Protein AF-A0A8S1T416-F1 (afdb_monomer)

Secondary structure (DSSP, 8-state):
---------------------------------------------------------------HHHHHHHHHHHHHHHHHHHHHHHHHHHHHHHHHHHT--HHHHHHHHHHHHHHHHHHHHHHHHHHHHTTT-HHHHHHHHHHHHHHHTT---HHHHHHHHHHHHHHHHHTT-HHHHHHHHHHHHHHT-SGGGHHHHHHHHHHHHHHHHHH-HHHHHHHHHHHHHHHHHTT-HHHHHHHHHHHHHHHHHHT-HHHHHHHHHHHHHT-PPPTT-HHHHHHHHHHHHHHH--S------------S----GGGPPP---------HHHHHHHHHHHHHHHHTTS----------------HHHHHHHHHHHHHHHTTS---S-S----SB-TTS-B-TTTTTT--TT-------PPP----TT-TTTT---HHHHHHTT-TT--TT-SS------HHHHHHHHHHHHHHHHHHHHHHHHHHHHHTT-

Organism: Paramecium octaurelia (NCBI:txid43137)

Mean predicted aligned error: 18.23 Å

Foldseek 3Di:
DDDDDDDDDDDDDDDDDDDDDDDDDDDDDDDDDDDDDDDDDDDDDDDDDDDDDDDDDPPPPPPVVVVVLVVVLVVLLVVLVVVLVVVLVVLVVVCVVVVHDSLVVNLVVLVVLLVLLVVLLVLLVVCLVCVLPLVSNVVSLVVNLVSLVVHPRLSLLLLSLLLSLLSCVLVVVLVVSLVSLVSSLVSQLDPVSLVSNLSSLVSNLVSCLVPPLQLNQQSLLLSLLSCLVVVPLLSNLVSLQSQLSSCVSVVNNLSSLLSPLCSVVSPDDDNPDPLSVVSNVVSCCLSVVPPDDDDPDDDDDDPDPPCPPSRDHDDSDPPPPVPVSSVVSVVVVVVVVVVPVPDDPPDDDPPPPDDDPPVVVVVVVVVVVVVVCVVVPDPPPDDPPDCADPVRDGDVVVVVPPPPPPPPPDPDPPPDPDDPPDPCPVVPDPPVVVVVVDPDPPPPCPPPSPPRDPVSSVVSSVSSVSSSVSSVSNSVVSVVVSVVD

Sequence (485 aa):
MFYQYFLTKNKPSLSRLSGYRTTERTCDVLQTTAHTNKSSKYIHEKFNTEHSTSEGYLIKRSNPLAKQSNSKINILINNIKNTYKCEIEKLKDECRIRQTNQQLHIQDMLLRNRDDISILIDRLRRILLNKSKRSCCIEIIQEINNQISKIRNIDIKILVSLTLSKIARYYNLLHYAILLAKNAKRFSDSEPMLKYKIKAYEILSLCFLKLRLKQAKTYITKYLMCSWKLDKPNEELKGYDQMGKYYYYEGNIEMAQFYHNKMINGDTLKPNSSLKRLAVAKFEQGSIGKSKREKQSVNTEEADFNISSDDEPFEVIFAQEKDEGLQKAKDNFELMRHNSKKKPQLLHYQIRKQPLLDRTNLKRLQQESKNANSFIRIPRAQQTQSLLTERGTLDLSKIKGLSYAHIQLGELKNPVLLNHLSPNRCLVNYQHIELNKVPQSYKNAEDLEPLFDIGDIQKMSKNLKKLIVILTGVEEWLKAQSDLY

Structure (mmCIF, N/CA/C/O backbone):
data_AF-A0A8S1T416-F1
#
_entry.id   AF-A0A8S1T416-F1
#
loop_
_atom_site.group_PDB
_atom_site.id
_atom_site.type_symbol
_atom_site.label_atom_id
_atom_site.label_alt_id
_atom_site.label_comp_id
_atom_site.label_asym_id
_atom_site.label_entity_id
_atom_site.label_seq_id
_atom_site.pdbx_PDB_ins_code
_atom_site.Cartn_x
_atom_site.Cartn_y
_atom_site.Cartn_z
_atom_site.occupancy
_atom_site.B_iso_or_equiv
_atom_site.auth_seq_id
_atom_site.auth_comp_id
_atom_site.auth_asym_id
_atom_site.auth_atom_id
_atom_site.pdbx_PDB_model_num
ATOM 1 N N . MET A 1 1 ? -49.275 17.602 -19.968 1.00 38.72 1 MET A N 1
ATOM 2 C CA . MET A 1 1 ? -49.639 17.225 -21.349 1.00 38.72 1 MET A CA 1
ATOM 3 C C . MET A 1 1 ? -48.654 17.882 -22.295 1.00 38.72 1 MET A C 1
ATOM 5 O O . MET A 1 1 ? -48.685 19.095 -22.343 1.00 38.72 1 MET A O 1
ATOM 9 N N . PHE A 1 2 ? -47.764 17.099 -22.915 1.00 31.27 2 PHE A N 1
ATOM 10 C CA . PHE A 1 2 ? -46.963 17.347 -24.137 1.00 31.27 2 PHE A CA 1
ATOM 11 C C . PHE A 1 2 ? -45.662 16.533 -24.035 1.00 31.27 2 PHE A C 1
ATOM 13 O O . PHE A 1 2 ? -44.604 17.032 -23.674 1.00 31.27 2 PHE A O 1
ATOM 20 N N . TYR A 1 3 ? -45.790 15.230 -24.295 1.00 27.45 3 TYR A N 1
ATOM 21 C CA . TYR A 1 3 ? -44.686 14.276 -24.438 1.00 27.45 3 TYR A CA 1
ATOM 22 C C . TYR A 1 3 ? -45.060 13.309 -25.564 1.00 27.45 3 TYR A C 1
ATOM 24 O O . TYR A 1 3 ? -45.374 12.146 -25.334 1.00 27.45 3 TYR A O 1
ATOM 32 N N . GLN A 1 4 ? -45.175 13.826 -26.788 1.00 31.83 4 GLN A N 1
ATOM 33 C CA . GLN A 1 4 ? -45.509 12.998 -27.945 1.00 31.83 4 GLN A CA 1
ATOM 34 C C . GLN A 1 4 ? -45.203 13.739 -29.245 1.00 31.83 4 GLN A C 1
ATOM 36 O O . GLN A 1 4 ? -46.102 14.211 -29.925 1.00 31.83 4 GLN A O 1
ATOM 41 N N . TYR A 1 5 ? -43.927 13.876 -29.595 1.00 30.16 5 TYR A N 1
ATOM 42 C CA . TYR A 1 5 ? -43.555 14.178 -30.975 1.00 30.16 5 TYR A CA 1
ATOM 43 C C . TYR A 1 5 ? -42.117 13.711 -31.219 1.00 30.16 5 TYR A C 1
ATOM 45 O O . TYR A 1 5 ? -41.220 14.061 -30.461 1.00 30.16 5 TYR A O 1
ATOM 53 N N . PHE A 1 6 ? -41.936 12.903 -32.266 1.00 31.66 6 PHE A N 1
ATOM 54 C CA . PHE A 1 6 ? -40.695 12.258 -32.726 1.00 31.66 6 PHE A CA 1
ATOM 55 C C . PHE A 1 6 ? -40.329 10.877 -32.155 1.00 31.66 6 PHE A C 1
ATOM 57 O O . PHE A 1 6 ? -39.201 10.599 -31.763 1.00 31.66 6 PHE A O 1
ATOM 64 N N . LEU A 1 7 ? -41.271 9.945 -32.300 1.00 30.91 7 LEU A N 1
ATOM 65 C CA . LEU A 1 7 ? -40.973 8.591 -32.777 1.00 30.91 7 LEU A CA 1
ATOM 66 C C . LEU A 1 7 ? -41.579 8.466 -34.178 1.00 30.91 7 LEU A C 1
ATOM 68 O O . LEU A 1 7 ? -42.793 8.415 -34.273 1.00 30.91 7 LEU A O 1
ATOM 72 N N . THR A 1 8 ? -40.771 8.444 -35.244 1.00 30.44 8 THR A N 1
ATOM 73 C CA . THR A 1 8 ? -40.992 7.618 -36.454 1.00 30.44 8 THR A CA 1
ATOM 74 C C . THR A 1 8 ? -39.892 7.856 -37.494 1.00 30.44 8 THR A C 1
ATOM 76 O O . THR A 1 8 ? -39.480 8.990 -37.708 1.00 30.44 8 THR A O 1
ATOM 79 N N . LYS A 1 9 ? -39.538 6.768 -38.195 1.00 31.50 9 LYS A N 1
ATOM 80 C CA . LYS A 1 9 ? -38.713 6.651 -39.416 1.00 31.50 9 LYS A CA 1
ATOM 81 C C . LYS A 1 9 ? -37.198 6.508 -39.223 1.00 31.50 9 LYS A C 1
ATOM 83 O O . LYS A 1 9 ? -36.443 7.460 -39.335 1.00 31.50 9 LYS A O 1
ATOM 88 N N . ASN A 1 10 ? -36.748 5.264 -39.040 1.00 30.72 10 ASN A N 1
ATOM 89 C CA . ASN A 1 10 ? -36.107 4.495 -40.122 1.00 30.72 10 ASN A CA 1
ATOM 90 C C . ASN A 1 10 ? -35.564 3.162 -39.583 1.00 30.72 10 ASN A C 1
ATOM 92 O O . ASN A 1 10 ? -34.563 3.115 -38.876 1.00 30.72 10 ASN A O 1
ATOM 96 N N . LYS A 1 11 ? -36.235 2.065 -39.949 1.00 31.62 11 LYS A N 1
ATOM 97 C CA . LYS A 1 11 ? -35.647 0.720 -39.966 1.00 31.62 11 LYS A CA 1
ATOM 98 C C . LYS A 1 11 ? -35.063 0.492 -41.362 1.00 31.62 11 LYS A C 1
ATOM 100 O O . LYS A 1 11 ? -35.726 0.841 -42.338 1.00 31.62 11 LYS A O 1
ATOM 105 N N . PRO A 1 12 ? -33.939 -0.223 -41.455 1.00 38.69 12 PRO A N 1
ATOM 106 C CA . PRO A 1 12 ? -33.920 -1.362 -42.353 1.00 38.69 12 PRO A CA 1
ATOM 107 C C . PRO A 1 12 ? -33.593 -2.650 -41.598 1.00 38.69 12 PRO A C 1
ATOM 109 O O . PRO A 1 12 ? -32.737 -2.719 -40.719 1.00 38.69 12 PRO A O 1
ATOM 112 N N . SER A 1 13 ? -34.359 -3.668 -41.960 1.00 34.88 13 SER A N 1
ATOM 113 C CA . SER A 1 13 ? -34.228 -5.072 -41.604 1.00 34.88 13 SER A CA 1
ATOM 114 C C . SER A 1 13 ? -32.930 -5.676 -42.129 1.00 34.88 13 SER A C 1
ATOM 116 O O . SER A 1 13 ? -32.629 -5.492 -43.303 1.00 34.88 13 SER A O 1
ATOM 118 N N . LEU A 1 14 ? -32.268 -6.507 -41.323 1.00 31.30 14 LEU A N 1
ATOM 119 C CA . LEU A 1 14 ? -31.597 -7.718 -41.803 1.00 31.30 14 LEU A CA 1
ATOM 120 C C . LEU A 1 14 ? -31.425 -8.701 -40.639 1.00 31.30 14 LEU A C 1
ATOM 122 O O . LEU A 1 14 ? -30.515 -8.628 -39.820 1.00 31.30 14 LEU A O 1
ATOM 126 N N . SER A 1 15 ? -32.384 -9.615 -40.562 1.00 30.95 15 SER A N 1
ATOM 127 C CA . SER A 1 15 ? -32.307 -10.876 -39.837 1.00 30.95 15 SER A CA 1
ATOM 128 C C . SER A 1 15 ? -31.408 -11.865 -40.583 1.00 30.95 15 SER A C 1
ATOM 130 O O . SER A 1 15 ? -31.601 -12.030 -41.787 1.00 30.95 15 SER A O 1
ATOM 132 N N . ARG A 1 16 ? -30.549 -12.576 -39.836 1.00 30.86 16 ARG A N 1
ATOM 133 C CA . ARG A 1 16 ? -30.099 -13.984 -39.987 1.00 30.86 16 ARG A CA 1
ATOM 134 C C . ARG A 1 16 ? -28.592 -14.105 -39.745 1.00 30.86 16 ARG A C 1
ATOM 136 O O . ARG A 1 16 ? -27.814 -13.753 -40.617 1.00 30.86 16 ARG A O 1
ATOM 143 N N . LEU A 1 17 ? -28.209 -14.680 -38.602 1.00 30.70 17 LEU A N 1
ATOM 144 C CA . LEU A 1 17 ? -27.445 -15.939 -38.525 1.00 30.70 17 LEU A CA 1
ATOM 145 C C . LEU A 1 17 ? -27.025 -16.252 -37.077 1.00 30.70 17 LEU A C 1
ATOM 147 O O . LEU A 1 17 ? -26.376 -15.443 -36.427 1.00 30.70 17 LEU A O 1
ATOM 151 N N . SER A 1 18 ? -27.432 -17.454 -36.640 1.00 30.50 18 SER A N 1
ATOM 152 C CA . SER A 1 18 ? -26.825 -18.365 -35.644 1.00 30.50 18 SER A CA 1
ATOM 153 C C . SER A 1 18 ? -26.336 -17.775 -34.306 1.00 30.50 18 SER A C 1
ATOM 155 O O . SER A 1 18 ? -25.384 -17.014 -34.267 1.00 30.50 18 SER A O 1
ATOM 157 N N . GLY A 1 19 ? -26.862 -18.129 -33.132 1.00 29.97 19 GLY A N 1
ATOM 158 C CA . GLY A 1 19 ? -27.358 -19.444 -32.727 1.00 29.97 19 GLY A CA 1
ATOM 159 C C . GLY A 1 19 ? -26.223 -20.314 -32.183 1.00 29.97 19 GLY A C 1
ATOM 160 O O . GLY A 1 19 ? -25.807 -21.235 -32.865 1.00 29.97 19 GLY A O 1
ATOM 161 N N . TYR A 1 20 ? -25.760 -20.040 -30.958 1.00 30.52 20 TYR A N 1
ATOM 162 C CA . TYR A 1 20 ? -25.142 -21.046 -30.087 1.00 30.52 20 TYR A CA 1
ATOM 163 C C . TYR A 1 20 ? -25.597 -20.810 -28.642 1.00 30.52 20 TYR A C 1
ATOM 165 O O . TYR A 1 20 ? -25.175 -19.873 -27.968 1.00 30.52 20 TYR A O 1
ATOM 173 N N . ARG A 1 21 ? -26.524 -21.668 -28.205 1.00 32.44 21 ARG A N 1
ATOM 174 C CA . ARG A 1 21 ? -26.887 -21.910 -26.806 1.00 32.44 21 ARG A CA 1
ATOM 175 C C . ARG A 1 21 ? -25.895 -22.922 -26.234 1.00 32.44 21 ARG A C 1
ATOM 177 O O . ARG A 1 21 ? -25.708 -23.967 -26.846 1.00 32.44 21 ARG A O 1
ATOM 184 N N . THR A 1 22 ? -25.398 -22.690 -25.024 1.00 32.31 22 THR A N 1
ATOM 185 C CA . THR A 1 22 ? -24.951 -23.771 -24.130 1.00 32.31 22 THR A CA 1
ATOM 186 C C . THR A 1 22 ? -25.422 -23.484 -22.708 1.00 32.31 22 THR A C 1
ATOM 188 O O . THR A 1 22 ? -24.803 -22.728 -21.968 1.00 32.31 22 THR A O 1
ATOM 191 N N . THR A 1 23 ? -26.593 -24.054 -22.422 1.00 32.25 23 THR A N 1
ATOM 192 C CA . THR A 1 23 ? -27.018 -24.751 -21.196 1.00 32.25 23 THR A CA 1
ATOM 193 C C .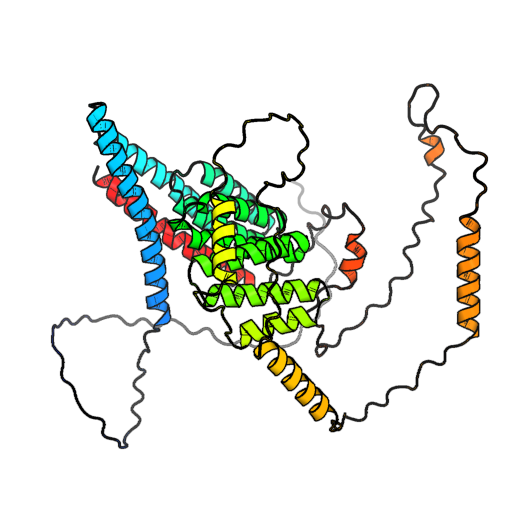 THR A 1 23 ? -26.514 -24.257 -19.839 1.00 32.25 23 THR A C 1
ATOM 195 O O . THR A 1 23 ? -25.398 -24.549 -19.410 1.00 32.25 23 THR A O 1
ATOM 198 N N . GLU A 1 24 ? -27.456 -23.649 -19.122 1.00 28.44 24 GLU A N 1
ATOM 199 C CA . GLU A 1 24 ? -27.594 -23.689 -17.669 1.00 28.44 24 GLU A CA 1
ATOM 200 C C . GLU A 1 24 ? -27.523 -25.139 -17.157 1.00 28.44 24 GLU A C 1
ATOM 202 O O . GLU A 1 24 ? -28.114 -26.049 -17.745 1.00 28.44 24 GLU A O 1
ATOM 207 N N . ARG A 1 25 ? -26.819 -25.358 -16.043 1.00 30.05 25 ARG A N 1
ATOM 208 C CA . ARG A 1 25 ? -27.041 -26.527 -15.189 1.00 30.05 25 ARG A CA 1
ATOM 209 C C . ARG A 1 25 ? -27.427 -26.059 -13.798 1.00 30.05 25 ARG A C 1
ATOM 211 O O . ARG A 1 25 ? -26.726 -25.281 -13.156 1.00 30.05 25 ARG A O 1
ATOM 218 N N . THR A 1 26 ? -28.595 -26.549 -13.431 1.00 28.92 26 THR A N 1
ATOM 219 C CA . THR A 1 26 ? -29.339 -26.432 -12.194 1.00 28.92 26 THR A CA 1
ATOM 220 C C . THR A 1 26 ? -28.577 -26.970 -10.990 1.00 28.92 26 THR A C 1
ATOM 222 O O . THR A 1 26 ? -27.765 -27.890 -11.085 1.00 28.92 26 THR A O 1
ATOM 225 N N . CYS A 1 27 ? -28.872 -26.345 -9.854 1.00 28.59 27 CYS A N 1
ATOM 226 C CA . CYS A 1 27 ? -28.538 -26.783 -8.511 1.00 28.59 27 CYS A CA 1
ATOM 227 C C . CYS A 1 27 ? -29.209 -28.122 -8.201 1.00 28.59 27 CYS A C 1
ATOM 229 O O . CYS A 1 27 ? -30.414 -28.231 -8.403 1.00 28.59 27 CYS A O 1
ATOM 231 N N . ASP A 1 28 ? -28.464 -29.049 -7.599 1.00 26.73 28 ASP A N 1
ATOM 232 C CA . ASP A 1 28 ? -29.048 -30.141 -6.827 1.00 26.73 28 ASP A CA 1
ATOM 233 C C . ASP A 1 28 ? -28.661 -30.016 -5.355 1.00 26.73 28 ASP A C 1
ATOM 235 O O . ASP A 1 28 ? -27.508 -29.795 -4.972 1.00 26.73 28 ASP A O 1
ATOM 239 N N . VAL A 1 29 ? -29.711 -30.116 -4.552 1.00 29.38 29 VAL A N 1
ATOM 240 C CA . VAL A 1 29 ? -29.763 -30.155 -3.099 1.00 29.38 29 VAL A CA 1
ATOM 241 C C . VAL A 1 29 ? -29.385 -31.561 -2.646 1.00 29.38 29 VAL A C 1
ATOM 243 O O . VAL A 1 29 ? -30.029 -32.516 -3.061 1.00 29.38 29 VAL A O 1
ATOM 246 N N . LEU A 1 30 ? -28.424 -31.694 -1.729 1.00 28.66 30 LEU A N 1
ATOM 247 C CA . LEU A 1 30 ? -28.351 -32.862 -0.845 1.00 28.66 30 LEU A CA 1
ATOM 248 C C . LEU A 1 30 ? -28.041 -32.427 0.591 1.00 28.66 30 LEU A C 1
ATOM 250 O O . LEU A 1 30 ? -27.044 -31.760 0.873 1.00 28.66 30 LEU A O 1
ATOM 254 N N . GLN A 1 31 ? -28.965 -32.796 1.474 1.00 28.23 31 GLN A N 1
ATOM 255 C CA . GLN A 1 31 ? -28.916 -32.669 2.923 1.00 28.23 31 GLN A CA 1
ATOM 256 C C . GLN A 1 31 ? -28.131 -33.825 3.565 1.00 28.23 31 GLN A C 1
ATOM 258 O O . GLN A 1 31 ? -28.193 -34.944 3.069 1.00 28.23 31 GLN A O 1
ATOM 263 N N . THR A 1 32 ? -27.495 -33.479 4.699 1.00 29.02 32 THR A N 1
ATOM 264 C CA . THR A 1 32 ? -27.195 -34.277 5.918 1.00 29.02 32 THR A CA 1
ATOM 265 C C . THR A 1 32 ? -26.300 -35.527 5.757 1.00 29.02 32 THR A C 1
ATOM 267 O O . THR A 1 32 ? -26.344 -36.236 4.771 1.00 29.02 32 THR A O 1
ATOM 270 N N . THR A 1 33 ? -25.362 -35.840 6.655 1.00 26.98 33 THR A N 1
ATOM 271 C CA . THR A 1 33 ? -25.488 -36.014 8.112 1.00 26.98 33 THR A CA 1
ATOM 272 C C . THR A 1 33 ? -24.154 -35.804 8.844 1.00 26.98 33 THR A C 1
ATOM 274 O O . THR A 1 33 ? -23.062 -35.908 8.286 1.00 26.98 33 THR A O 1
ATOM 277 N N . ALA A 1 34 ? -24.264 -35.495 10.136 1.00 31.12 34 ALA A N 1
ATOM 278 C CA . ALA A 1 34 ? -23.165 -35.408 11.083 1.00 31.12 34 ALA A CA 1
ATOM 279 C C . ALA A 1 34 ? -22.772 -36.798 11.613 1.00 31.12 34 ALA A C 1
ATOM 281 O O . ALA A 1 34 ? -23.645 -37.580 11.969 1.00 31.12 34 ALA A O 1
ATOM 282 N N . HIS A 1 35 ? -21.470 -37.052 11.769 1.00 28.91 35 HIS A N 1
ATOM 283 C CA . HIS A 1 35 ? -20.960 -38.008 12.751 1.00 28.91 35 HIS A CA 1
ATOM 284 C C . HIS A 1 35 ? -19.650 -37.509 13.363 1.00 28.91 35 HIS A C 1
ATOM 286 O O . HIS A 1 35 ? -18.687 -37.153 12.687 1.00 28.91 35 HIS A O 1
ATOM 292 N N . THR A 1 36 ? -19.663 -37.476 14.688 1.00 36.41 36 THR A N 1
ATOM 293 C CA . THR A 1 36 ? -18.541 -37.308 15.606 1.00 36.41 36 THR A CA 1
ATOM 294 C C . THR A 1 36 ? -17.675 -38.568 15.638 1.00 36.41 36 THR A C 1
ATOM 296 O O . THR A 1 36 ? -18.242 -39.653 15.728 1.00 36.41 36 THR A O 1
ATOM 299 N N . ASN A 1 37 ? -16.341 -38.443 15.689 1.00 30.22 37 ASN A N 1
ATOM 300 C CA . ASN A 1 37 ? -15.520 -39.125 16.702 1.00 30.22 37 ASN A CA 1
ATOM 301 C C . ASN A 1 37 ? -14.020 -38.782 16.648 1.00 30.22 37 ASN A C 1
ATOM 303 O O . ASN A 1 37 ? -13.477 -38.284 15.668 1.00 30.22 37 ASN A O 1
ATOM 307 N N . LYS A 1 38 ? -13.425 -39.001 17.820 1.00 33.12 38 LYS A N 1
ATOM 308 C CA . LYS A 1 38 ? -12.145 -38.567 18.388 1.00 33.12 38 LYS A CA 1
ATOM 309 C C . LYS A 1 38 ? -10.908 -39.335 17.867 1.00 33.12 38 LYS A C 1
ATOM 311 O O . LYS A 1 38 ? -11.011 -40.502 17.534 1.00 33.12 38 LYS A O 1
ATOM 316 N N . SER A 1 39 ? -9.735 -38.697 18.026 1.00 31.67 39 SER A N 1
ATOM 317 C CA . SER A 1 39 ? -8.468 -39.268 18.554 1.00 31.67 39 SER A CA 1
ATOM 318 C C . SER A 1 39 ? -7.766 -40.436 17.820 1.00 31.67 39 SER A C 1
ATOM 320 O O . SER A 1 39 ? -8.197 -41.574 17.930 1.00 31.67 39 SER A O 1
ATOM 322 N N . SER A 1 40 ? -6.542 -40.230 17.302 1.00 31.52 40 SER A N 1
ATOM 323 C CA . SER A 1 40 ? -5.279 -40.608 17.990 1.00 31.52 40 SER A CA 1
ATOM 324 C C . SER A 1 40 ? -4.023 -40.629 17.083 1.00 31.52 40 SER A C 1
ATOM 326 O O . SER A 1 40 ? -4.098 -40.712 15.864 1.00 31.52 40 SER A O 1
ATOM 328 N N . LYS A 1 41 ? -2.891 -40.478 17.784 1.00 34.94 41 LYS A N 1
ATOM 329 C CA . LYS A 1 41 ? -1.435 -40.592 17.538 1.00 34.94 41 LYS A CA 1
ATOM 330 C C . LYS A 1 41 ? -0.848 -41.296 16.287 1.00 34.94 41 LYS A C 1
ATOM 332 O O . LYS A 1 41 ? -1.284 -42.354 15.866 1.00 34.94 41 LYS A O 1
ATOM 337 N N . TYR A 1 42 ? 0.276 -40.698 15.856 1.00 35.44 42 TYR A N 1
ATOM 338 C CA . TYR A 1 42 ? 1.508 -41.244 15.247 1.00 35.44 42 TYR A CA 1
ATOM 339 C C . TYR A 1 42 ? 1.669 -42.769 15.145 1.00 35.44 42 TYR A C 1
ATOM 341 O O . TYR A 1 42 ? 1.686 -43.404 16.193 1.00 35.44 42 TYR A O 1
ATOM 349 N N . ILE A 1 43 ? 2.038 -43.262 13.946 1.00 33.47 43 ILE A N 1
ATOM 350 C CA . ILE A 1 43 ? 3.042 -44.327 13.705 1.00 33.47 43 ILE A CA 1
ATOM 351 C C . ILE A 1 43 ? 3.749 -44.080 12.347 1.00 33.47 43 ILE A C 1
ATOM 353 O O . ILE A 1 43 ? 3.109 -43.740 11.353 1.00 33.47 43 ILE A O 1
ATOM 357 N N . HIS A 1 44 ? 5.079 -44.227 12.340 1.00 33.00 44 HIS A N 1
ATOM 358 C CA . HIS A 1 44 ? 5.969 -44.339 11.175 1.00 33.00 44 HIS A CA 1
ATOM 359 C C . HIS A 1 44 ? 5.849 -45.724 10.510 1.00 33.00 44 HIS A C 1
ATOM 361 O O . HIS A 1 44 ? 5.839 -46.709 11.231 1.00 33.00 44 HIS A O 1
ATOM 367 N N . GLU A 1 45 ? 5.898 -45.812 9.175 1.00 31.64 45 GLU A N 1
ATOM 368 C CA . GLU A 1 45 ? 6.918 -46.564 8.404 1.00 31.64 45 GLU A CA 1
ATOM 369 C C . GLU A 1 45 ? 6.456 -47.012 7.003 1.00 31.64 45 GLU A C 1
ATOM 371 O O . GLU A 1 45 ? 5.323 -47.425 6.789 1.00 31.64 45 GLU A O 1
ATOM 376 N N . LYS A 1 46 ? 7.464 -47.012 6.117 1.00 29.53 46 LYS A N 1
ATOM 377 C CA . LYS A 1 46 ? 7.708 -47.865 4.942 1.00 29.53 46 LYS A CA 1
ATOM 378 C C . LYS A 1 46 ? 6.915 -47.648 3.648 1.00 29.53 46 LYS A C 1
ATOM 380 O O . LYS A 1 46 ? 5.744 -47.971 3.495 1.00 29.53 46 LYS A O 1
ATOM 385 N N . PHE A 1 47 ? 7.694 -47.188 2.668 1.00 34.81 47 PHE A N 1
ATOM 386 C CA . PHE A 1 47 ? 7.512 -47.420 1.243 1.00 34.81 47 PHE A CA 1
ATOM 387 C C . PHE A 1 47 ? 7.451 -48.921 0.946 1.00 34.81 47 PHE A C 1
ATOM 389 O O . PHE A 1 47 ? 8.348 -49.653 1.351 1.00 34.81 47 PHE A O 1
ATOM 396 N N . ASN A 1 48 ? 6.452 -49.324 0.165 1.00 29.45 48 ASN A N 1
ATOM 397 C CA . ASN A 1 48 ? 6.555 -50.429 -0.777 1.00 29.45 48 ASN A CA 1
ATOM 398 C C . ASN A 1 48 ? 5.737 -50.088 -2.024 1.00 29.45 48 ASN A C 1
ATOM 400 O O . ASN A 1 48 ? 4.599 -49.626 -1.952 1.00 29.45 48 ASN A O 1
ATOM 404 N N . THR A 1 49 ? 6.387 -50.269 -3.163 1.00 39.75 49 THR A N 1
ATOM 405 C CA . THR A 1 49 ? 5.853 -50.229 -4.519 1.00 39.75 49 THR A CA 1
ATOM 406 C C . THR A 1 49 ? 5.065 -51.504 -4.796 1.00 39.75 49 THR A C 1
ATOM 408 O O . THR A 1 49 ? 5.605 -52.580 -4.572 1.00 39.75 49 THR A O 1
ATOM 411 N N . GLU A 1 50 ? 3.829 -51.395 -5.291 1.00 33.34 50 GLU A N 1
ATOM 412 C CA . GLU A 1 50 ? 3.390 -51.947 -6.588 1.00 33.34 50 GLU A CA 1
ATOM 413 C C . GLU A 1 50 ? 1.864 -51.884 -6.786 1.00 33.34 50 GLU A C 1
ATOM 415 O O . GLU A 1 50 ? 1.086 -51.588 -5.883 1.00 33.34 50 GLU A O 1
ATOM 420 N N . HIS A 1 51 ? 1.499 -52.053 -8.055 1.00 36.00 51 HIS A N 1
ATOM 421 C CA . HIS A 1 51 ? 0.237 -51.812 -8.744 1.00 36.00 51 HIS A CA 1
ATOM 422 C C . HIS A 1 51 ? -1.009 -52.485 -8.150 1.00 36.00 51 HIS A C 1
ATOM 424 O O . HIS A 1 51 ? -0.963 -53.671 -7.860 1.00 36.00 51 HIS A O 1
ATOM 430 N N . SER A 1 52 ? -2.154 -51.781 -8.140 1.00 36.47 52 SER A N 1
ATOM 431 C CA . SER A 1 52 ? -3.438 -52.286 -8.671 1.00 36.47 52 SER A CA 1
ATOM 432 C C . SER A 1 52 ? -4.610 -51.313 -8.435 1.00 36.47 52 SER A C 1
ATOM 434 O O . SER A 1 52 ? -4.708 -50.660 -7.400 1.00 36.47 52 SER A O 1
ATOM 436 N N . THR A 1 53 ? -5.519 -51.297 -9.414 1.00 35.78 53 THR A N 1
ATOM 437 C CA . THR A 1 53 ? -6.920 -50.830 -9.416 1.00 35.78 53 THR A CA 1
ATOM 438 C C . THR A 1 53 ? -7.232 -49.344 -9.217 1.00 35.78 53 THR A C 1
ATOM 440 O O . THR A 1 53 ? -7.194 -48.767 -8.135 1.00 35.78 53 THR A O 1
ATOM 443 N N . SER A 1 54 ? -7.651 -48.757 -10.338 1.00 44.31 54 SER A N 1
ATOM 444 C CA . SER A 1 54 ? -8.301 -47.466 -10.489 1.00 44.31 54 SER A CA 1
ATOM 445 C C . SER A 1 54 ? -9.688 -47.442 -9.834 1.00 44.31 54 SER A C 1
ATOM 447 O O . SER A 1 54 ? -10.696 -47.688 -10.492 1.00 44.31 54 SER A O 1
ATOM 449 N N . GLU A 1 55 ? -9.750 -47.056 -8.566 1.00 36.12 55 GLU A N 1
ATOM 450 C CA . GLU A 1 55 ? -10.934 -46.404 -8.008 1.00 36.12 55 GLU A CA 1
ATOM 451 C C . GLU A 1 55 ? -10.616 -44.922 -7.823 1.00 36.12 55 GLU A C 1
ATOM 453 O O . GLU A 1 55 ? -9.770 -44.515 -7.024 1.00 36.12 55 GLU A O 1
ATOM 458 N N . GLY A 1 56 ? -11.252 -44.100 -8.659 1.00 39.72 56 GLY A N 1
ATOM 459 C CA . GLY A 1 56 ? -11.077 -42.656 -8.699 1.00 39.72 56 GLY A CA 1
ATOM 460 C C . GLY A 1 56 ? -11.677 -41.980 -7.473 1.00 39.72 56 GLY A C 1
ATOM 461 O O . GLY A 1 56 ? -12.702 -41.309 -7.569 1.00 39.72 56 GLY A O 1
ATOM 462 N N . TYR A 1 57 ? -11.014 -42.095 -6.325 1.00 37.78 57 TYR A N 1
ATOM 463 C CA . TYR A 1 57 ? -11.259 -41.198 -5.209 1.00 37.78 57 TYR A CA 1
ATOM 464 C C . TYR A 1 57 ? -10.835 -39.791 -5.634 1.00 37.78 57 TYR A C 1
ATOM 466 O O . TYR A 1 57 ? -9.649 -39.467 -5.737 1.00 37.78 57 TYR A O 1
ATOM 474 N N . LEU A 1 58 ? -11.826 -38.930 -5.875 1.00 38.66 58 LEU A N 1
ATOM 475 C CA . LEU A 1 58 ? -11.661 -37.480 -5.907 1.00 38.66 58 LEU A CA 1
ATOM 476 C C . LEU A 1 58 ? -11.175 -37.027 -4.525 1.00 38.66 58 LEU A C 1
ATOM 478 O O . LEU A 1 58 ? -11.944 -36.558 -3.686 1.00 38.66 58 LEU A O 1
ATOM 482 N N . ILE A 1 59 ? -9.870 -37.155 -4.278 1.00 41.44 59 ILE A N 1
ATOM 483 C CA . ILE A 1 59 ? -9.209 -36.490 -3.165 1.00 41.44 59 ILE A CA 1
ATOM 484 C C . ILE A 1 59 ? -9.411 -34.998 -3.420 1.00 41.44 59 ILE A C 1
ATOM 486 O O . ILE A 1 59 ? -8.736 -34.399 -4.262 1.00 41.44 59 ILE A O 1
ATOM 490 N N . LYS A 1 60 ? -10.361 -34.387 -2.700 1.00 43.56 60 LYS A N 1
ATOM 491 C CA . LYS A 1 60 ? -10.468 -32.932 -2.561 1.00 43.56 60 LYS A CA 1
ATOM 492 C C . LYS A 1 60 ? -9.132 -32.450 -2.001 1.00 43.56 60 LYS A C 1
ATOM 494 O O . LYS A 1 60 ? -8.949 -32.370 -0.788 1.00 43.56 60 LYS A O 1
ATOM 499 N N . ARG A 1 61 ? -8.177 -32.139 -2.883 1.00 42.19 61 ARG A N 1
ATOM 500 C CA . ARG A 1 61 ? -6.931 -31.459 -2.529 1.00 42.19 61 ARG A CA 1
ATOM 501 C C . ARG A 1 61 ? -7.333 -30.119 -1.931 1.00 42.19 61 ARG A C 1
ATOM 503 O O . ARG A 1 61 ? -7.626 -29.167 -2.651 1.00 42.19 61 ARG A O 1
ATOM 510 N N . SER A 1 62 ? -7.421 -30.062 -0.602 1.00 46.75 62 SER A N 1
ATOM 511 C CA . SER A 1 62 ? -7.698 -28.821 0.109 1.00 46.75 62 SER A CA 1
ATOM 512 C C . SER A 1 62 ? -6.598 -27.838 -0.274 1.00 46.75 62 SER A C 1
ATOM 514 O O . SER A 1 62 ? -5.422 -28.102 -0.038 1.00 46.75 62 SER A O 1
ATOM 516 N N . ASN A 1 63 ? -6.977 -26.767 -0.963 1.00 48.69 63 ASN A N 1
ATOM 517 C CA . ASN A 1 63 ? -6.040 -25.893 -1.651 1.00 48.69 63 ASN A CA 1
ATOM 518 C C . ASN A 1 63 ? -5.172 -25.159 -0.599 1.00 48.69 63 ASN A C 1
ATOM 520 O O . ASN A 1 63 ? -5.696 -24.294 0.114 1.00 48.69 63 ASN A O 1
ATOM 524 N N . PRO A 1 6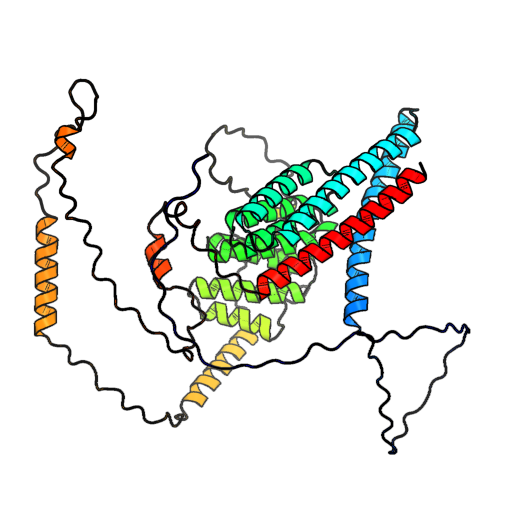4 ? -3.871 -25.482 -0.439 1.00 60.19 64 PRO A N 1
ATOM 525 C CA . PRO A 1 64 ? -3.050 -24.969 0.667 1.00 60.19 64 PRO A CA 1
ATOM 526 C C . PRO A 1 64 ? -2.898 -23.437 0.631 1.00 60.19 64 PRO A C 1
ATOM 528 O O . PRO A 1 64 ? -2.719 -22.790 1.666 1.00 60.19 64 PRO A O 1
ATOM 531 N N . LEU A 1 65 ? -3.072 -22.835 -0.548 1.00 57.06 65 LEU A N 1
ATOM 532 C CA . LEU A 1 65 ? -3.027 -21.390 -0.777 1.00 57.06 65 LEU A CA 1
ATOM 533 C C . LEU A 1 65 ? -4.137 -20.617 -0.043 1.00 57.06 65 LEU A C 1
ATOM 535 O O . LEU A 1 65 ? -3.888 -19.510 0.437 1.00 57.06 65 LEU A O 1
ATOM 539 N N . ALA A 1 66 ? -5.339 -21.190 0.094 1.00 60.84 66 ALA A N 1
ATOM 540 C CA . ALA A 1 66 ? -6.457 -20.528 0.776 1.00 60.84 66 ALA A CA 1
ATOM 541 C C . ALA A 1 66 ? -6.229 -20.438 2.297 1.00 60.84 66 ALA A C 1
ATOM 543 O O . ALA A 1 66 ? -6.536 -19.422 2.927 1.00 60.84 66 ALA A O 1
ATOM 544 N N . LYS A 1 67 ? -5.604 -21.466 2.889 1.00 66.44 67 LYS A N 1
ATOM 545 C CA . LYS A 1 67 ? -5.238 -21.468 4.316 1.00 66.44 67 LYS A CA 1
ATOM 546 C C . LYS A 1 67 ? -4.197 -20.381 4.626 1.00 66.44 67 LYS A C 1
ATOM 548 O O . LYS A 1 67 ? -4.333 -19.665 5.617 1.00 66.44 67 LYS A O 1
ATOM 553 N N . GLN A 1 68 ? -3.212 -20.180 3.745 1.00 66.38 68 GLN A N 1
ATOM 554 C CA . GLN A 1 68 ? -2.191 -19.135 3.916 1.00 66.38 68 GLN A CA 1
ATOM 555 C C . GLN A 1 68 ? -2.714 -17.703 3.703 1.00 66.38 68 GLN A C 1
ATOM 557 O O . GLN A 1 68 ? -2.207 -16.760 4.313 1.00 66.38 68 GLN A O 1
ATOM 562 N N . SER A 1 69 ? -3.705 -17.483 2.832 1.00 70.00 69 SER A N 1
ATOM 563 C CA . SER A 1 69 ? -4.287 -16.141 2.679 1.00 70.00 69 SER A CA 1
ATOM 564 C C . SER A 1 69 ? -5.074 -15.718 3.915 1.00 70.00 69 SER A C 1
ATOM 566 O O . SER A 1 69 ? -4.976 -14.558 4.325 1.00 70.00 69 SER A O 1
ATOM 568 N N . ASN A 1 70 ? -5.787 -16.663 4.531 1.00 80.00 70 ASN A N 1
ATOM 569 C CA . ASN A 1 70 ? -6.562 -16.417 5.743 1.00 80.00 70 ASN A CA 1
ATOM 570 C C . ASN A 1 70 ? -5.645 -16.127 6.935 1.00 80.00 70 ASN A C 1
ATOM 572 O O . ASN A 1 70 ? -5.913 -15.194 7.689 1.00 80.00 70 ASN A O 1
ATOM 576 N N . SER A 1 71 ? -4.501 -16.816 7.047 1.00 86.81 71 SER A N 1
ATOM 577 C CA . SER A 1 71 ? -3.532 -16.521 8.110 1.00 86.81 71 SER A CA 1
ATOM 578 C C . SER A 1 71 ? -2.987 -15.090 8.019 1.00 86.81 71 SER A C 1
ATOM 580 O O . SER A 1 71 ? -2.957 -14.378 9.020 1.00 86.81 71 SER A O 1
ATOM 582 N N . LYS A 1 72 ? -2.650 -14.600 6.815 1.00 90.12 72 LYS A N 1
ATOM 583 C CA . LYS A 1 72 ? -2.172 -13.215 6.621 1.00 90.12 72 LYS A CA 1
ATOM 584 C C . LYS A 1 72 ? -3.232 -12.161 6.952 1.00 90.12 72 LYS A C 1
ATOM 586 O O . LYS A 1 72 ? -2.873 -11.087 7.424 1.00 90.12 72 LYS A O 1
ATOM 591 N N . ILE A 1 73 ? -4.507 -12.431 6.664 1.00 93.38 73 ILE A N 1
ATOM 592 C CA . ILE A 1 73 ? -5.620 -11.532 7.012 1.00 93.38 73 ILE A CA 1
ATOM 593 C C . ILE A 1 73 ? -5.776 -11.468 8.532 1.00 93.38 73 ILE A C 1
ATOM 595 O O . ILE A 1 73 ? -5.769 -10.374 9.090 1.00 93.38 73 ILE A O 1
ATOM 599 N N . ASN A 1 74 ? -5.798 -12.620 9.202 1.00 94.25 74 ASN A N 1
ATOM 600 C CA . ASN A 1 74 ? -5.938 -12.694 10.656 1.00 94.25 74 ASN A CA 1
ATOM 601 C C . ASN A 1 74 ? -4.777 -12.013 11.388 1.00 94.25 74 ASN A C 1
ATOM 603 O O . ASN A 1 74 ? -5.003 -11.309 12.365 1.00 94.25 74 ASN A O 1
ATOM 607 N N . ILE A 1 75 ? -3.544 -12.138 10.882 1.00 93.69 75 ILE A N 1
ATOM 608 C CA . ILE A 1 75 ? -2.386 -11.416 11.433 1.00 93.69 75 ILE A CA 1
ATOM 609 C C . ILE A 1 75 ? -2.591 -9.896 11.353 1.00 93.69 75 ILE A C 1
ATOM 611 O O . ILE A 1 75 ? -2.278 -9.185 12.303 1.00 93.69 75 ILE A O 1
ATOM 615 N N . LEU A 1 76 ? -3.121 -9.374 10.240 1.00 93.81 76 LEU A N 1
ATOM 616 C CA . LEU A 1 76 ? -3.386 -7.937 10.099 1.00 93.81 76 LEU A CA 1
ATOM 617 C C . LEU A 1 76 ? -4.491 -7.468 11.045 1.00 93.81 76 LEU A C 1
ATOM 619 O O . LEU A 1 76 ? -4.314 -6.450 11.707 1.00 93.81 76 LEU A O 1
ATOM 623 N N . ILE A 1 77 ? -5.580 -8.232 11.142 1.00 96.81 77 ILE A N 1
ATOM 624 C CA . ILE A 1 77 ? -6.667 -7.972 12.090 1.00 96.81 77 ILE A CA 1
ATOM 625 C C . ILE A 1 77 ? -6.111 -7.932 13.521 1.00 96.81 77 ILE A C 1
ATOM 627 O O . ILE A 1 77 ? -6.360 -6.977 14.248 1.00 96.81 77 ILE A O 1
ATOM 631 N N . ASN A 1 78 ? -5.300 -8.917 13.911 1.00 96.19 78 ASN A N 1
ATOM 632 C CA . ASN A 1 78 ? -4.718 -8.987 15.251 1.00 96.19 78 ASN A CA 1
ATOM 633 C C . ASN A 1 78 ? -3.760 -7.829 15.549 1.00 96.19 78 ASN A C 1
ATOM 635 O O . ASN A 1 78 ? -3.776 -7.319 16.664 1.00 96.19 78 ASN A O 1
ATOM 639 N N . ASN A 1 79 ? -2.976 -7.368 14.570 1.00 93.75 79 ASN A N 1
ATOM 640 C CA . ASN A 1 79 ? -2.130 -6.186 14.756 1.00 93.75 79 ASN A CA 1
ATOM 641 C C . ASN A 1 79 ? -2.977 -4.945 15.075 1.00 93.75 79 ASN A C 1
ATOM 643 O O . ASN A 1 79 ? -2.690 -4.256 16.046 1.00 93.75 79 ASN A O 1
ATOM 647 N N . ILE A 1 80 ? -4.061 -4.717 14.323 1.00 96.56 80 ILE A N 1
ATOM 648 C CA . ILE A 1 80 ? -4.974 -3.586 14.560 1.00 96.56 80 ILE A CA 1
ATOM 649 C C . ILE A 1 80 ? -5.638 -3.706 15.940 1.00 96.56 80 ILE A C 1
ATOM 651 O O . ILE A 1 80 ? -5.701 -2.724 16.678 1.00 96.56 80 ILE A O 1
ATOM 655 N N . LYS A 1 81 ? -6.086 -4.914 16.317 1.00 97.12 81 LYS A N 1
ATOM 656 C CA . LYS A 1 81 ? -6.648 -5.194 17.649 1.00 97.12 81 LYS A CA 1
ATOM 657 C C . LYS A 1 81 ? -5.651 -4.879 18.759 1.00 97.12 81 LYS A C 1
ATOM 659 O O . LYS A 1 81 ? -6.023 -4.265 19.751 1.00 97.12 81 LYS A O 1
ATOM 664 N N . ASN A 1 82 ? -4.389 -5.271 18.598 1.00 95.94 82 ASN A N 1
ATOM 665 C CA . ASN A 1 82 ? -3.348 -4.996 19.585 1.00 95.94 82 ASN A CA 1
ATOM 666 C C . ASN A 1 82 ? -3.091 -3.492 19.732 1.00 95.94 82 ASN A C 1
ATOM 668 O O . ASN A 1 82 ? -2.959 -3.023 20.857 1.00 95.94 82 ASN A O 1
ATOM 672 N N . THR A 1 83 ? -3.116 -2.729 18.634 1.00 95.12 83 THR A N 1
ATOM 673 C CA . THR A 1 83 ? -3.028 -1.262 18.681 1.00 95.12 83 THR A CA 1
ATOM 674 C C . THR A 1 83 ? -4.158 -0.667 19.527 1.00 95.12 83 THR A C 1
ATOM 676 O O . THR A 1 83 ? -3.886 0.126 20.425 1.00 95.12 83 THR A O 1
ATOM 679 N N . TYR A 1 84 ? -5.405 -1.110 19.330 1.00 96.94 84 TYR A N 1
ATOM 680 C CA . TYR A 1 84 ? -6.530 -0.667 20.163 1.00 96.94 84 TYR A CA 1
ATOM 681 C C . TYR A 1 84 ? -6.412 -1.114 21.622 1.00 96.94 84 TYR A C 1
ATOM 683 O O . TYR A 1 84 ? -6.680 -0.319 22.515 1.00 96.94 84 TYR A O 1
ATOM 691 N N . LYS A 1 85 ? -5.960 -2.343 21.898 1.00 96.94 85 LYS A N 1
ATOM 692 C CA . LYS A 1 85 ? -5.706 -2.800 23.276 1.00 96.94 85 LYS A CA 1
ATOM 693 C C . LYS A 1 85 ? -4.697 -1.901 23.991 1.00 96.94 85 LYS A C 1
ATOM 695 O O . LYS A 1 85 ? -4.942 -1.501 25.121 1.00 96.94 85 LYS A O 1
ATOM 700 N N . CYS A 1 86 ? -3.603 -1.531 23.326 1.00 95.75 86 CYS A N 1
ATOM 701 C CA . CYS A 1 86 ? -2.635 -0.590 23.887 1.00 95.75 86 CYS A CA 1
ATOM 702 C C . CYS A 1 86 ? -3.243 0.800 24.138 1.00 95.75 86 CYS A C 1
ATOM 704 O O . CYS A 1 86 ? -2.873 1.448 25.112 1.00 95.75 86 CYS A O 1
ATOM 706 N N . GLU A 1 87 ? -4.155 1.276 23.284 1.00 95.00 87 GLU A N 1
ATOM 707 C CA . GLU A 1 87 ? -4.875 2.537 23.520 1.00 95.00 87 GLU A CA 1
ATOM 708 C C . GLU A 1 87 ? -5.842 2.447 24.707 1.00 95.00 87 GLU A C 1
ATOM 710 O O . GLU A 1 87 ? -5.901 3.381 25.503 1.00 95.00 87 GLU A O 1
ATOM 715 N N . ILE A 1 88 ? -6.544 1.321 24.866 1.00 96.31 88 ILE A N 1
ATOM 716 C CA . ILE A 1 88 ? -7.417 1.061 26.018 1.00 96.31 88 ILE A CA 1
ATOM 717 C C . ILE A 1 88 ? -6.609 1.087 27.321 1.00 96.31 88 ILE A C 1
ATOM 719 O O . ILE A 1 88 ? -7.022 1.752 28.266 1.00 96.31 88 ILE A O 1
ATOM 723 N N . GLU A 1 89 ? -5.454 0.416 27.379 1.00 97.06 89 GLU A N 1
ATOM 724 C CA . GLU A 1 89 ? -4.608 0.424 28.584 1.00 97.06 89 GLU A CA 1
ATOM 725 C C . GLU A 1 89 ? -4.105 1.835 28.923 1.00 97.06 89 GLU A C 1
ATOM 727 O O . GLU A 1 89 ? -4.201 2.260 30.072 1.00 97.06 89 GLU A O 1
ATOM 732 N N . LYS A 1 90 ? -3.691 2.624 27.922 1.00 95.94 90 LYS A N 1
ATOM 733 C CA . LYS A 1 90 ? -3.314 4.032 28.139 1.00 95.94 90 LYS A CA 1
ATOM 734 C C . LYS A 1 90 ? -4.463 4.863 28.712 1.00 95.94 90 LYS A C 1
ATOM 736 O O . LYS A 1 90 ? -4.247 5.649 29.627 1.00 95.94 90 LYS A O 1
ATOM 741 N N . LEU A 1 91 ? -5.682 4.679 28.201 1.00 95.19 91 LEU A N 1
ATOM 742 C CA . LEU A 1 91 ? -6.864 5.379 28.713 1.00 95.19 91 LEU A CA 1
ATOM 743 C C . LEU A 1 91 ? -7.210 4.962 30.145 1.00 95.19 91 LEU A C 1
ATOM 745 O O . LEU A 1 91 ? -7.609 5.816 30.939 1.00 95.19 91 LEU A O 1
ATOM 749 N N . LYS A 1 92 ? -7.040 3.679 30.495 1.00 95.69 92 LYS A N 1
ATOM 750 C CA . LYS A 1 92 ? -7.203 3.211 31.879 1.00 95.69 92 LYS A CA 1
ATOM 751 C C . LYS A 1 92 ? -6.239 3.940 32.805 1.00 95.69 92 LYS A C 1
ATOM 753 O O . LYS A 1 92 ? -6.677 4.465 33.825 1.00 95.69 92 LYS A O 1
ATOM 758 N N . ASP A 1 93 ? -4.964 4.022 32.434 1.00 95.88 93 ASP A N 1
ATOM 759 C CA . ASP A 1 93 ? -3.950 4.704 33.239 1.00 95.88 93 ASP A CA 1
ATOM 760 C C . ASP A 1 93 ? -4.225 6.213 33.361 1.00 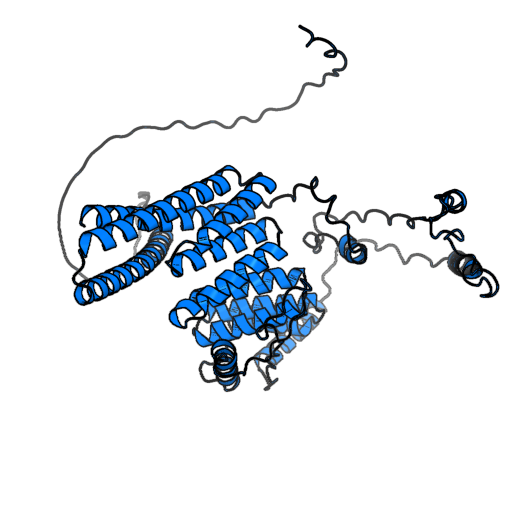95.88 93 ASP A C 1
ATOM 762 O O . ASP A 1 93 ? -4.170 6.760 34.463 1.00 95.88 93 ASP A O 1
ATOM 766 N N . GLU A 1 94 ? -4.629 6.884 32.278 1.00 94.81 94 GLU A N 1
ATOM 767 C CA . GLU A 1 94 ? -5.021 8.303 32.312 1.00 94.81 94 GLU A CA 1
ATOM 768 C C . GLU A 1 94 ? -6.221 8.562 33.240 1.00 94.81 94 GLU A C 1
ATOM 770 O O . GLU A 1 94 ? -6.216 9.517 34.019 1.00 94.81 94 GLU A O 1
ATOM 775 N N . CYS A 1 95 ? -7.243 7.705 33.197 1.00 94.12 95 CYS A N 1
ATOM 776 C CA . CYS A 1 95 ? -8.419 7.840 34.055 1.00 94.12 95 CYS A CA 1
ATOM 777 C C . CYS A 1 95 ? -8.120 7.478 35.519 1.00 94.12 95 CYS A C 1
ATOM 779 O O . CYS A 1 95 ? -8.704 8.085 36.414 1.00 94.12 95 CYS A O 1
ATOM 781 N N . ARG A 1 96 ? -7.195 6.538 35.787 1.00 93.88 96 ARG A N 1
ATOM 782 C CA . ARG A 1 96 ? -6.692 6.263 37.150 1.00 93.88 96 ARG A CA 1
ATOM 783 C C . ARG A 1 96 ? -6.063 7.508 37.764 1.00 93.88 96 ARG A C 1
ATOM 785 O O . ARG A 1 96 ? -6.365 7.834 38.905 1.00 93.88 96 ARG A O 1
ATOM 792 N N . ILE A 1 97 ? -5.242 8.223 36.994 1.00 93.62 97 ILE A N 1
ATOM 793 C CA . ILE A 1 97 ? -4.590 9.461 37.442 1.00 93.62 97 ILE A CA 1
ATOM 794 C C . ILE A 1 97 ? -5.625 10.564 37.703 1.00 93.62 97 ILE A C 1
ATOM 796 O O . ILE A 1 97 ? -5.515 11.291 38.685 1.00 93.62 97 ILE A O 1
ATOM 800 N N . ARG A 1 98 ? -6.641 10.690 36.839 1.00 93.38 98 ARG A N 1
ATOM 801 C CA . ARG A 1 98 ? -7.669 11.743 36.934 1.00 93.38 98 ARG A CA 1
ATOM 802 C C . ARG A 1 98 ? -8.836 11.418 37.869 1.00 93.38 98 ARG A C 1
ATOM 804 O O . ARG A 1 98 ? -9.690 12.277 38.052 1.00 93.38 98 ARG A O 1
ATOM 811 N N . GLN A 1 99 ? -8.892 10.205 38.421 1.00 91.88 99 GLN A N 1
ATOM 812 C CA . GLN A 1 99 ? -10.012 9.707 39.231 1.00 91.88 99 GLN A CA 1
ATOM 813 C C . GLN A 1 99 ? -11.378 9.807 38.511 1.00 91.88 99 GLN A C 1
ATOM 815 O O . GLN A 1 99 ? -12.410 10.035 39.136 1.00 91.88 99 GLN A O 1
ATOM 820 N N . THR A 1 100 ? -11.398 9.638 37.184 1.00 93.25 100 THR A N 1
ATOM 821 C CA . THR A 1 100 ? -12.623 9.675 36.36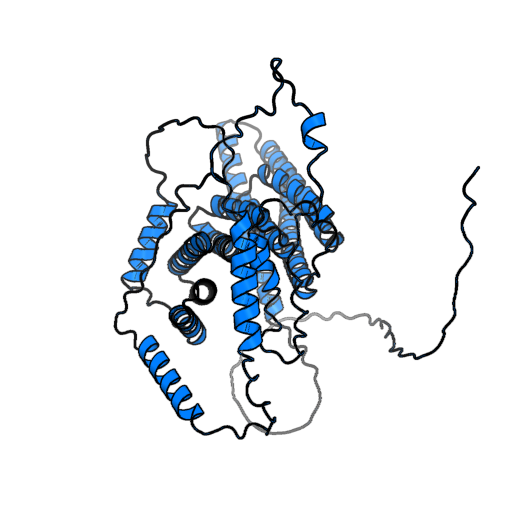3 1.00 93.25 100 THR A CA 1
ATOM 822 C C . THR A 1 100 ? -13.166 8.273 36.066 1.00 93.25 100 THR A C 1
ATOM 824 O O . THR A 1 100 ? -12.461 7.268 36.196 1.00 93.25 100 THR A O 1
ATOM 827 N N . ASN A 1 101 ? -14.432 8.187 35.635 1.00 92.69 101 ASN A N 1
ATOM 828 C CA . ASN A 1 101 ? -15.062 6.915 35.272 1.00 92.69 101 ASN A CA 1
ATOM 829 C C . ASN A 1 101 ? -14.425 6.319 33.997 1.00 92.69 101 ASN A C 1
ATOM 831 O O . ASN A 1 101 ? -14.703 6.750 32.877 1.00 92.69 101 ASN A O 1
ATOM 835 N N . GLN A 1 102 ? -13.581 5.303 34.185 1.00 93.31 102 GLN A N 1
ATOM 836 C CA . GLN A 1 102 ? -12.857 4.591 33.125 1.00 93.31 102 GLN A CA 1
ATOM 837 C C . GLN A 1 102 ? -13.773 3.963 32.072 1.00 93.31 102 GLN A C 1
ATOM 839 O O . GLN A 1 102 ? -13.467 4.036 30.882 1.00 93.31 102 GLN A O 1
ATOM 844 N N . GLN A 1 103 ? -14.876 3.339 32.499 1.00 93.69 103 GLN A N 1
ATOM 845 C CA . GLN A 1 103 ? -15.742 2.555 31.613 1.00 93.69 103 GLN A CA 1
ATOM 846 C C . GLN A 1 103 ? -16.367 3.443 30.540 1.00 93.69 103 GLN A C 1
ATOM 848 O O . GLN A 1 103 ? -16.246 3.148 29.353 1.00 93.69 103 GLN A O 1
ATOM 853 N N . LEU A 1 104 ? -16.917 4.590 30.947 1.00 94.19 104 LEU A N 1
ATOM 854 C CA . LEU A 1 104 ? -17.591 5.518 30.041 1.00 94.19 104 LEU A CA 1
ATOM 855 C C . LEU A 1 104 ? -16.644 6.074 28.964 1.00 94.19 104 LEU A C 1
ATOM 857 O O . LEU A 1 104 ? -17.008 6.138 27.792 1.00 94.19 104 LEU A O 1
ATOM 861 N N . HIS A 1 105 ? -15.405 6.423 29.328 1.00 93.88 105 HIS A N 1
ATOM 862 C CA . HIS A 1 105 ? -14.418 6.922 28.363 1.00 93.88 105 HIS A CA 1
ATOM 863 C C . HIS A 1 105 ? -13.945 5.848 27.375 1.00 93.88 105 HIS A C 1
ATOM 865 O O . HIS A 1 105 ? -13.752 6.139 26.192 1.00 93.88 105 HIS A O 1
ATOM 871 N N . ILE A 1 106 ? -13.751 4.610 27.842 1.00 95.62 106 ILE A N 1
ATOM 872 C CA . ILE A 1 106 ? -13.356 3.492 26.976 1.00 95.62 106 ILE A CA 1
ATOM 873 C C . ILE A 1 106 ? -14.497 3.154 26.014 1.00 95.62 106 ILE A C 1
ATOM 875 O O . ILE A 1 106 ? -14.257 3.023 24.813 1.00 95.62 106 ILE A O 1
ATOM 879 N N . GLN A 1 107 ? -15.729 3.070 26.518 1.00 96.38 107 GLN A N 1
ATOM 880 C CA . GLN A 1 107 ? -16.914 2.763 25.723 1.00 96.38 107 GLN A CA 1
ATOM 881 C C . GLN A 1 107 ? -17.149 3.817 24.629 1.00 96.38 107 GLN A C 1
ATOM 883 O O . GLN A 1 107 ? -17.296 3.460 23.460 1.00 96.38 107 GLN A O 1
ATOM 888 N N . ASP A 1 108 ? -17.081 5.109 24.968 1.00 96.00 108 ASP A N 1
ATOM 889 C CA . ASP A 1 108 ? -17.211 6.216 24.007 1.00 96.00 108 ASP A CA 1
ATOM 890 C C . ASP A 1 108 ? -16.127 6.163 22.913 1.00 96.00 108 ASP A C 1
ATOM 892 O O . ASP A 1 108 ? -16.422 6.287 21.722 1.00 96.00 108 ASP A O 1
ATOM 896 N N . MET A 1 109 ? -14.869 5.893 23.281 1.00 96.31 109 MET A N 1
ATOM 897 C CA . MET A 1 109 ? -13.781 5.731 22.311 1.00 96.31 109 MET A CA 1
ATOM 898 C C . MET A 1 109 ? -14.022 4.544 21.365 1.00 96.31 109 MET A C 1
ATOM 900 O O . MET A 1 109 ? -13.810 4.672 20.154 1.00 96.31 109 MET A O 1
ATOM 904 N N . LEU A 1 110 ? -14.466 3.399 21.894 1.00 96.31 110 LEU A N 1
ATOM 905 C CA . LEU A 1 110 ? -14.735 2.194 21.105 1.00 96.31 110 LEU A CA 1
ATOM 906 C C . LEU A 1 110 ? -15.905 2.395 20.137 1.00 96.31 110 LEU A C 1
ATOM 908 O O . LEU A 1 110 ? -15.778 2.032 18.965 1.00 96.31 110 LEU A O 1
ATOM 912 N N . LEU A 1 111 ? -17.000 3.012 20.593 1.00 96.62 111 LEU A N 1
ATOM 913 C CA . LEU A 1 111 ? -18.172 3.309 19.765 1.00 96.62 111 LEU A CA 1
ATOM 914 C C . LEU A 1 111 ? -17.821 4.262 18.617 1.00 96.62 111 LEU A C 1
ATOM 916 O O . LEU A 1 111 ? -18.076 3.933 17.461 1.00 96.62 111 LEU A O 1
ATOM 920 N N . ARG A 1 112 ? -17.119 5.369 18.895 1.00 96.50 112 ARG A N 1
ATOM 921 C CA . ARG A 1 112 ? -16.693 6.312 17.842 1.00 96.50 112 ARG A CA 1
ATOM 922 C C . ARG A 1 112 ? -15.809 5.650 16.786 1.00 96.50 112 ARG A C 1
ATOM 924 O O . ARG A 1 112 ? -16.023 5.836 15.592 1.00 96.50 112 ARG A O 1
ATOM 931 N N . ASN A 1 113 ? -14.827 4.848 17.210 1.00 96.25 113 ASN A N 1
ATOM 932 C CA . ASN A 1 113 ? -13.957 4.134 16.270 1.00 96.25 113 ASN A CA 1
ATOM 933 C C . ASN A 1 113 ? -14.721 3.084 15.454 1.00 96.25 113 ASN A C 1
ATOM 935 O O . ASN A 1 113 ? -14.416 2.886 14.276 1.00 96.25 113 ASN A O 1
ATOM 939 N N . ARG A 1 114 ? -15.699 2.405 16.063 1.00 97.06 114 ARG A N 1
ATOM 940 C CA . ARG A 1 114 ? -16.572 1.462 15.363 1.00 97.06 114 ARG A CA 1
ATOM 941 C C . ARG A 1 114 ? -17.375 2.178 14.278 1.00 97.06 114 ARG A C 1
ATOM 943 O O . ARG A 1 114 ? -17.369 1.707 13.143 1.00 97.06 114 ARG A O 1
ATOM 950 N N . ASP A 1 115 ? -17.996 3.309 14.597 1.00 97.12 115 ASP A N 1
ATOM 951 C CA . ASP A 1 115 ? -18.801 4.083 13.645 1.00 97.12 115 ASP A CA 1
ATOM 952 C C . ASP A 1 115 ? -17.951 4.596 12.475 1.00 97.12 115 ASP A C 1
ATOM 954 O O . ASP A 1 115 ? -18.321 4.428 11.309 1.00 97.12 115 ASP A O 1
ATOM 958 N N . ASP A 1 116 ? -16.754 5.119 12.760 1.00 96.44 116 ASP A N 1
ATOM 959 C CA . ASP A 1 116 ? -15.802 5.549 11.733 1.00 96.44 116 ASP A CA 1
ATOM 960 C C . ASP A 1 116 ? -15.402 4.404 10.786 1.00 96.44 116 ASP A C 1
ATOM 962 O O . ASP A 1 116 ? -15.314 4.595 9.566 1.00 96.44 116 ASP A O 1
ATOM 966 N N . ILE A 1 117 ? -15.168 3.204 11.330 1.00 97.50 117 ILE A N 1
ATOM 967 C CA . ILE A 1 117 ? -14.839 2.011 10.538 1.00 97.50 117 ILE A CA 1
ATOM 968 C C . ILE A 1 117 ? -16.054 1.531 9.738 1.00 97.50 117 ILE A C 1
ATOM 970 O O . ILE A 1 117 ? -15.893 1.146 8.578 1.00 97.50 117 ILE A O 1
ATOM 974 N N . SER A 1 118 ? -17.258 1.595 10.304 1.00 97.81 118 SER A N 1
ATOM 975 C CA . SER A 1 118 ? -18.494 1.200 9.625 1.00 97.81 118 SER A CA 1
ATOM 976 C C . SER A 1 118 ? -18.763 2.079 8.397 1.00 97.81 118 SER A C 1
ATOM 978 O O . SER A 1 118 ? -18.951 1.572 7.285 1.00 97.81 118 SER A O 1
ATOM 980 N N . ILE A 1 119 ? -18.638 3.405 8.550 1.00 97.75 119 ILE A N 1
ATOM 981 C CA . ILE A 1 119 ? -18.743 4.379 7.447 1.00 97.75 119 ILE A CA 1
ATOM 982 C C . ILE A 1 119 ? -17.696 4.084 6.364 1.00 97.75 119 ILE A C 1
ATOM 984 O O . ILE A 1 119 ? -17.986 4.123 5.164 1.00 97.75 119 ILE A O 1
ATOM 988 N N . LEU A 1 120 ? -16.464 3.772 6.773 1.00 97.56 120 LEU A N 1
ATOM 989 C CA . LEU A 1 120 ? -15.386 3.429 5.853 1.00 97.56 120 LEU A CA 1
ATOM 990 C C . LEU A 1 120 ? -15.696 2.150 5.055 1.00 97.56 120 LEU A C 1
ATOM 992 O O . LEU A 1 120 ? -15.476 2.120 3.842 1.00 97.56 120 LEU A O 1
ATOM 996 N N . ILE A 1 121 ? -16.212 1.106 5.709 1.00 98.12 121 ILE A N 1
ATOM 997 C CA . ILE A 1 121 ? -16.612 -0.150 5.059 1.00 98.12 121 ILE A CA 1
ATOM 998 C C . ILE A 1 121 ? -17.708 0.105 4.026 1.00 98.12 121 ILE A C 1
ATOM 1000 O O . ILE A 1 121 ? -17.600 -0.396 2.902 1.00 98.12 121 ILE A O 1
ATOM 1004 N N . ASP A 1 122 ? -18.727 0.895 4.370 1.00 98.25 122 ASP A N 1
ATOM 1005 C CA . ASP A 1 122 ? -19.814 1.228 3.450 1.00 98.25 122 ASP A CA 1
ATOM 1006 C C . ASP A 1 122 ? -19.287 1.933 2.190 1.00 98.25 122 ASP A C 1
ATOM 1008 O O . ASP A 1 122 ? -19.528 1.486 1.066 1.00 98.25 122 ASP A O 1
ATOM 1012 N N . ARG A 1 123 ? -18.441 2.956 2.350 1.00 97.94 123 ARG A N 1
ATOM 1013 C CA . ARG A 1 123 ? -17.830 3.660 1.208 1.00 97.94 123 ARG A CA 1
ATOM 1014 C C . ARG A 1 123 ? -16.953 2.744 0.350 1.00 97.94 123 ARG A C 1
ATOM 1016 O O . ARG A 1 123 ? -17.018 2.797 -0.878 1.00 97.94 123 ARG A O 1
ATOM 1023 N N . LEU A 1 124 ? -16.176 1.844 0.957 1.00 97.56 124 LEU A N 1
ATOM 1024 C CA . LEU A 1 124 ? -15.388 0.854 0.208 1.00 97.56 124 LEU A CA 1
ATOM 1025 C C . LEU A 1 124 ? -16.282 -0.119 -0.582 1.00 97.56 124 LEU A C 1
ATOM 1027 O O . LEU A 1 124 ? -15.931 -0.500 -1.703 1.00 97.56 124 LEU A O 1
ATOM 1031 N N . ARG A 1 125 ? -17.446 -0.501 -0.039 1.00 97.81 125 ARG A N 1
ATOM 1032 C CA . ARG A 1 125 ? -18.449 -1.301 -0.762 1.00 97.81 125 ARG A CA 1
ATOM 1033 C C . ARG A 1 125 ? -19.040 -0.521 -1.935 1.00 97.81 125 ARG A C 1
ATOM 1035 O O . ARG A 1 125 ? -19.171 -1.097 -3.013 1.00 97.81 125 ARG A O 1
ATOM 1042 N N . ARG A 1 126 ? -19.295 0.784 -1.788 1.00 97.56 126 ARG A N 1
ATOM 1043 C CA . ARG A 1 126 ? -19.751 1.644 -2.899 1.00 97.56 126 ARG A CA 1
ATOM 1044 C C . ARG A 1 126 ? -18.743 1.708 -4.049 1.00 97.56 126 ARG A C 1
ATOM 1046 O O . ARG A 1 126 ? -19.170 1.643 -5.199 1.00 97.56 126 ARG A O 1
ATOM 1053 N N . ILE A 1 127 ? -17.431 1.743 -3.775 1.00 95.88 127 ILE A N 1
ATOM 1054 C CA . ILE A 1 127 ? -16.397 1.629 -4.832 1.00 95.88 127 ILE A CA 1
ATOM 1055 C C . ILE A 1 127 ? -16.515 0.284 -5.554 1.00 95.88 127 ILE A C 1
ATOM 1057 O O . ILE A 1 127 ? -16.417 0.218 -6.776 1.00 95.88 127 ILE A O 1
ATOM 1061 N N . LEU A 1 128 ? -16.724 -0.808 -4.814 1.00 95.00 128 LEU A N 1
ATOM 1062 C CA . LEU A 1 128 ? -16.832 -2.142 -5.404 1.00 95.00 128 LEU A CA 1
ATOM 1063 C C . LEU A 1 128 ? -18.073 -2.282 -6.304 1.00 95.00 128 LEU A C 1
ATOM 1065 O O . LEU A 1 128 ? -17.991 -2.940 -7.342 1.00 95.00 128 LEU A O 1
ATOM 1069 N N . LEU A 1 129 ? -19.192 -1.666 -5.913 1.00 95.56 129 LEU A N 1
ATOM 1070 C CA . LEU A 1 129 ? -20.432 -1.628 -6.692 1.00 95.56 129 LEU A CA 1
ATOM 1071 C C . LEU A 1 129 ? -20.283 -0.760 -7.948 1.00 95.56 129 LEU A C 1
ATOM 1073 O O . LEU A 1 129 ? -20.673 -1.180 -9.033 1.00 95.56 129 LEU A O 1
ATOM 1077 N N . ASN A 1 130 ? -19.645 0.405 -7.820 1.00 93.94 130 ASN A N 1
ATOM 1078 C CA . ASN A 1 130 ? -19.465 1.374 -8.905 1.00 93.94 130 ASN A CA 1
ATOM 1079 C C . ASN A 1 130 ? -18.130 1.225 -9.648 1.00 93.94 130 ASN A C 1
ATOM 1081 O O . ASN A 1 130 ? -17.688 2.157 -10.308 1.00 93.94 130 ASN A O 1
ATOM 1085 N N . LYS A 1 131 ? -17.487 0.055 -9.577 1.00 91.50 131 LYS A N 1
ATOM 1086 C CA . LYS A 1 131 ? -16.134 -0.193 -10.110 1.00 91.50 131 LYS A CA 1
ATOM 1087 C C . LYS A 1 131 ? -15.951 0.063 -11.615 1.00 91.50 131 LYS A C 1
ATOM 1089 O O . LYS A 1 131 ? -14.815 0.110 -12.071 1.00 91.50 131 LYS A O 1
ATOM 1094 N N . SER A 1 132 ? -17.037 0.152 -12.383 1.00 87.38 132 SER A N 1
ATOM 1095 C CA . SER A 1 132 ? -17.017 0.547 -13.798 1.00 87.38 132 SER A CA 1
ATOM 1096 C C . SER A 1 132 ? -17.071 2.066 -13.987 1.00 87.38 132 SER A C 1
ATOM 1098 O O . SER A 1 132 ? -16.523 2.583 -14.949 1.00 87.38 132 SER A O 1
ATOM 1100 N N . LYS A 1 133 ? -17.686 2.798 -13.053 1.00 89.88 133 LYS A N 1
ATOM 1101 C CA . LYS A 1 133 ? -17.899 4.245 -13.134 1.00 89.88 133 LYS A CA 1
ATOM 1102 C C . LYS A 1 133 ? -16.738 4.986 -12.476 1.00 89.88 133 LYS A C 1
ATOM 1104 O O . LYS A 1 133 ? -16.722 5.200 -11.260 1.00 89.88 133 LYS A O 1
ATOM 1109 N N . ARG A 1 134 ? -15.760 5.390 -13.291 1.00 87.56 134 ARG A N 1
ATOM 1110 C CA . ARG A 1 134 ? -14.539 6.077 -12.836 1.00 87.56 134 ARG A CA 1
ATOM 1111 C C . ARG A 1 134 ? -14.828 7.349 -12.033 1.00 87.56 134 ARG A C 1
ATOM 1113 O O . ARG A 1 134 ? -14.269 7.485 -10.951 1.00 87.56 134 ARG A O 1
ATOM 1120 N N . SER A 1 135 ? -15.677 8.246 -12.538 1.00 89.56 135 SER A N 1
ATOM 1121 C CA . SER A 1 135 ? -16.016 9.529 -11.890 1.00 89.56 135 SER A CA 1
ATOM 1122 C C . SER A 1 135 ? -16.564 9.327 -10.475 1.00 89.56 135 SER A C 1
ATOM 1124 O O . SER A 1 135 ? -15.985 9.819 -9.511 1.00 89.56 135 SER A O 1
ATOM 1126 N N . CYS A 1 136 ? -17.579 8.473 -10.340 1.00 92.38 136 CYS A N 1
ATOM 1127 C CA . CYS A 1 136 ? -18.162 8.102 -9.050 1.00 92.38 136 CYS A CA 1
ATOM 1128 C C . CYS A 1 136 ? -17.115 7.503 -8.093 1.00 92.38 136 CYS A C 1
ATOM 1130 O O . CYS A 1 136 ? -17.062 7.849 -6.914 1.00 92.38 136 CYS A O 1
ATOM 1132 N N . CYS A 1 137 ? -16.224 6.635 -8.586 1.00 92.00 137 CYS A N 1
ATOM 1133 C CA . CYS A 1 137 ? -15.156 6.091 -7.749 1.00 92.00 137 CYS A CA 1
ATOM 1134 C C . CYS A 1 137 ? -14.176 7.168 -7.262 1.00 92.00 137 CYS A C 1
ATOM 1136 O O . CYS A 1 137 ? -13.682 7.048 -6.145 1.00 92.00 137 CYS A O 1
ATOM 1138 N N . ILE A 1 138 ? -13.881 8.199 -8.057 1.00 90.81 138 ILE A N 1
ATOM 1139 C CA . ILE A 1 138 ? -12.981 9.291 -7.654 1.00 90.81 138 ILE A CA 1
ATOM 1140 C C . ILE A 1 138 ? -13.566 10.064 -6.476 1.00 90.81 138 ILE A C 1
ATOM 1142 O O . ILE A 1 138 ? -12.866 10.256 -5.482 1.00 90.81 138 ILE A O 1
ATOM 1146 N N . GLU A 1 139 ? -14.838 10.447 -6.570 1.00 94.44 139 GLU A N 1
ATOM 1147 C CA . GLU A 1 139 ? -15.561 11.150 -5.505 1.00 94.4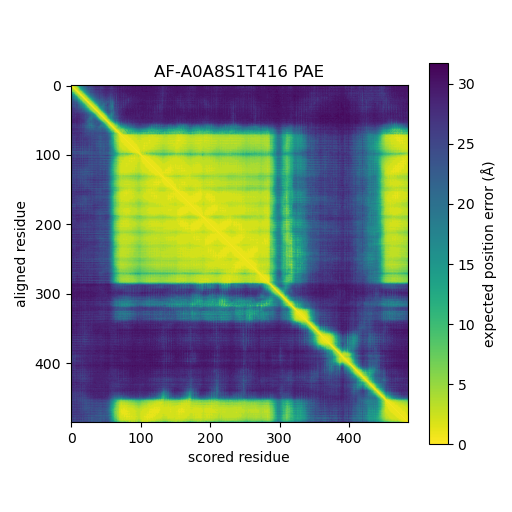4 139 GLU A CA 1
ATOM 1148 C C . GLU A 1 139 ? -15.544 10.330 -4.210 1.00 94.44 139 GLU A C 1
ATOM 1150 O O . GLU A 1 139 ? -15.102 10.812 -3.166 1.00 94.44 139 GLU A O 1
ATOM 1155 N N . ILE A 1 140 ? -15.884 9.037 -4.290 1.00 96.25 140 ILE A N 1
ATOM 1156 C CA . ILE A 1 140 ? -15.874 8.156 -3.116 1.00 96.25 140 ILE A CA 1
ATOM 1157 C C . ILE A 1 140 ? -14.456 8.016 -2.534 1.00 96.25 140 ILE A C 1
ATOM 1159 O O . ILE A 1 140 ? -14.285 7.999 -1.314 1.00 96.25 140 ILE A O 1
ATOM 1163 N N . ILE A 1 141 ? -13.407 7.930 -3.363 1.00 94.75 141 ILE A N 1
ATOM 1164 C CA . ILE A 1 141 ? -12.021 7.878 -2.864 1.00 94.75 141 ILE A CA 1
ATOM 1165 C C . ILE A 1 141 ? -11.665 9.170 -2.112 1.00 94.75 141 ILE A C 1
ATOM 1167 O O . ILE A 1 141 ? -11.018 9.090 -1.064 1.00 94.75 141 ILE A O 1
ATOM 1171 N N . GLN A 1 142 ? -12.091 10.338 -2.600 1.00 93.31 142 GLN A N 1
ATOM 1172 C CA . GLN A 1 142 ? -11.870 11.622 -1.926 1.00 93.31 142 GLN A CA 1
ATOM 1173 C C . GLN A 1 142 ? -12.601 11.688 -0.583 1.00 93.31 142 GLN A C 1
ATOM 1175 O O . GLN A 1 142 ? -11.989 12.041 0.428 1.00 93.31 142 GLN A O 1
ATOM 1180 N N . GLU A 1 143 ? -13.863 11.260 -0.538 1.00 96.12 143 GLU A N 1
ATOM 1181 C CA . GLU A 1 143 ? -14.625 11.149 0.707 1.00 96.12 143 GLU A CA 1
ATOM 1182 C C . GLU A 1 143 ? -13.931 10.235 1.721 1.00 96.12 143 GLU A C 1
ATOM 1184 O O . GLU A 1 143 ? -13.826 10.569 2.905 1.00 96.12 143 GLU A O 1
ATOM 1189 N N . ILE A 1 144 ? -13.443 9.072 1.273 1.00 97.12 144 ILE A N 1
ATOM 1190 C CA . ILE A 1 144 ? -12.697 8.156 2.134 1.00 97.12 144 ILE A CA 1
ATOM 1191 C C . ILE A 1 144 ? -11.413 8.829 2.627 1.00 97.12 144 ILE A C 1
ATOM 1193 O O . ILE A 1 144 ? -11.135 8.778 3.822 1.00 97.12 144 ILE A O 1
ATOM 1197 N N . ASN A 1 145 ? -10.641 9.481 1.754 1.00 94.56 145 ASN A N 1
ATOM 1198 C CA . ASN A 1 145 ? -9.398 10.150 2.142 1.00 94.56 145 ASN A CA 1
ATOM 1199 C C . ASN A 1 145 ? -9.629 11.225 3.220 1.00 94.56 145 ASN A C 1
ATOM 1201 O O . ASN A 1 145 ? -8.853 11.313 4.171 1.00 94.56 145 ASN A O 1
ATOM 1205 N N . ASN A 1 146 ? -10.732 11.972 3.130 1.00 92.94 146 ASN A N 1
ATOM 1206 C CA . ASN A 1 146 ? -11.120 12.940 4.156 1.00 92.94 146 ASN A CA 1
ATOM 1207 C C . ASN A 1 146 ? -11.486 12.244 5.480 1.00 92.94 146 ASN A C 1
ATOM 1209 O O . ASN A 1 146 ? -11.073 12.693 6.549 1.00 92.94 146 ASN A O 1
ATOM 1213 N N . GLN A 1 147 ? -12.185 11.106 5.433 1.00 94.38 147 GLN A N 1
ATOM 1214 C CA . GLN A 1 147 ? -12.560 10.339 6.630 1.00 94.38 147 GLN A CA 1
ATOM 1215 C C . GLN A 1 147 ? -11.357 9.684 7.323 1.00 94.38 147 GLN A C 1
ATOM 1217 O O . GLN A 1 147 ? -11.290 9.676 8.549 1.00 94.38 147 GLN A O 1
ATOM 1222 N N . ILE A 1 148 ? -10.371 9.192 6.562 1.00 94.81 148 ILE A N 1
ATOM 1223 C CA . ILE A 1 148 ? -9.146 8.579 7.108 1.00 94.81 148 ILE A CA 1
ATOM 1224 C C . ILE A 1 148 ? -8.416 9.531 8.063 1.00 94.81 148 ILE A C 1
ATOM 1226 O O . ILE A 1 148 ? -7.772 9.071 9.005 1.00 94.81 148 ILE A O 1
ATOM 1230 N N . SER A 1 149 ? -8.499 10.848 7.844 1.00 90.81 149 SER A N 1
ATOM 1231 C CA . SER A 1 149 ? -7.843 11.829 8.715 1.00 90.81 149 SER A CA 1
ATOM 1232 C C . SER A 1 149 ? -8.348 11.764 10.165 1.00 90.81 149 SER A C 1
ATOM 1234 O O . SER A 1 149 ? -7.533 11.914 11.078 1.00 90.81 149 SER A O 1
ATOM 1236 N N . LYS A 1 150 ? -9.636 11.435 10.359 1.00 92.38 150 LYS A N 1
ATOM 1237 C CA . LYS A 1 150 ? -10.331 11.355 11.656 1.00 92.38 150 LYS A CA 1
ATOM 1238 C C . LYS A 1 150 ? -10.016 10.084 12.441 1.00 92.38 150 LYS A C 1
ATOM 1240 O O . LYS A 1 150 ? -9.942 10.126 13.663 1.00 92.38 150 LYS A O 1
ATOM 1245 N N . ILE A 1 151 ? -9.779 8.972 11.744 1.00 95.19 151 ILE A N 1
ATOM 1246 C CA . ILE A 1 151 ? -9.463 7.684 12.374 1.00 95.19 151 ILE A CA 1
ATOM 1247 C C . ILE A 1 151 ? -8.194 7.843 13.220 1.00 95.19 151 ILE A C 1
ATOM 1249 O O . ILE A 1 151 ? -7.226 8.444 12.766 1.00 95.19 151 ILE A O 1
ATOM 1253 N N . ARG A 1 152 ? -8.144 7.313 14.443 1.00 92.31 152 ARG A N 1
ATOM 1254 C CA . ARG A 1 152 ? -6.930 7.407 15.279 1.00 92.31 152 ARG A CA 1
ATOM 1255 C C . ARG A 1 152 ? -5.894 6.340 14.917 1.00 92.31 152 ARG A C 1
ATOM 1257 O O . ARG A 1 152 ? -4.697 6.617 14.856 1.00 92.31 152 ARG A O 1
ATOM 1264 N N . ASN A 1 153 ? -6.368 5.138 14.597 1.00 95.50 153 ASN A N 1
ATOM 1265 C CA . ASN A 1 153 ? -5.537 3.968 14.346 1.00 95.50 153 ASN A CA 1
ATOM 1266 C C . ASN A 1 153 ? -4.690 4.098 13.059 1.00 95.50 153 ASN A C 1
ATOM 1268 O O . ASN A 1 153 ? -5.207 4.117 11.938 1.00 95.50 153 ASN A O 1
ATOM 1272 N N . ILE A 1 154 ? -3.365 4.149 13.227 1.00 95.38 154 ILE A N 1
ATOM 1273 C CA . ILE A 1 154 ? -2.395 4.366 12.141 1.00 95.38 154 ILE A CA 1
ATOM 1274 C C . ILE A 1 154 ? -2.356 3.186 11.156 1.00 95.38 154 ILE A C 1
ATOM 1276 O O . ILE A 1 154 ? -2.243 3.411 9.949 1.00 95.38 154 ILE A O 1
ATOM 1280 N N . ASP A 1 155 ? -2.497 1.941 11.626 1.00 95.56 155 ASP A N 1
ATOM 1281 C CA . ASP A 1 155 ? -2.498 0.757 10.755 1.00 95.56 155 ASP A CA 1
ATOM 1282 C C . ASP A 1 155 ? -3.637 0.827 9.731 1.00 95.56 155 ASP A C 1
ATOM 1284 O O . ASP A 1 155 ? -3.434 0.555 8.543 1.00 95.56 155 ASP A O 1
ATOM 1288 N N . ILE A 1 156 ? -4.823 1.262 10.172 1.00 97.38 156 ILE A N 1
ATOM 1289 C CA . ILE A 1 156 ? -5.976 1.473 9.291 1.00 97.38 156 ILE A CA 1
ATOM 1290 C C . ILE A 1 156 ? -5.659 2.568 8.266 1.00 97.38 156 ILE A C 1
ATOM 1292 O O . ILE A 1 156 ? -5.837 2.336 7.066 1.00 97.38 156 ILE A O 1
ATOM 1296 N N . LYS A 1 157 ? -5.105 3.717 8.690 1.00 97.06 157 LYS A N 1
ATOM 1297 C CA . LYS A 1 157 ? -4.728 4.802 7.759 1.00 97.06 157 LYS A CA 1
ATOM 1298 C C . LYS A 1 157 ? -3.795 4.315 6.656 1.00 97.06 157 LYS A C 1
ATOM 1300 O O . LYS A 1 157 ? -4.022 4.613 5.479 1.00 97.06 157 LYS A O 1
ATOM 1305 N N . ILE A 1 158 ? -2.765 3.550 7.023 1.00 97.25 158 ILE A N 1
ATOM 1306 C CA . ILE A 1 158 ? -1.784 2.992 6.087 1.00 97.25 158 ILE A CA 1
ATOM 1307 C C . ILE A 1 158 ? -2.463 2.035 5.103 1.00 97.25 158 ILE A C 1
ATOM 1309 O O . ILE A 1 158 ? -2.302 2.180 3.888 1.00 97.25 158 ILE A O 1
ATOM 1313 N N . LEU A 1 159 ? -3.214 1.049 5.607 1.00 97.25 159 LEU A N 1
ATOM 1314 C CA . LEU A 1 159 ? -3.828 0.003 4.783 1.00 97.25 159 LEU A CA 1
ATOM 1315 C C . LEU A 1 159 ? -4.835 0.572 3.785 1.00 97.25 159 LEU A C 1
ATOM 1317 O O . LEU A 1 159 ? -4.844 0.162 2.618 1.00 97.25 159 LEU A O 1
ATOM 1321 N N . VAL A 1 160 ? -5.653 1.528 4.225 1.00 97.94 160 VAL A N 1
ATOM 1322 C CA . VAL A 1 160 ? -6.635 2.181 3.361 1.00 97.94 160 VAL A CA 1
ATOM 1323 C C . VAL A 1 160 ? -5.912 3.037 2.321 1.00 97.94 160 VAL A C 1
ATOM 1325 O O . VAL A 1 160 ? -6.130 2.829 1.131 1.00 97.94 160 VAL A O 1
ATOM 1328 N N . SER A 1 161 ? -4.963 3.893 2.718 1.00 97.94 161 SER A N 1
ATOM 1329 C CA . SER A 1 161 ? -4.210 4.753 1.783 1.00 97.94 161 SER A CA 1
ATOM 1330 C C . SER A 1 161 ? -3.439 3.955 0.717 1.00 97.94 161 SER A C 1
ATOM 1332 O O . SER A 1 161 ? -3.439 4.307 -0.465 1.00 97.94 161 SER A O 1
ATOM 1334 N N . LEU A 1 162 ? -2.824 2.826 1.093 1.00 97.75 162 LEU A N 1
ATOM 1335 C CA . LEU A 1 162 ? -2.178 1.904 0.146 1.00 97.75 162 LEU A CA 1
ATOM 1336 C C . LEU A 1 162 ? -3.172 1.235 -0.811 1.00 97.75 162 LEU A C 1
ATOM 1338 O O . LEU A 1 162 ? -2.827 0.929 -1.951 1.00 97.75 162 LEU A O 1
ATOM 1342 N N . THR A 1 163 ? -4.391 0.954 -0.359 1.00 97.25 163 THR A N 1
ATOM 1343 C CA . THR A 1 163 ? -5.411 0.326 -1.205 1.00 97.25 163 THR A CA 1
ATOM 1344 C C . THR A 1 163 ? -5.998 1.345 -2.177 1.00 97.25 163 THR A C 1
ATOM 1346 O O . THR A 1 163 ? -6.073 1.064 -3.372 1.00 97.25 163 THR A O 1
ATOM 1349 N N . LEU A 1 164 ? -6.313 2.552 -1.700 1.00 96.94 164 LEU A N 1
ATOM 1350 C CA . LEU A 1 164 ? -6.810 3.649 -2.528 1.00 96.94 164 LEU A CA 1
ATOM 1351 C C . LEU A 1 164 ? -5.780 4.095 -3.568 1.00 96.94 164 LEU A C 1
ATOM 1353 O O . LEU A 1 164 ? -6.140 4.285 -4.723 1.00 96.94 164 LEU A O 1
ATOM 1357 N N . SER A 1 165 ? -4.494 4.185 -3.214 1.00 97.12 165 SER A N 1
ATOM 1358 C CA . SER A 1 165 ? -3.443 4.517 -4.191 1.00 97.12 165 SER A CA 1
ATOM 1359 C C . SER A 1 165 ? -3.329 3.469 -5.306 1.00 97.12 165 SER A C 1
ATOM 1361 O O . SER A 1 165 ? -3.173 3.825 -6.474 1.00 97.12 165 SER A O 1
ATOM 1363 N N . LYS A 1 166 ? -3.491 2.174 -4.994 1.00 95.50 166 LYS A N 1
ATOM 1364 C CA . LYS A 1 166 ? -3.551 1.112 -6.017 1.00 95.50 166 LYS A CA 1
ATOM 1365 C C . LYS A 1 166 ? -4.767 1.257 -6.925 1.00 95.50 166 LYS A C 1
ATOM 1367 O O . LYS A 1 166 ? -4.618 1.101 -8.132 1.00 95.50 166 LYS A O 1
ATOM 1372 N N . ILE A 1 167 ? -5.934 1.551 -6.353 1.00 93.75 167 ILE A N 1
ATOM 1373 C CA . ILE A 1 167 ? -7.181 1.801 -7.090 1.00 93.75 167 ILE A CA 1
ATOM 1374 C C . ILE A 1 167 ? -7.015 3.005 -8.025 1.00 93.75 167 ILE A C 1
ATOM 1376 O O . ILE A 1 167 ? -7.235 2.883 -9.225 1.00 93.75 167 ILE A O 1
ATOM 1380 N N . ALA A 1 168 ? -6.533 4.134 -7.505 1.00 93.38 168 ALA A N 1
ATOM 1381 C CA . ALA A 1 168 ? -6.264 5.337 -8.287 1.00 93.38 168 ALA A CA 1
ATOM 1382 C C . ALA A 1 168 ? -5.287 5.062 -9.445 1.00 93.38 168 ALA A C 1
ATOM 1384 O O . ALA A 1 168 ? -5.501 5.536 -10.558 1.00 93.38 168 ALA A O 1
ATOM 1385 N N . ARG A 1 169 ? -4.257 4.233 -9.224 1.00 93.50 169 ARG A N 1
ATOM 1386 C CA . ARG A 1 169 ? -3.332 3.802 -10.283 1.00 93.50 169 ARG A CA 1
ATOM 1387 C C . ARG A 1 169 ? -4.021 2.965 -11.368 1.00 93.50 169 ARG A C 1
ATOM 1389 O O . ARG A 1 169 ? -3.690 3.152 -12.534 1.00 93.50 169 ARG A O 1
ATOM 1396 N N . TYR A 1 170 ? -4.960 2.080 -11.014 1.00 90.50 170 TYR A N 1
ATOM 1397 C CA . TYR A 1 170 ? -5.759 1.330 -12.001 1.00 90.50 170 TYR A CA 1
ATOM 1398 C C . TYR A 1 170 ? -6.655 2.257 -12.830 1.00 90.50 170 TYR A C 1
ATOM 1400 O O . TYR A 1 170 ? -6.770 2.076 -14.034 1.00 90.50 170 TYR A O 1
ATOM 1408 N N . TYR A 1 171 ? -7.187 3.319 -12.221 1.00 87.62 171 TYR A N 1
ATOM 1409 C CA . TYR A 1 171 ? -7.897 4.396 -12.922 1.00 87.62 171 TYR A CA 1
ATOM 1410 C C . TYR A 1 171 ? -6.978 5.371 -13.680 1.00 87.62 171 TYR A C 1
ATOM 1412 O O . TYR A 1 171 ? -7.439 6.410 -14.158 1.00 87.62 171 TYR A O 1
ATOM 1420 N N . ASN A 1 172 ? -5.675 5.080 -13.758 1.00 88.56 172 ASN A N 1
ATOM 1421 C CA . ASN A 1 172 ? -4.643 5.937 -14.343 1.00 88.56 172 ASN A CA 1
ATOM 1422 C C . ASN A 1 172 ? -4.621 7.376 -13.774 1.00 88.56 172 ASN A C 1
ATOM 1424 O O . ASN A 1 172 ? -4.215 8.321 -14.443 1.00 88.56 172 ASN A O 1
ATOM 1428 N N . LEU A 1 173 ? -5.043 7.557 -12.519 1.00 89.56 173 LEU A N 1
ATOM 1429 C CA . LEU A 1 173 ? -5.024 8.831 -11.791 1.00 89.56 173 LEU A CA 1
ATOM 1430 C C . LEU A 1 173 ? -3.679 8.995 -11.077 1.00 89.56 173 LEU A C 1
ATOM 1432 O O . LEU A 1 173 ? -3.597 8.967 -9.849 1.00 89.56 173 LEU A O 1
ATOM 1436 N N . LEU A 1 174 ? -2.602 9.101 -11.855 1.00 92.31 174 LEU A N 1
ATOM 1437 C CA . LEU A 1 174 ? -1.231 8.961 -11.352 1.00 92.31 174 LEU A CA 1
ATOM 1438 C C . LEU A 1 174 ? -0.869 10.000 -10.277 1.00 92.31 174 LEU A C 1
ATOM 1440 O O . LEU A 1 174 ? -0.326 9.629 -9.240 1.00 92.31 174 LEU A O 1
ATOM 1444 N N . HIS A 1 175 ? -1.228 11.273 -10.465 1.00 90.75 175 HIS A N 1
ATOM 1445 C CA . HIS A 1 175 ? -0.978 12.325 -9.467 1.00 90.75 175 HIS A CA 1
ATOM 1446 C C . HIS A 1 175 ? -1.702 12.063 -8.142 1.00 90.75 175 HIS A C 1
ATOM 1448 O O . HIS A 1 175 ? -1.129 12.234 -7.065 1.00 90.75 175 HIS A O 1
ATOM 1454 N N . TYR A 1 176 ? -2.943 11.587 -8.216 1.00 93.06 176 TYR A N 1
ATOM 1455 C CA . TYR A 1 176 ? -3.727 11.288 -7.026 1.00 93.06 176 TYR A CA 1
ATOM 1456 C C . TYR A 1 176 ? -3.235 10.016 -6.319 1.00 93.06 176 TYR A C 1
ATOM 1458 O O . TYR A 1 176 ? -3.123 9.979 -5.094 1.00 93.06 176 TYR A O 1
ATOM 1466 N N . ALA A 1 177 ? -2.827 8.999 -7.085 1.00 95.69 177 ALA A N 1
ATOM 1467 C CA . ALA A 1 177 ? -2.160 7.813 -6.555 1.00 95.69 177 ALA A CA 1
ATOM 1468 C C . ALA A 1 177 ? -0.853 8.169 -5.823 1.00 95.69 177 ALA A C 1
ATOM 1470 O O . ALA A 1 177 ? -0.594 7.623 -4.750 1.00 95.69 177 ALA A O 1
ATOM 1471 N N . ILE A 1 178 ? -0.067 9.114 -6.359 1.00 94.50 178 ILE A N 1
ATOM 1472 C CA . ILE A 1 178 ? 1.146 9.639 -5.713 1.00 94.50 178 ILE A CA 1
ATOM 1473 C C . ILE A 1 178 ? 0.811 10.302 -4.377 1.00 94.50 178 ILE A C 1
ATOM 1475 O O . ILE A 1 178 ? 1.477 10.008 -3.387 1.00 94.50 178 ILE A O 1
ATOM 1479 N N . LEU A 1 179 ? -0.218 11.154 -4.320 1.00 94.31 179 LEU A N 1
ATOM 1480 C CA . LEU A 1 179 ? -0.639 11.809 -3.077 1.00 94.31 179 LEU A CA 1
ATOM 1481 C C . LEU A 1 179 ? -0.988 10.777 -1.991 1.00 94.31 179 LEU A C 1
ATOM 1483 O O . LEU A 1 179 ? -0.440 10.812 -0.889 1.00 94.31 179 LEU A O 1
ATOM 1487 N N . LEU A 1 180 ? -1.839 9.807 -2.329 1.00 95.88 180 LEU A N 1
ATOM 1488 C CA . LEU A 1 180 ? -2.264 8.741 -1.416 1.00 95.88 180 LEU A CA 1
ATOM 1489 C C . LEU A 1 180 ? -1.091 7.847 -0.978 1.00 95.88 180 LEU A C 1
ATOM 1491 O O . LEU A 1 180 ? -0.996 7.466 0.191 1.00 95.88 180 LEU A O 1
ATOM 1495 N N . ALA A 1 181 ? -0.164 7.533 -1.886 1.00 97.75 181 ALA A N 1
ATOM 1496 C CA . ALA A 1 181 ? 1.028 6.754 -1.562 1.00 97.75 181 ALA A CA 1
ATOM 1497 C C . ALA A 1 181 ? 2.027 7.547 -0.700 1.00 97.75 181 ALA A C 1
ATOM 1499 O O . ALA A 1 181 ? 2.626 6.975 0.210 1.00 97.75 181 ALA A O 1
ATOM 1500 N N . LYS A 1 182 ? 2.168 8.866 -0.905 1.00 95.62 182 LYS A N 1
ATOM 1501 C CA . LYS A 1 182 ? 2.953 9.747 -0.022 1.00 95.62 182 LYS A CA 1
ATOM 1502 C C . LYS A 1 182 ? 2.352 9.798 1.390 1.00 95.62 182 LYS A C 1
ATOM 1504 O O . LYS A 1 182 ? 3.115 9.746 2.353 1.00 95.62 182 LYS A O 1
ATOM 1509 N N . ASN A 1 183 ? 1.024 9.818 1.527 1.00 94.88 183 ASN A N 1
ATOM 1510 C CA . ASN A 1 183 ? 0.358 9.721 2.833 1.00 94.88 183 ASN A CA 1
ATOM 1511 C C . ASN A 1 183 ? 0.656 8.380 3.512 1.00 94.88 183 ASN A C 1
ATOM 1513 O O . ASN A 1 183 ? 1.117 8.360 4.651 1.00 94.88 183 ASN A O 1
ATOM 1517 N N . ALA A 1 184 ? 0.494 7.266 2.789 1.00 97.19 184 ALA A N 1
ATOM 1518 C CA . ALA A 1 184 ? 0.851 5.944 3.299 1.00 97.19 184 ALA A CA 1
ATOM 1519 C C . ALA A 1 184 ? 2.321 5.867 3.744 1.00 97.19 184 ALA A C 1
ATOM 1521 O O . ALA A 1 184 ? 2.591 5.347 4.824 1.00 97.19 184 ALA A O 1
ATOM 1522 N N . LYS A 1 185 ? 3.251 6.429 2.951 1.00 96.00 185 LYS A N 1
ATOM 1523 C CA . LYS A 1 185 ? 4.680 6.526 3.288 1.00 96.00 185 LYS A CA 1
ATOM 1524 C C . LYS A 1 185 ? 4.872 7.218 4.640 1.00 96.00 185 LYS A C 1
ATOM 1526 O O . LYS A 1 185 ? 5.472 6.614 5.521 1.00 96.00 185 LYS A O 1
ATOM 1531 N N . ARG A 1 186 ? 4.308 8.423 4.806 1.00 93.44 186 ARG A N 1
ATOM 1532 C CA . ARG A 1 186 ? 4.409 9.237 6.034 1.00 93.44 186 ARG A CA 1
ATOM 1533 C C . ARG A 1 186 ? 3.852 8.514 7.261 1.00 93.44 186 ARG A C 1
ATOM 1535 O O . ARG A 1 186 ? 4.460 8.529 8.322 1.00 93.44 186 ARG A O 1
ATOM 1542 N N . PHE A 1 187 ? 2.713 7.836 7.122 1.00 94.12 187 PHE A N 1
ATOM 1543 C CA . PHE A 1 187 ? 2.143 7.057 8.226 1.00 94.12 187 PHE A CA 1
ATOM 1544 C C . PHE A 1 187 ? 3.008 5.845 8.610 1.00 94.12 187 PHE A C 1
ATOM 1546 O O . PHE A 1 187 ? 2.938 5.374 9.740 1.00 94.12 187 PHE A O 1
ATOM 1553 N N . SER A 1 188 ? 3.836 5.351 7.687 1.00 95.00 188 SER A N 1
ATOM 1554 C CA . SER A 1 188 ? 4.707 4.185 7.868 1.00 95.00 188 SER A CA 1
ATOM 1555 C C . SER A 1 188 ? 6.170 4.520 8.188 1.00 95.00 188 SER A C 1
ATOM 1557 O O . SER A 1 188 ? 7.043 3.681 7.970 1.00 95.00 188 SER A O 1
ATOM 1559 N N . ASP A 1 189 ? 6.457 5.732 8.672 1.00 90.50 189 ASP A N 1
ATOM 1560 C CA . ASP A 1 189 ? 7.830 6.159 8.974 1.00 90.50 189 ASP A CA 1
ATOM 1561 C C . ASP A 1 189 ? 8.448 5.444 10.186 1.00 90.50 189 ASP A C 1
ATOM 1563 O O . ASP A 1 189 ? 9.671 5.407 10.309 1.00 90.50 189 ASP A O 1
ATOM 1567 N N . SER A 1 190 ? 7.634 4.816 11.039 1.00 89.25 190 SER A N 1
ATOM 1568 C CA . SER A 1 190 ? 8.134 4.006 12.147 1.00 89.25 190 SER A CA 1
ATOM 1569 C C . SER A 1 190 ? 8.756 2.690 11.669 1.00 89.25 190 SER A C 1
ATOM 1571 O O . SER A 1 190 ? 8.280 2.034 10.739 1.00 89.25 190 SER A O 1
ATOM 1573 N N . GLU A 1 191 ? 9.812 2.264 12.358 1.00 88.69 191 GLU A N 1
ATOM 1574 C CA . GLU A 1 191 ? 10.544 1.029 12.070 1.00 88.69 191 GLU A CA 1
ATOM 1575 C C . GLU A 1 191 ? 9.667 -0.237 11.944 1.00 88.69 191 GLU A C 1
ATOM 1577 O O . GLU A 1 191 ? 9.771 -0.925 10.921 1.00 88.69 191 GLU A O 1
ATOM 1582 N N . PRO A 1 192 ? 8.718 -0.536 12.860 1.00 89.94 192 PRO A N 1
ATOM 1583 C CA . PRO A 1 192 ? 7.840 -1.705 12.711 1.00 89.94 192 PRO A CA 1
ATOM 1584 C C . PRO A 1 192 ? 6.915 -1.634 11.479 1.00 89.94 192 PRO A C 1
ATOM 1586 O O . PRO A 1 192 ? 6.368 -2.655 11.038 1.00 89.94 192 PRO A O 1
ATOM 1589 N N . MET A 1 193 ? 6.743 -0.445 10.891 1.00 93.75 193 MET A N 1
ATOM 1590 C CA . MET A 1 193 ? 5.852 -0.187 9.759 1.00 93.75 193 MET A CA 1
ATOM 1591 C C . MET A 1 193 ? 6.576 -0.099 8.413 1.00 93.75 193 MET A C 1
ATOM 1593 O O . MET A 1 193 ? 5.916 0.030 7.376 1.00 93.75 193 MET A O 1
ATOM 1597 N N . LEU A 1 194 ? 7.896 -0.312 8.371 1.00 94.31 194 LEU A N 1
ATOM 1598 C CA . LEU A 1 194 ? 8.679 -0.326 7.128 1.00 94.31 194 LEU A CA 1
ATOM 1599 C C . LEU A 1 194 ? 8.144 -1.319 6.081 1.00 94.31 194 LEU A C 1
ATOM 1601 O O . LEU A 1 194 ? 8.210 -1.062 4.878 1.00 94.31 194 LEU A O 1
ATOM 1605 N N . LYS A 1 195 ? 7.506 -2.418 6.518 1.00 95.12 195 LYS A N 1
ATOM 1606 C CA . LYS A 1 195 ? 6.811 -3.384 5.639 1.00 95.12 195 LYS A CA 1
ATOM 1607 C C . LYS A 1 195 ? 5.700 -2.764 4.779 1.00 95.12 195 LYS A C 1
ATOM 1609 O O . LYS A 1 195 ? 5.300 -3.358 3.775 1.00 95.12 195 LYS A O 1
ATOM 1614 N N . TYR A 1 196 ? 5.162 -1.621 5.191 1.00 96.44 196 TYR A N 1
ATOM 1615 C CA . TYR A 1 196 ? 4.196 -0.837 4.432 1.00 96.44 196 TYR A CA 1
ATOM 1616 C C . TYR A 1 196 ? 4.873 0.300 3.669 1.00 96.44 196 TYR A C 1
ATOM 1618 O O . TYR A 1 196 ? 4.486 0.553 2.529 1.00 96.44 196 TYR A O 1
ATOM 1626 N N . LYS A 1 197 ? 5.924 0.902 4.240 1.00 96.25 197 LYS A N 1
ATOM 1627 C CA . LYS A 1 197 ? 6.737 1.938 3.586 1.00 96.25 197 LYS A CA 1
ATOM 1628 C C . LYS A 1 197 ? 7.316 1.454 2.258 1.00 96.25 197 LYS A C 1
ATOM 1630 O O . LYS A 1 197 ? 7.187 2.140 1.248 1.00 96.25 197 LYS A O 1
ATOM 1635 N N . ILE A 1 198 ? 7.825 0.221 2.219 1.00 97.25 198 ILE A N 1
ATOM 1636 C CA . ILE A 1 198 ? 8.301 -0.406 0.979 1.00 97.25 198 ILE A CA 1
ATOM 1637 C C . ILE A 1 198 ? 7.198 -0.509 -0.090 1.00 97.25 198 ILE A C 1
ATOM 1639 O O . ILE A 1 198 ? 7.436 -0.218 -1.256 1.00 97.25 198 ILE A O 1
ATOM 1643 N N . LYS A 1 199 ? 5.953 -0.820 0.295 1.00 97.69 199 LYS A N 1
ATOM 1644 C CA . LYS A 1 199 ? 4.813 -0.874 -0.641 1.00 97.69 199 LYS A CA 1
ATOM 1645 C C . LYS A 1 199 ? 4.399 0.511 -1.127 1.00 97.69 199 LYS A C 1
ATOM 1647 O O . LYS A 1 199 ? 3.919 0.643 -2.248 1.00 97.69 199 LYS A O 1
ATOM 1652 N N . ALA A 1 200 ? 4.549 1.537 -0.291 1.00 98.06 200 ALA A N 1
ATOM 1653 C CA . ALA A 1 200 ? 4.319 2.913 -0.709 1.00 98.06 200 ALA A CA 1
ATOM 1654 C C . ALA A 1 200 ? 5.360 3.333 -1.758 1.00 98.06 200 ALA A C 1
ATOM 1656 O O . ALA A 1 200 ? 4.984 3.872 -2.797 1.00 98.06 200 ALA A O 1
ATOM 1657 N N . TYR A 1 201 ? 6.641 3.011 -1.539 1.00 98.00 201 TYR A N 1
ATOM 1658 C CA . TYR A 1 201 ? 7.697 3.257 -2.524 1.00 98.00 201 TYR A CA 1
ATOM 1659 C C . TYR A 1 201 ? 7.473 2.514 -3.840 1.00 98.00 201 TYR A C 1
ATOM 1661 O O . TYR A 1 201 ? 7.645 3.124 -4.888 1.00 98.00 201 TYR A O 1
ATOM 1669 N N . GLU A 1 202 ? 7.005 1.264 -3.794 1.00 97.75 202 GLU A N 1
ATOM 1670 C CA . GLU A 1 202 ? 6.626 0.491 -4.987 1.00 97.75 202 GLU A CA 1
ATOM 1671 C C . GLU A 1 202 ? 5.567 1.219 -5.832 1.00 97.75 202 GLU A C 1
ATOM 1673 O O . GLU A 1 202 ? 5.643 1.270 -7.055 1.00 97.75 202 GLU A O 1
ATOM 1678 N N . ILE A 1 203 ? 4.547 1.796 -5.193 1.00 97.69 203 ILE A N 1
ATOM 1679 C CA . ILE A 1 203 ? 3.491 2.517 -5.913 1.00 97.69 203 ILE A CA 1
ATOM 1680 C C . ILE A 1 203 ? 4.027 3.841 -6.462 1.00 97.69 203 ILE A C 1
ATOM 1682 O O . ILE A 1 203 ? 3.714 4.198 -7.599 1.00 97.69 203 ILE A O 1
ATOM 1686 N N . LEU A 1 204 ? 4.832 4.559 -5.673 1.00 97.62 204 LEU A N 1
ATOM 1687 C CA . LEU A 1 204 ? 5.433 5.830 -6.075 1.00 97.62 204 LEU A CA 1
ATOM 1688 C C . LEU A 1 204 ? 6.354 5.648 -7.281 1.00 97.62 204 LEU A C 1
ATOM 1690 O O . LEU A 1 204 ? 6.187 6.370 -8.263 1.00 97.62 204 LEU A O 1
ATOM 1694 N N . SER A 1 205 ? 7.257 4.664 -7.253 1.00 97.12 205 SER A N 1
ATOM 1695 C CA . SER A 1 205 ? 8.155 4.373 -8.373 1.00 97.12 205 SER A CA 1
ATOM 1696 C C . SER A 1 205 ? 7.374 4.074 -9.648 1.00 97.12 205 SER A C 1
ATOM 1698 O O . SER A 1 205 ? 7.644 4.685 -10.676 1.00 97.12 205 SER A O 1
ATOM 1700 N N . LEU A 1 206 ? 6.347 3.221 -9.581 1.00 96.06 206 LEU A N 1
ATOM 1701 C CA . LEU A 1 206 ? 5.512 2.877 -10.735 1.00 96.06 206 LEU A CA 1
ATOM 1702 C C . LEU A 1 206 ? 4.739 4.078 -11.298 1.00 96.06 206 LEU A C 1
ATOM 1704 O O . LEU A 1 206 ? 4.551 4.165 -12.511 1.00 96.06 206 LEU A O 1
ATOM 1708 N N . CYS A 1 207 ? 4.272 4.993 -10.443 1.00 96.06 207 CYS A N 1
ATOM 1709 C CA . CYS A 1 207 ? 3.590 6.205 -10.900 1.00 96.06 207 CYS A CA 1
ATOM 1710 C C . CYS A 1 207 ? 4.574 7.189 -11.540 1.00 96.06 207 CYS A C 1
ATOM 1712 O O . CYS A 1 207 ? 4.304 7.704 -12.623 1.00 96.06 207 CYS A O 1
ATOM 1714 N N . PHE A 1 208 ? 5.731 7.421 -10.914 1.00 95.94 208 PHE A N 1
ATOM 1715 C CA . PHE A 1 208 ? 6.749 8.318 -11.457 1.00 95.94 208 PHE A CA 1
ATOM 1716 C C . PHE A 1 208 ? 7.425 7.765 -12.706 1.00 95.94 208 PHE A C 1
ATOM 1718 O O . PHE A 1 208 ? 7.791 8.552 -13.566 1.00 95.94 208 PHE A O 1
ATOM 1725 N N . LEU A 1 209 ? 7.518 6.447 -12.877 1.00 95.44 209 LEU A N 1
ATOM 1726 C CA . LEU A 1 209 ? 8.053 5.843 -14.099 1.00 95.44 209 LEU A CA 1
ATOM 1727 C C . LEU A 1 209 ? 7.274 6.284 -15.348 1.00 95.44 209 LEU A C 1
ATOM 1729 O O . LEU A 1 209 ? 7.855 6.440 -16.413 1.00 95.44 209 LEU A O 1
ATOM 1733 N N . LYS A 1 210 ? 5.966 6.534 -15.196 1.00 92.94 210 LYS A N 1
ATOM 1734 C CA . LYS A 1 210 ? 5.090 7.041 -16.260 1.00 92.94 210 LYS A CA 1
ATOM 1735 C C . LYS A 1 210 ? 5.111 8.566 -16.419 1.00 92.94 210 LYS A C 1
ATOM 1737 O O . LYS A 1 210 ? 4.685 9.057 -17.455 1.00 92.94 210 LYS A O 1
ATOM 1742 N N . LEU A 1 211 ? 5.529 9.309 -15.391 1.00 89.69 211 LEU A N 1
ATOM 1743 C CA . LEU A 1 211 ? 5.428 10.775 -15.354 1.00 89.69 211 LEU A CA 1
ATOM 1744 C C . LEU A 1 211 ? 6.789 11.477 -15.439 1.00 89.69 211 LEU A C 1
ATOM 1746 O O . LEU A 1 211 ? 6.956 12.418 -16.206 1.00 89.69 211 LEU A O 1
ATOM 1750 N N . ARG A 1 212 ? 7.741 11.086 -14.585 1.00 91.88 212 ARG A N 1
ATOM 1751 C CA . ARG A 1 212 ? 9.021 11.765 -14.339 1.00 91.88 212 ARG A CA 1
ATOM 1752 C C . ARG A 1 212 ? 10.102 10.746 -13.961 1.00 91.88 212 ARG A C 1
ATOM 1754 O O . ARG A 1 212 ? 10.236 10.375 -12.793 1.00 91.88 212 ARG A O 1
ATOM 1761 N N . LEU A 1 213 ? 10.920 10.351 -14.939 1.00 91.06 213 LEU A N 1
ATOM 1762 C CA . LEU A 1 213 ? 11.948 9.312 -14.777 1.00 91.06 213 LEU A CA 1
ATOM 1763 C C . LEU A 1 213 ? 12.921 9.590 -13.620 1.00 91.06 213 LEU A C 1
ATOM 1765 O O . LEU A 1 213 ? 13.148 8.705 -12.799 1.00 91.06 213 LEU A O 1
ATOM 1769 N N . LYS A 1 214 ? 13.425 10.825 -13.470 1.00 91.56 214 LYS A N 1
ATOM 1770 C CA . LYS A 1 214 ? 14.364 11.176 -12.383 1.00 91.56 214 LYS A CA 1
ATOM 1771 C C . LYS A 1 214 ? 13.813 10.841 -10.990 1.00 91.56 214 LYS A C 1
ATOM 1773 O O . LYS A 1 214 ? 14.510 10.249 -10.174 1.00 91.56 214 LYS A O 1
ATOM 1778 N N . GLN A 1 215 ? 12.544 11.170 -10.735 1.00 91.81 215 GLN A N 1
ATOM 1779 C CA . GLN A 1 215 ? 11.887 10.862 -9.460 1.00 91.81 215 GLN A CA 1
ATOM 1780 C C . GLN A 1 215 ? 11.625 9.360 -9.315 1.00 91.81 215 GLN A C 1
ATOM 1782 O O . GLN A 1 215 ? 11.732 8.823 -8.213 1.00 91.81 215 GLN A O 1
ATOM 1787 N N . ALA A 1 216 ? 11.328 8.667 -10.419 1.00 95.81 216 ALA A N 1
ATOM 1788 C CA . ALA A 1 216 ? 11.186 7.216 -10.418 1.00 95.81 216 ALA A CA 1
ATOM 1789 C C . ALA A 1 216 ? 12.469 6.545 -9.912 1.00 95.81 216 ALA A C 1
ATOM 1791 O O . ALA A 1 216 ? 12.386 5.750 -8.979 1.00 95.81 216 ALA A O 1
ATOM 1792 N N . LYS A 1 217 ? 13.644 6.935 -10.435 1.00 95.88 217 LYS A N 1
ATOM 1793 C CA . LYS A 1 217 ? 14.952 6.428 -9.978 1.00 95.88 217 LYS A CA 1
ATOM 1794 C C . LYS A 1 217 ? 15.114 6.582 -8.468 1.00 95.88 217 LYS A C 1
ATOM 1796 O O . LYS A 1 217 ? 15.385 5.599 -7.787 1.00 95.88 217 LYS A O 1
ATOM 1801 N N . THR A 1 218 ? 14.855 7.776 -7.926 1.00 94.50 218 THR A N 1
ATOM 1802 C CA . THR A 1 218 ? 14.935 8.044 -6.480 1.00 94.50 218 THR A CA 1
ATOM 1803 C C . THR A 1 218 ? 14.071 7.079 -5.668 1.00 94.50 218 THR A C 1
ATOM 1805 O O . THR A 1 218 ? 14.536 6.483 -4.697 1.00 94.50 218 THR A O 1
ATOM 1808 N N . TYR A 1 219 ? 12.810 6.888 -6.063 1.00 96.38 219 TYR A N 1
ATOM 1809 C CA . TYR A 1 219 ? 11.888 6.019 -5.333 1.00 96.38 219 TYR A CA 1
ATOM 1810 C C . TYR A 1 219 ? 12.200 4.525 -5.491 1.00 96.38 219 TYR A C 1
ATOM 1812 O O . TYR A 1 219 ? 12.022 3.782 -4.527 1.00 96.38 219 TYR A O 1
ATOM 1820 N N . ILE A 1 220 ? 12.722 4.089 -6.643 1.00 97.62 220 ILE A N 1
ATOM 1821 C CA . ILE A 1 220 ? 13.217 2.715 -6.844 1.00 97.62 220 ILE A CA 1
ATOM 1822 C C . ILE A 1 220 ? 14.443 2.464 -5.959 1.00 97.62 220 ILE A C 1
ATOM 1824 O O . ILE A 1 220 ? 14.518 1.440 -5.281 1.00 97.62 220 ILE A O 1
ATOM 1828 N N . THR A 1 221 ? 15.372 3.419 -5.887 1.00 96.19 221 THR A N 1
ATOM 1829 C CA . THR A 1 221 ? 16.531 3.338 -4.991 1.00 96.19 221 THR A CA 1
ATOM 1830 C C . THR A 1 221 ? 16.090 3.222 -3.532 1.00 96.19 221 THR A C 1
ATOM 1832 O O . THR A 1 221 ? 16.533 2.323 -2.820 1.00 96.19 221 THR A O 1
ATOM 1835 N N . LYS A 1 222 ? 15.145 4.060 -3.083 1.00 95.75 222 LYS A N 1
ATOM 1836 C CA . LYS A 1 222 ? 14.586 3.979 -1.721 1.00 95.75 222 LYS A CA 1
ATOM 1837 C C . LYS A 1 222 ? 13.861 2.667 -1.450 1.00 95.75 222 LYS A C 1
ATOM 1839 O O . LYS A 1 222 ? 13.940 2.142 -0.340 1.00 95.75 222 LYS A O 1
ATOM 1844 N N . TYR A 1 223 ? 13.170 2.133 -2.451 1.00 97.31 223 TYR A N 1
ATOM 1845 C CA . TYR A 1 223 ? 12.547 0.820 -2.384 1.00 97.31 223 TYR A CA 1
ATOM 1846 C C . TYR A 1 223 ? 13.597 -0.286 -2.165 1.00 97.31 223 TYR A C 1
ATOM 1848 O O . TYR A 1 223 ? 13.438 -1.084 -1.241 1.00 97.31 223 TYR A O 1
ATOM 1856 N N . LEU A 1 224 ? 14.701 -0.283 -2.926 1.00 97.00 224 LEU A N 1
ATOM 1857 C CA . LEU A 1 224 ? 15.817 -1.226 -2.763 1.00 97.00 224 LEU A CA 1
ATOM 1858 C C . LEU A 1 224 ? 16.467 -1.110 -1.381 1.00 97.00 224 LEU A C 1
ATOM 1860 O O . LEU A 1 224 ? 16.583 -2.107 -0.672 1.00 97.00 224 LEU A O 1
ATOM 1864 N N . MET A 1 225 ? 16.788 0.109 -0.943 1.00 95.88 225 MET A N 1
ATOM 1865 C CA . MET A 1 225 ? 17.350 0.361 0.389 1.00 95.88 225 MET A CA 1
ATOM 1866 C C . MET A 1 225 ? 16.431 -0.158 1.505 1.00 95.88 225 MET A C 1
ATOM 1868 O O . MET A 1 225 ? 16.888 -0.781 2.463 1.00 95.88 225 MET A O 1
ATOM 1872 N N . CYS A 1 226 ? 15.117 0.040 1.361 1.00 96.31 226 CYS A N 1
ATOM 1873 C CA . CYS A 1 226 ? 14.130 -0.471 2.308 1.00 96.31 226 CYS A CA 1
ATOM 1874 C C . CYS A 1 226 ? 14.032 -2.006 2.267 1.00 96.31 226 CYS A C 1
ATOM 1876 O O . CYS A 1 226 ? 13.882 -2.635 3.314 1.00 96.31 226 CYS A O 1
ATOM 1878 N N . SER A 1 227 ? 14.151 -2.623 1.085 1.00 97.19 227 SER A N 1
ATOM 1879 C CA . SER A 1 227 ? 14.162 -4.087 0.940 1.00 97.19 227 SER A CA 1
ATOM 1880 C C . SER A 1 227 ? 15.375 -4.726 1.613 1.00 97.19 227 SER A C 1
ATOM 1882 O O . SER A 1 227 ? 15.233 -5.758 2.270 1.00 97.19 227 SER A O 1
ATOM 1884 N N . TRP A 1 228 ? 16.529 -4.059 1.529 1.00 96.75 228 TRP A N 1
ATOM 1885 C CA . TRP A 1 228 ? 17.765 -4.461 2.181 1.00 96.75 228 TRP A CA 1
ATOM 1886 C C . TRP A 1 228 ? 17.683 -4.337 3.696 1.00 96.75 228 TRP A C 1
ATOM 1888 O O . TRP A 1 228 ? 18.082 -5.270 4.377 1.00 96.75 228 TRP A O 1
ATOM 1898 N N . LYS A 1 229 ? 17.112 -3.242 4.219 1.00 95.69 229 LYS A N 1
ATOM 1899 C CA . LYS A 1 229 ? 16.892 -3.072 5.665 1.00 95.69 229 LYS A CA 1
ATOM 1900 C C . LYS A 1 229 ? 15.934 -4.124 6.242 1.00 95.69 229 LYS A C 1
ATOM 1902 O O . LYS A 1 229 ? 16.061 -4.511 7.394 1.00 95.69 229 LYS A O 1
ATOM 1907 N N . LEU A 1 230 ? 14.952 -4.567 5.458 1.00 95.38 230 LEU A N 1
ATOM 1908 C CA . LEU A 1 230 ? 13.990 -5.594 5.871 1.00 95.38 230 LEU A CA 1
ATOM 1909 C C . LEU A 1 230 ? 14.478 -7.031 5.634 1.00 95.38 230 LEU A C 1
ATOM 1911 O O . LEU A 1 230 ? 13.717 -7.953 5.930 1.00 95.38 230 LEU A O 1
ATOM 1915 N N . ASP A 1 231 ? 15.661 -7.214 5.039 1.00 96.00 231 ASP A N 1
ATOM 1916 C CA . ASP A 1 231 ? 16.200 -8.504 4.594 1.00 96.00 231 ASP A CA 1
ATOM 1917 C C . ASP A 1 231 ? 15.193 -9.342 3.790 1.00 96.00 231 ASP A C 1
ATOM 1919 O O . ASP A 1 231 ? 14.980 -10.533 4.023 1.00 96.00 231 ASP A O 1
ATOM 1923 N N . LYS A 1 232 ? 14.533 -8.698 2.816 1.00 96.06 232 LYS A N 1
ATOM 1924 C CA . LYS A 1 232 ? 13.539 -9.342 1.943 1.00 96.06 232 LYS A CA 1
ATOM 1925 C C . LYS A 1 232 ? 14.080 -9.537 0.525 1.00 96.06 232 LYS A C 1
ATOM 1927 O O . LYS A 1 232 ? 13.824 -8.675 -0.320 1.00 96.06 232 LYS A O 1
ATOM 1932 N N . PRO A 1 233 ? 14.702 -10.691 0.212 1.00 96.44 233 PRO A N 1
ATOM 1933 C CA . PRO A 1 233 ? 15.302 -10.932 -1.104 1.00 96.44 233 PRO A CA 1
ATOM 1934 C C . PRO A 1 233 ? 14.270 -10.841 -2.237 1.00 96.44 233 PRO A C 1
ATOM 1936 O O . PRO A 1 233 ? 14.521 -10.248 -3.277 1.00 96.44 233 PRO A O 1
ATOM 1939 N N . ASN A 1 234 ? 13.043 -11.318 -2.008 1.00 96.88 234 ASN A N 1
ATOM 1940 C CA . ASN A 1 234 ? 11.970 -11.222 -3.003 1.00 96.88 234 ASN A CA 1
ATOM 1941 C C . ASN A 1 234 ? 11.583 -9.778 -3.346 1.00 96.88 234 ASN A C 1
ATOM 1943 O O . ASN A 1 234 ? 11.139 -9.514 -4.461 1.00 96.88 234 ASN A O 1
ATOM 1947 N N . GLU A 1 235 ? 11.679 -8.853 -2.387 1.00 97.69 235 GLU A N 1
ATOM 1948 C CA . GLU A 1 235 ? 11.401 -7.446 -2.672 1.00 97.69 235 GLU A CA 1
ATOM 1949 C C . GLU A 1 235 ? 12.608 -6.794 -3.354 1.00 97.69 235 GLU A C 1
ATOM 1951 O O . GLU A 1 235 ? 12.401 -6.018 -4.277 1.00 97.69 235 GLU A O 1
ATOM 1956 N N . GLU A 1 236 ? 13.839 -7.170 -2.994 1.00 97.69 236 GLU A N 1
ATOM 1957 C CA . GLU A 1 236 ? 15.070 -6.743 -3.676 1.00 97.69 236 GLU A CA 1
ATOM 1958 C C . GLU A 1 236 ? 15.063 -7.107 -5.169 1.00 97.69 236 GLU A C 1
ATOM 1960 O O . GLU A 1 236 ? 15.245 -6.229 -6.014 1.00 97.69 236 GLU A O 1
ATOM 1965 N N . LEU A 1 237 ? 14.729 -8.356 -5.512 1.00 97.88 237 LEU A N 1
ATOM 1966 C CA . LEU A 1 237 ? 14.632 -8.811 -6.906 1.00 97.88 237 LEU A CA 1
ATOM 1967 C C . LEU A 1 237 ? 13.587 -8.020 -7.708 1.00 97.88 237 LEU A C 1
ATOM 1969 O O . LEU A 1 237 ? 13.831 -7.639 -8.853 1.00 97.88 237 LEU A O 1
ATOM 1973 N N . LYS A 1 238 ? 12.437 -7.687 -7.104 1.00 97.69 238 LYS A N 1
ATOM 1974 C CA . LYS A 1 238 ? 11.462 -6.781 -7.740 1.00 97.69 238 LYS A CA 1
ATOM 1975 C C . LYS A 1 238 ? 12.010 -5.368 -7.918 1.00 97.69 238 LYS A C 1
ATOM 1977 O O . LYS A 1 238 ? 11.636 -4.687 -8.868 1.00 97.69 238 LYS A O 1
ATOM 1982 N N . GLY A 1 239 ? 12.858 -4.909 -7.002 1.00 97.69 239 GLY A N 1
ATOM 1983 C CA . GLY A 1 239 ? 13.527 -3.616 -7.110 1.00 97.69 239 GLY A CA 1
ATOM 1984 C C . GLY A 1 239 ? 14.470 -3.582 -8.308 1.00 97.69 239 GLY A C 1
ATOM 1985 O O . GLY A 1 239 ? 14.470 -2.598 -9.043 1.00 97.69 239 GLY A O 1
ATOM 1986 N N . TYR A 1 240 ? 15.188 -4.678 -8.569 1.00 98.12 240 TYR A N 1
ATOM 1987 C CA . TYR A 1 240 ? 15.985 -4.832 -9.787 1.00 98.12 240 TYR A CA 1
ATOM 1988 C C . TYR A 1 240 ? 15.127 -4.849 -11.050 1.00 98.12 240 TYR A C 1
ATOM 1990 O O . TYR A 1 240 ? 15.449 -4.130 -11.988 1.00 98.12 240 TYR A O 1
ATOM 1998 N N . ASP A 1 241 ? 13.987 -5.547 -11.066 1.00 98.00 241 ASP A N 1
ATOM 1999 C CA . ASP A 1 241 ? 13.047 -5.466 -12.198 1.00 98.00 241 ASP A CA 1
ATOM 2000 C C . ASP A 1 241 ? 12.574 -4.022 -12.463 1.00 98.00 241 ASP A C 1
ATOM 2002 O O . ASP A 1 241 ? 12.523 -3.570 -13.607 1.00 98.00 241 ASP A O 1
ATOM 2006 N N . GLN A 1 242 ? 12.267 -3.258 -11.409 1.00 97.69 242 GLN A N 1
ATOM 2007 C CA . GLN A 1 242 ? 11.891 -1.847 -11.553 1.00 97.69 242 GLN A CA 1
ATOM 2008 C C . GLN A 1 242 ? 13.048 -0.977 -12.051 1.00 97.69 242 GLN A C 1
ATOM 2010 O O . GLN A 1 242 ? 12.822 -0.090 -12.874 1.00 97.69 242 GLN A O 1
ATOM 2015 N N . MET A 1 243 ? 14.271 -1.236 -11.587 1.00 97.69 243 MET A N 1
ATOM 2016 C CA . MET A 1 243 ? 15.460 -0.524 -12.048 1.00 97.69 243 MET A CA 1
ATOM 2017 C C . MET A 1 243 ? 15.762 -0.836 -13.520 1.00 97.69 243 MET A C 1
ATOM 2019 O O . MET A 1 243 ? 16.054 0.074 -14.292 1.00 97.69 243 MET A O 1
ATOM 2023 N N . GLY A 1 244 ? 15.594 -2.094 -13.937 1.00 97.69 244 GLY A N 1
ATOM 2024 C CA . GLY A 1 244 ? 15.692 -2.503 -15.337 1.00 97.69 244 GLY A CA 1
ATOM 2025 C C . GLY A 1 244 ? 14.700 -1.747 -16.223 1.00 97.69 244 GLY A C 1
ATOM 2026 O O . GLY A 1 244 ? 15.091 -1.153 -17.227 1.00 97.69 244 GLY A O 1
ATOM 2027 N N . LYS A 1 245 ? 13.436 -1.643 -15.785 1.00 96.94 245 LYS A N 1
ATOM 2028 C CA . LYS A 1 245 ? 12.411 -0.832 -16.466 1.00 96.94 245 LYS A CA 1
ATOM 2029 C C . LYS A 1 245 ? 12.788 0.646 -16.543 1.00 96.94 245 LYS A C 1
ATOM 2031 O O . LYS A 1 245 ? 12.564 1.264 -17.577 1.00 96.94 245 LYS A O 1
ATOM 2036 N N . TYR A 1 246 ? 13.344 1.218 -15.474 1.00 97.69 246 TYR A N 1
ATOM 2037 C CA . TYR A 1 246 ? 13.830 2.600 -15.480 1.00 97.69 246 TYR A CA 1
ATOM 2038 C C . TYR A 1 246 ? 14.893 2.820 -16.562 1.00 97.69 246 TYR A C 1
ATOM 2040 O O . TYR A 1 246 ? 14.703 3.683 -17.416 1.00 97.69 246 TYR A O 1
ATOM 2048 N N . TYR A 1 247 ? 15.957 2.012 -16.572 1.00 97.75 247 TYR A N 1
ATOM 2049 C CA . TYR A 1 247 ? 17.044 2.155 -17.545 1.00 97.75 247 TYR A CA 1
ATOM 2050 C C . TYR A 1 247 ? 16.583 1.883 -18.978 1.00 97.75 247 TYR A C 1
ATOM 2052 O O . TYR A 1 247 ? 17.049 2.536 -19.910 1.00 97.75 247 TYR A O 1
ATOM 2060 N N . TYR A 1 248 ? 15.607 0.990 -19.157 1.00 97.44 248 TYR A N 1
ATOM 2061 C CA . TYR A 1 248 ? 14.963 0.783 -20.448 1.00 97.44 248 TYR A CA 1
ATOM 2062 C C . TYR A 1 248 ? 14.268 2.058 -20.948 1.00 97.44 248 TYR A C 1
AT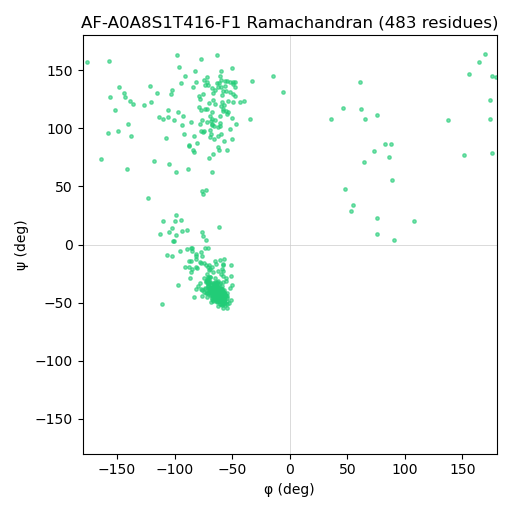OM 2064 O O . TYR A 1 248 ? 14.490 2.462 -22.087 1.00 97.44 248 TYR A O 1
ATOM 2072 N N . TYR A 1 249 ? 13.477 2.731 -20.101 1.00 95.06 249 TYR A N 1
ATOM 2073 C CA . TYR A 1 249 ? 12.831 3.999 -20.468 1.00 95.06 249 TYR A CA 1
ATOM 2074 C C . TYR A 1 249 ? 13.817 5.163 -20.629 1.00 95.06 249 TYR A C 1
ATOM 2076 O O . TYR A 1 249 ? 13.544 6.083 -21.394 1.00 95.06 249 TYR A O 1
ATOM 2084 N N . GLU A 1 250 ? 14.952 5.132 -19.930 1.00 95.44 250 GLU A N 1
ATOM 2085 C CA . GLU A 1 250 ? 16.051 6.087 -20.114 1.00 95.44 250 GLU A CA 1
ATOM 2086 C C . GLU A 1 250 ? 16.800 5.870 -21.446 1.00 95.44 250 GLU A C 1
ATOM 2088 O O . GLU A 1 250 ? 17.458 6.783 -21.935 1.00 95.44 250 GLU A O 1
ATOM 2093 N N . GLY A 1 251 ? 16.676 4.686 -22.059 1.00 94.00 251 GLY A N 1
ATOM 2094 C CA . GLY A 1 251 ? 17.376 4.303 -23.289 1.00 94.00 251 GLY A CA 1
ATOM 2095 C C . GLY A 1 251 ? 18.726 3.614 -23.059 1.00 94.00 251 GLY A C 1
ATOM 2096 O O . GLY A 1 251 ? 19.410 3.272 -24.022 1.00 94.00 251 GLY A O 1
ATOM 2097 N N . ASN A 1 252 ? 19.108 3.356 -21.804 1.00 96.69 252 ASN A N 1
ATOM 2098 C CA . ASN A 1 252 ? 20.320 2.617 -21.458 1.00 96.69 252 ASN A CA 1
ATOM 2099 C C . ASN A 1 252 ? 20.032 1.107 -21.411 1.00 96.69 252 ASN A C 1
ATOM 2101 O O . ASN A 1 252 ? 19.746 0.522 -20.362 1.00 96.69 252 ASN A O 1
ATOM 2105 N N . ILE A 1 253 ? 20.093 0.476 -22.583 1.00 96.50 253 ILE A N 1
ATOM 2106 C CA . ILE A 1 253 ? 19.747 -0.940 -22.755 1.00 96.50 253 ILE A CA 1
ATOM 2107 C C . ILE A 1 253 ? 20.709 -1.869 -22.002 1.00 96.50 253 ILE A C 1
ATOM 2109 O O . ILE A 1 253 ? 20.267 -2.884 -21.465 1.00 96.50 253 ILE A O 1
ATOM 2113 N N . GLU A 1 254 ? 21.994 -1.522 -21.906 1.00 96.12 254 GLU A N 1
ATOM 2114 C CA . GLU A 1 254 ? 22.998 -2.339 -21.207 1.00 96.12 254 GLU A CA 1
ATOM 2115 C C . GLU A 1 254 ? 22.680 -2.460 -19.713 1.00 96.12 254 GLU A C 1
ATOM 2117 O O . GLU A 1 254 ? 22.633 -3.562 -19.161 1.00 96.12 254 GLU A O 1
ATOM 2122 N N . MET A 1 255 ? 22.369 -1.334 -19.064 1.00 96.00 255 MET A N 1
ATOM 2123 C CA . MET A 1 255 ? 21.979 -1.331 -17.653 1.00 96.00 255 MET A CA 1
ATOM 2124 C C . MET A 1 255 ? 20.623 -2.003 -17.436 1.00 96.00 255 MET A C 1
ATOM 2126 O O . MET A 1 255 ? 20.444 -2.723 -16.452 1.00 96.00 255 MET A O 1
ATOM 2130 N N . ALA A 1 256 ? 19.675 -1.825 -18.360 1.00 97.38 256 ALA A N 1
ATOM 2131 C CA . ALA A 1 256 ? 18.389 -2.509 -18.292 1.00 97.38 256 ALA A CA 1
ATOM 2132 C C . ALA A 1 256 ? 18.563 -4.038 -18.288 1.00 97.38 256 ALA A C 1
ATOM 2134 O O . ALA A 1 256 ? 18.001 -4.727 -17.433 1.00 97.38 256 ALA A O 1
ATOM 2135 N N . GLN A 1 257 ? 19.391 -4.561 -19.199 1.00 95.44 257 GLN A N 1
ATOM 2136 C CA . GLN A 1 257 ? 19.726 -5.984 -19.274 1.00 95.44 257 GLN A CA 1
ATOM 2137 C C . GLN A 1 257 ? 20.422 -6.472 -18.007 1.00 95.44 257 GLN A C 1
ATOM 2139 O O . GLN A 1 257 ? 20.042 -7.510 -17.470 1.00 95.44 257 GLN A O 1
ATOM 2144 N N . PHE A 1 258 ? 21.393 -5.716 -17.494 1.00 96.75 258 PHE A N 1
ATOM 2145 C CA . PHE A 1 258 ? 22.096 -6.064 -16.263 1.00 96.75 258 PHE A CA 1
ATOM 2146 C C . PHE A 1 258 ? 21.136 -6.290 -15.085 1.00 96.75 258 PHE A C 1
ATOM 2148 O O . PHE A 1 258 ? 21.185 -7.340 -14.442 1.00 96.75 258 PHE A O 1
ATOM 2155 N N . TYR A 1 259 ? 20.219 -5.352 -14.826 1.00 97.12 259 TYR A N 1
ATOM 2156 C CA . TYR A 1 259 ? 19.279 -5.486 -13.708 1.00 97.12 259 TYR A CA 1
ATOM 2157 C C . TYR A 1 259 ? 18.229 -6.577 -13.926 1.00 97.12 259 TYR A C 1
ATOM 2159 O O . TYR A 1 259 ? 17.888 -7.290 -12.979 1.00 97.12 259 TYR A O 1
ATOM 2167 N N . HIS A 1 260 ? 17.731 -6.748 -15.152 1.00 97.38 260 HIS A N 1
ATOM 2168 C CA . HIS A 1 260 ? 16.810 -7.844 -15.447 1.00 97.38 260 HIS A CA 1
ATOM 2169 C C . HIS A 1 260 ? 17.485 -9.213 -15.305 1.00 97.38 260 HIS A C 1
ATOM 2171 O O . HIS A 1 260 ? 16.876 -10.113 -14.734 1.00 97.38 260 HIS A O 1
ATOM 2177 N N . ASN A 1 261 ? 18.747 -9.357 -15.717 1.00 96.00 261 ASN A N 1
ATOM 2178 C CA . ASN A 1 261 ? 19.511 -10.589 -15.520 1.00 96.00 261 ASN A CA 1
ATOM 2179 C C . ASN A 1 261 ? 19.719 -10.889 -14.032 1.00 96.00 261 ASN A C 1
ATOM 2181 O O . ASN A 1 261 ? 19.464 -12.015 -13.618 1.00 96.00 261 ASN A O 1
ATOM 2185 N N . LYS A 1 262 ? 20.069 -9.887 -13.207 1.00 95.56 262 LYS A N 1
ATOM 2186 C CA . LYS A 1 262 ? 20.140 -10.075 -11.743 1.00 95.56 262 LYS A CA 1
ATOM 2187 C C . LYS A 1 262 ? 18.817 -10.567 -11.161 1.00 95.56 262 LYS A C 1
ATOM 2189 O O . LYS A 1 262 ? 18.804 -11.484 -10.346 1.00 95.56 262 LYS A O 1
ATOM 2194 N N . MET A 1 263 ? 17.696 -9.992 -11.603 1.00 97.00 263 MET A N 1
ATOM 2195 C CA . MET A 1 263 ? 16.370 -10.432 -11.168 1.00 97.00 263 MET A CA 1
ATOM 2196 C C . MET A 1 263 ? 16.065 -11.878 -11.588 1.00 97.00 263 MET A C 1
ATOM 2198 O O . MET A 1 263 ? 15.607 -12.656 -10.755 1.00 97.00 263 MET A O 1
ATOM 2202 N N . ILE A 1 264 ? 16.337 -12.240 -12.846 1.00 96.81 264 ILE A N 1
ATOM 2203 C CA . ILE A 1 264 ? 16.067 -13.575 -13.405 1.00 96.81 264 ILE A CA 1
ATOM 2204 C C . ILE A 1 264 ? 16.934 -14.647 -12.737 1.00 96.81 264 ILE A C 1
ATOM 2206 O O . ILE A 1 264 ? 16.431 -15.718 -12.407 1.00 96.81 264 ILE A O 1
ATOM 2210 N N . ASN A 1 265 ? 18.212 -14.346 -12.504 1.00 96.69 265 ASN A N 1
ATOM 2211 C CA . ASN A 1 265 ? 19.152 -15.258 -11.853 1.00 96.69 265 ASN A CA 1
ATOM 2212 C C . ASN A 1 265 ? 18.889 -15.411 -10.347 1.00 96.69 265 ASN A C 1
ATOM 2214 O O . ASN A 1 265 ? 19.368 -16.361 -9.735 1.00 96.69 265 ASN A O 1
ATOM 2218 N N . GLY A 1 266 ? 18.134 -14.488 -9.742 1.00 96.25 266 GLY A N 1
ATOM 2219 C CA . GLY A 1 266 ? 17.949 -14.446 -8.293 1.00 96.25 266 GLY A CA 1
ATOM 2220 C C . GLY A 1 266 ? 19.165 -13.890 -7.542 1.00 96.25 266 GLY A C 1
ATOM 2221 O O . GLY A 1 266 ? 19.317 -14.160 -6.351 1.00 96.25 266 GLY A O 1
ATOM 2222 N N . ASP A 1 267 ? 20.017 -13.108 -8.212 1.00 94.25 267 ASP A N 1
ATOM 2223 C CA . ASP A 1 267 ? 21.262 -12.574 -7.656 1.00 94.25 267 ASP A CA 1
ATOM 2224 C C . ASP A 1 267 ? 20.971 -11.415 -6.690 1.00 94.25 267 ASP A C 1
ATOM 2226 O O . ASP A 1 267 ? 20.809 -10.266 -7.104 1.00 94.25 267 ASP A O 1
ATOM 2230 N N . THR A 1 268 ? 20.913 -11.701 -5.389 1.00 95.94 268 THR A N 1
ATOM 2231 C CA . THR A 1 268 ? 20.755 -10.688 -4.329 1.00 95.94 268 THR A CA 1
ATOM 2232 C C . THR A 1 268 ? 22.093 -10.272 -3.725 1.00 95.94 268 THR A C 1
ATOM 2234 O O . THR A 1 268 ? 23.031 -11.071 -3.659 1.00 95.94 268 THR A O 1
ATOM 2237 N N . LEU A 1 269 ? 22.186 -9.046 -3.205 1.00 93.00 269 LEU A N 1
ATOM 2238 C CA . LEU A 1 269 ? 23.382 -8.599 -2.496 1.00 93.00 269 LEU A CA 1
ATOM 2239 C C . LEU A 1 269 ? 23.652 -9.448 -1.252 1.00 93.00 269 LEU A C 1
ATOM 2241 O O . LEU A 1 269 ? 22.763 -9.735 -0.447 1.00 93.00 269 LEU A O 1
ATOM 2245 N N . LYS A 1 270 ? 24.934 -9.768 -1.039 1.00 92.19 270 LYS A N 1
ATOM 2246 C CA . LYS A 1 270 ? 25.388 -10.441 0.182 1.00 92.19 270 LYS A CA 1
ATOM 2247 C C . LYS A 1 270 ? 24.972 -9.615 1.415 1.00 92.19 270 LYS A C 1
ATOM 2249 O O . LYS A 1 270 ? 25.186 -8.393 1.402 1.00 92.19 270 LYS A O 1
ATOM 2254 N N . PRO A 1 271 ? 24.458 -10.248 2.492 1.00 87.56 271 PRO A N 1
ATOM 2255 C CA . PRO A 1 271 ? 23.944 -9.549 3.674 1.00 87.56 271 PRO A CA 1
ATOM 2256 C C . PRO A 1 271 ? 24.921 -8.531 4.278 1.00 87.56 271 PRO A C 1
ATOM 2258 O O . PRO A 1 271 ? 24.513 -7.436 4.646 1.00 87.56 271 PRO A O 1
ATOM 2261 N N . ASN A 1 272 ? 26.218 -8.852 4.278 1.00 88.19 272 ASN A N 1
ATOM 2262 C CA . ASN A 1 272 ? 27.268 -8.033 4.893 1.00 88.19 272 ASN A CA 1
ATOM 2263 C C . ASN A 1 272 ? 28.090 -7.208 3.888 1.00 88.19 272 ASN A C 1
ATOM 2265 O O . ASN A 1 272 ? 29.164 -6.709 4.229 1.00 88.19 272 ASN A O 1
ATOM 2269 N N . SER A 1 273 ? 27.622 -7.062 2.643 1.00 93.00 273 SER A N 1
ATOM 2270 C CA . SER A 1 273 ? 28.327 -6.238 1.653 1.00 93.00 273 SER A CA 1
ATOM 2271 C C . SER A 1 273 ? 28.458 -4.784 2.130 1.00 93.00 273 SER A C 1
ATOM 2273 O O . SER A 1 273 ? 27.551 -4.221 2.751 1.00 93.00 273 SER A O 1
ATOM 2275 N N . SER A 1 274 ? 29.606 -4.159 1.850 1.00 90.69 274 SER A N 1
ATOM 2276 C CA . SER A 1 274 ? 29.867 -2.742 2.155 1.00 90.69 274 SER A CA 1
ATOM 2277 C C . SER A 1 274 ? 28.788 -1.837 1.558 1.00 90.69 274 SER A C 1
ATOM 2279 O O . SER A 1 274 ? 28.280 -0.952 2.245 1.00 90.69 274 SER A O 1
ATOM 2281 N N . LEU A 1 275 ? 28.368 -2.130 0.323 1.00 89.50 275 LEU A N 1
ATOM 2282 C CA . LEU A 1 275 ? 27.302 -1.422 -0.377 1.00 89.50 275 LEU A CA 1
ATOM 2283 C C . LEU A 1 275 ? 25.963 -1.500 0.368 1.00 89.50 275 LEU A C 1
ATOM 2285 O O . LEU A 1 275 ? 25.335 -0.466 0.592 1.00 89.50 275 LEU A O 1
ATOM 2289 N N . LYS A 1 276 ? 25.539 -2.702 0.791 1.00 92.12 276 LYS A N 1
ATOM 2290 C CA . LYS A 1 276 ? 24.274 -2.886 1.517 1.00 92.12 276 LYS A CA 1
ATOM 2291 C C . LYS A 1 276 ? 24.303 -2.162 2.864 1.00 92.12 276 LYS A C 1
ATOM 2293 O O . LYS A 1 276 ? 23.354 -1.450 3.179 1.00 92.12 276 LYS A O 1
ATOM 2298 N N . ARG A 1 277 ? 25.412 -2.249 3.612 1.00 91.88 277 ARG A N 1
ATOM 2299 C CA . ARG A 1 277 ? 25.593 -1.516 4.881 1.00 91.88 277 ARG A CA 1
ATOM 2300 C C . ARG A 1 277 ? 25.519 -0.001 4.690 1.00 91.88 277 ARG A C 1
ATOM 2302 O O . ARG A 1 277 ? 24.771 0.663 5.402 1.00 91.88 277 ARG A O 1
ATOM 2309 N N . LEU A 1 278 ? 26.236 0.540 3.703 1.00 91.06 278 LEU A N 1
ATOM 2310 C CA . LEU A 1 278 ? 26.220 1.973 3.395 1.00 91.06 278 LEU A CA 1
ATOM 2311 C C . LEU A 1 278 ? 24.818 2.444 2.986 1.00 91.06 278 LEU A C 1
ATOM 2313 O O . LEU A 1 278 ? 24.359 3.500 3.418 1.00 91.06 278 LEU A O 1
ATOM 2317 N N . ALA A 1 279 ? 24.129 1.657 2.163 1.00 91.50 279 ALA A N 1
ATOM 2318 C CA . ALA A 1 279 ? 22.783 1.964 1.710 1.00 91.50 279 ALA A CA 1
ATOM 2319 C C . ALA A 1 279 ? 21.764 1.946 2.860 1.00 91.50 279 ALA A C 1
ATOM 2321 O O . ALA A 1 279 ? 20.947 2.859 2.960 1.00 91.50 279 ALA A O 1
ATOM 2322 N N . VAL A 1 280 ? 21.826 0.957 3.756 1.00 92.38 280 VAL A N 1
ATOM 2323 C CA . VAL A 1 280 ? 20.960 0.904 4.944 1.00 92.38 280 VAL A CA 1
ATOM 2324 C C . VAL A 1 280 ? 21.244 2.084 5.877 1.00 92.38 280 VAL A C 1
ATOM 2326 O O . VAL A 1 280 ? 20.305 2.777 6.262 1.00 92.38 280 VAL A O 1
ATOM 2329 N N . ALA A 1 281 ? 22.515 2.406 6.137 1.00 90.31 281 ALA A N 1
ATOM 2330 C CA . ALA A 1 281 ? 22.885 3.557 6.964 1.00 90.31 281 ALA A CA 1
ATOM 2331 C C . ALA A 1 281 ? 22.338 4.881 6.396 1.00 90.31 281 ALA A C 1
ATOM 2333 O O . ALA A 1 281 ? 21.758 5.686 7.124 1.00 90.31 281 ALA A O 1
ATOM 2334 N N . LYS A 1 282 ? 22.434 5.094 5.075 1.00 89.06 282 LYS A N 1
ATOM 2335 C CA . LYS A 1 282 ? 21.851 6.279 4.417 1.00 89.06 282 LYS A CA 1
ATOM 2336 C C . LYS A 1 282 ? 20.327 6.306 4.491 1.00 89.06 282 LYS A C 1
ATOM 2338 O O . LYS A 1 282 ? 19.734 7.372 4.652 1.00 89.06 282 LYS A O 1
ATOM 2343 N N . PHE A 1 283 ? 19.681 5.149 4.369 1.00 89.25 283 PHE A N 1
ATOM 2344 C CA . PHE A 1 283 ? 18.227 5.044 4.486 1.00 89.25 283 PHE A CA 1
ATOM 2345 C C . PHE A 1 283 ? 17.742 5.450 5.878 1.00 89.25 283 PHE A C 1
ATOM 2347 O O . PHE A 1 283 ? 16.721 6.129 6.011 1.00 89.25 283 PHE A O 1
ATOM 2354 N N . GLU A 1 284 ? 18.485 5.046 6.905 1.00 87.75 284 GLU A N 1
ATOM 2355 C CA . GLU A 1 284 ? 18.224 5.392 8.298 1.00 87.75 284 GLU A CA 1
ATOM 2356 C C . GLU A 1 284 ? 18.453 6.877 8.548 1.00 87.75 284 GLU A C 1
ATOM 2358 O O . GLU A 1 284 ? 17.554 7.533 9.061 1.00 87.75 284 GLU A O 1
ATOM 2363 N N . GLN A 1 285 ? 19.569 7.440 8.078 1.00 83.94 285 GLN A N 1
ATOM 2364 C CA . GLN A 1 285 ? 19.849 8.877 8.180 1.00 83.94 285 GLN A CA 1
ATOM 2365 C C . GLN A 1 285 ? 18.755 9.734 7.522 1.00 83.94 285 GLN A C 1
ATOM 2367 O O . GLN A 1 285 ? 18.274 10.690 8.127 1.00 83.94 285 GLN A O 1
ATOM 2372 N N . GLY A 1 286 ? 18.301 9.363 6.318 1.00 70.56 286 GLY A N 1
ATOM 2373 C CA . GLY A 1 286 ? 17.220 10.066 5.619 1.00 70.56 286 GLY A CA 1
ATOM 2374 C C . GLY A 1 286 ? 15.836 9.875 6.253 1.00 70.56 286 GLY A C 1
ATOM 2375 O O . GLY A 1 286 ? 14.993 10.763 6.164 1.00 70.56 286 GLY A O 1
ATOM 2376 N N . SER A 1 287 ? 15.597 8.746 6.930 1.00 57.69 287 SER A N 1
ATOM 2377 C CA . SER A 1 287 ? 14.325 8.473 7.618 1.00 57.69 287 SER A CA 1
ATOM 2378 C C . SER A 1 287 ? 14.268 9.043 9.045 1.00 57.69 287 SER A C 1
ATOM 2380 O O . SER A 1 287 ? 13.172 9.277 9.547 1.00 57.69 287 SER A O 1
ATOM 2382 N N . ILE A 1 288 ? 15.420 9.271 9.689 1.00 48.69 288 ILE A N 1
ATOM 2383 C CA . ILE A 1 288 ? 15.558 9.694 11.099 1.00 48.69 288 ILE A CA 1
ATOM 2384 C C . ILE A 1 288 ? 15.988 11.176 11.220 1.00 48.69 288 ILE A C 1
ATOM 2386 O O . ILE A 1 288 ? 15.907 11.768 12.295 1.00 48.69 288 ILE A O 1
ATOM 2390 N N . GLY A 1 289 ? 16.355 11.834 10.114 1.00 44.56 289 GLY A N 1
ATOM 2391 C CA . GLY A 1 289 ? 16.885 13.205 10.053 1.00 44.56 289 GLY A CA 1
ATOM 2392 C C . GLY A 1 289 ? 15.901 14.360 10.307 1.00 44.56 289 GLY A C 1
ATOM 2393 O O . GLY A 1 289 ? 15.906 15.340 9.566 1.00 44.56 289 GLY A O 1
ATOM 2394 N N . LYS A 1 290 ? 15.073 14.289 11.358 1.00 48.50 290 LYS A N 1
ATOM 2395 C CA . LYS A 1 290 ? 14.345 15.448 11.920 1.00 48.50 290 LYS A CA 1
ATOM 2396 C C . LYS A 1 290 ? 14.858 15.883 13.298 1.00 48.50 290 LYS A C 1
ATOM 2398 O O . LYS A 1 290 ? 14.159 16.593 14.016 1.00 48.50 290 LYS A O 1
ATOM 2403 N N . SER A 1 291 ? 16.079 15.523 13.681 1.00 43.72 291 SER A N 1
ATOM 2404 C CA . SER A 1 291 ? 16.735 16.170 14.819 1.00 43.72 291 SER A CA 1
ATOM 2405 C C . SER A 1 291 ? 17.443 17.450 14.354 1.00 43.72 291 SER A C 1
ATOM 2407 O O . SER A 1 291 ? 18.502 17.384 13.739 1.00 43.72 291 SER A O 1
ATOM 2409 N N . LYS A 1 292 ? 16.849 18.606 14.685 1.00 43.41 292 LYS A N 1
ATOM 2410 C CA . LYS A 1 292 ? 17.466 19.949 14.719 1.00 43.41 292 LYS A CA 1
ATOM 2411 C C . LYS A 1 292 ? 17.970 20.543 13.389 1.00 43.41 292 LYS A C 1
ATOM 2413 O O . LYS A 1 292 ? 19.159 20.784 13.225 1.00 43.41 292 LYS A O 1
ATOM 2418 N N . ARG A 1 293 ? 17.063 20.939 12.493 1.00 47.34 293 ARG A N 1
ATOM 2419 C CA . ARG A 1 293 ? 17.299 22.174 11.722 1.00 47.34 293 ARG A CA 1
ATOM 2420 C C . ARG A 1 293 ? 16.385 23.254 12.278 1.00 47.34 293 ARG A C 1
ATOM 2422 O O . ARG A 1 293 ? 15.166 23.088 12.288 1.00 47.34 293 ARG A O 1
ATOM 2429 N N . GLU A 1 294 ? 17.011 24.287 12.832 1.00 42.91 294 GLU A N 1
ATOM 2430 C CA . GLU A 1 294 ? 16.371 25.510 13.299 1.00 42.91 294 GLU A CA 1
ATOM 2431 C C . GLU A 1 294 ? 15.432 26.071 12.234 1.00 42.91 294 GLU A C 1
ATOM 2433 O O . GLU A 1 294 ? 15.697 26.029 11.032 1.00 42.91 294 GLU A O 1
ATOM 2438 N N . LYS A 1 295 ? 14.291 26.555 12.718 1.00 45.59 295 LYS A N 1
ATOM 2439 C CA . LYS A 1 295 ? 13.217 27.149 11.935 1.00 45.59 295 LYS A CA 1
ATOM 2440 C C . LYS A 1 295 ? 13.738 28.405 11.230 1.00 45.59 295 LYS A C 1
ATOM 2442 O O . LYS A 1 295 ? 13.776 29.467 11.837 1.00 45.59 295 LYS A O 1
ATOM 2447 N N . GLN A 1 296 ? 14.060 28.304 9.946 1.00 38.22 296 GLN A N 1
ATOM 2448 C CA . GLN A 1 296 ? 13.986 29.455 9.051 1.00 38.22 296 GLN A CA 1
ATOM 2449 C C . GLN A 1 296 ? 12.617 29.430 8.378 1.00 38.22 296 GLN A C 1
ATOM 2451 O O . GLN A 1 296 ? 12.327 28.601 7.517 1.00 38.22 296 GLN A O 1
ATOM 2456 N N . SER A 1 297 ? 11.741 30.302 8.868 1.00 39.72 297 SER A N 1
ATOM 2457 C CA . SER A 1 297 ? 10.442 30.605 8.284 1.00 39.72 297 SER A CA 1
ATOM 2458 C C . SER A 1 297 ? 10.646 31.345 6.965 1.00 39.7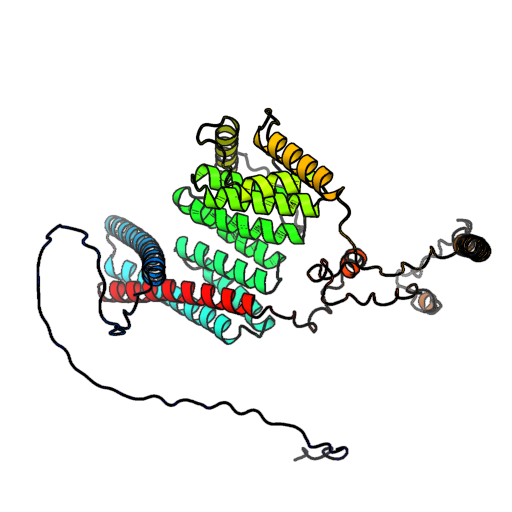2 297 SER A C 1
ATOM 2460 O O . SER A 1 297 ? 11.066 32.500 6.968 1.00 39.72 297 SER A O 1
ATOM 2462 N N . VAL A 1 298 ? 10.327 30.695 5.849 1.00 37.62 298 VAL A N 1
ATOM 2463 C CA . VAL A 1 298 ? 10.123 31.376 4.570 1.00 37.62 298 VAL A CA 1
ATOM 2464 C C . VAL A 1 298 ? 8.655 31.208 4.209 1.00 37.62 298 VAL A C 1
ATOM 2466 O O . VAL A 1 298 ? 8.188 30.105 3.928 1.00 37.62 298 VAL A O 1
ATOM 2469 N N . ASN A 1 299 ? 7.932 32.323 4.293 1.00 38.16 299 ASN A N 1
ATOM 2470 C CA . ASN A 1 299 ? 6.603 32.491 3.729 1.00 38.16 299 ASN A CA 1
ATOM 2471 C C . ASN A 1 299 ? 6.761 32.621 2.214 1.00 38.16 299 ASN A C 1
ATOM 2473 O O . ASN A 1 299 ? 7.364 33.589 1.753 1.00 38.16 299 ASN A O 1
ATOM 2477 N N . THR A 1 300 ? 6.222 31.687 1.434 1.00 36.97 300 THR A N 1
ATOM 2478 C CA . THR A 1 300 ? 5.889 31.958 0.030 1.00 36.97 300 THR A CA 1
ATOM 2479 C C . THR A 1 300 ? 4.725 31.068 -0.385 1.00 36.97 300 THR A C 1
ATOM 2481 O O . THR A 1 300 ? 4.800 29.840 -0.347 1.00 36.97 300 THR A O 1
ATOM 2484 N N . GLU A 1 301 ? 3.620 31.728 -0.707 1.00 41.78 301 GLU A N 1
ATOM 2485 C CA . GLU A 1 301 ? 2.357 31.161 -1.153 1.00 41.78 301 GLU A CA 1
ATOM 2486 C C . GLU A 1 301 ? 2.409 30.890 -2.659 1.00 41.78 301 GLU A C 1
ATOM 2488 O O . GLU A 1 301 ? 1.872 31.659 -3.440 1.00 41.78 301 GLU A O 1
ATOM 2493 N N . GLU A 1 302 ? 3.025 29.788 -3.086 1.00 37.88 302 GLU A N 1
ATOM 2494 C CA . GLU A 1 302 ? 2.752 29.220 -4.411 1.00 37.88 302 GLU A CA 1
ATOM 2495 C C . GLU A 1 302 ? 2.666 27.695 -4.304 1.00 37.88 302 GLU A C 1
ATOM 2497 O O . GLU A 1 302 ? 3.562 27.018 -3.799 1.00 37.88 302 GLU A O 1
ATOM 2502 N N . ALA A 1 303 ? 1.525 27.151 -4.735 1.00 39.53 303 ALA A N 1
ATOM 2503 C CA . ALA A 1 303 ? 1.150 25.744 -4.643 1.00 39.53 303 ALA A CA 1
ATOM 2504 C C . ALA A 1 303 ? 1.871 24.865 -5.681 1.00 39.53 303 ALA A C 1
ATOM 2506 O O . ALA A 1 303 ? 1.262 23.998 -6.314 1.00 39.53 303 ALA A O 1
ATOM 2507 N N . ASP A 1 304 ? 3.178 25.052 -5.833 1.00 37.50 304 ASP A N 1
ATOM 2508 C CA . ASP A 1 304 ? 4.022 24.039 -6.437 1.00 37.50 304 ASP A CA 1
ATOM 2509 C C . ASP A 1 304 ? 4.149 22.874 -5.461 1.00 37.50 304 ASP A C 1
ATOM 2511 O O . ASP A 1 304 ? 4.269 23.049 -4.250 1.00 37.50 304 ASP A O 1
ATOM 2515 N N . PHE A 1 305 ? 4.054 21.653 -5.984 1.00 42.16 305 PHE A N 1
ATOM 2516 C CA . PHE A 1 305 ? 4.169 20.406 -5.234 1.00 42.16 305 PHE A CA 1
ATOM 2517 C C . PHE A 1 305 ? 5.426 20.417 -4.356 1.00 42.16 305 PHE A C 1
ATOM 2519 O O . PHE A 1 305 ? 6.476 19.970 -4.811 1.00 42.16 305 PHE A O 1
ATOM 2526 N N . ASN A 1 306 ? 5.295 20.892 -3.112 1.00 41.66 306 ASN A N 1
ATOM 2527 C CA . ASN A 1 306 ? 6.382 21.079 -2.160 1.00 41.66 306 ASN A CA 1
ATOM 2528 C C . ASN A 1 306 ? 7.255 19.821 -2.134 1.00 41.66 306 ASN A C 1
ATOM 2530 O O . ASN A 1 306 ? 6.864 18.766 -1.610 1.00 41.66 306 ASN A O 1
ATOM 2534 N N . ILE A 1 307 ? 8.412 19.930 -2.788 1.00 43.72 307 ILE A N 1
ATOM 2535 C CA . ILE A 1 307 ? 9.420 18.887 -2.888 1.00 43.72 307 ILE A CA 1
ATOM 2536 C C . ILE A 1 307 ? 9.983 18.777 -1.478 1.00 43.72 307 ILE A C 1
ATOM 2538 O O . ILE A 1 307 ? 10.770 19.601 -1.026 1.00 43.72 307 ILE A O 1
ATOM 2542 N N . SER A 1 308 ? 9.484 17.796 -0.728 1.00 44.78 308 SER A N 1
ATOM 2543 C CA . SER A 1 308 ? 10.026 17.475 0.587 1.00 44.78 308 SER A CA 1
ATOM 2544 C C . SER A 1 308 ? 11.516 17.183 0.415 1.00 44.78 308 SER A C 1
ATOM 2546 O O . SER A 1 308 ? 11.878 16.509 -0.542 1.00 44.78 308 SER A O 1
ATOM 2548 N N . SER A 1 309 ? 12.369 17.622 1.344 1.00 44.59 309 SER A N 1
ATOM 2549 C CA . SER A 1 309 ? 13.811 17.295 1.358 1.00 44.59 309 SER A CA 1
ATOM 2550 C C . SER A 1 309 ? 14.105 15.789 1.242 1.00 44.59 309 SER A C 1
ATOM 2552 O O . SER A 1 309 ? 15.200 15.376 0.886 1.00 44.59 309 SER A O 1
ATOM 2554 N N . ASP A 1 310 ? 13.099 14.954 1.501 1.00 50.50 310 ASP A N 1
ATOM 2555 C CA . ASP A 1 310 ? 13.084 13.515 1.267 1.00 50.50 310 ASP A CA 1
ATOM 2556 C C . ASP A 1 310 ? 12.893 13.127 -0.225 1.00 50.50 310 ASP A C 1
ATOM 2558 O O . ASP A 1 310 ? 12.634 11.967 -0.521 1.00 50.50 310 ASP A O 1
ATOM 2562 N N . ASP A 1 311 ? 12.976 14.045 -1.188 1.00 55.81 311 ASP A N 1
ATOM 2563 C CA . ASP A 1 311 ? 12.869 13.765 -2.633 1.00 55.81 311 ASP A CA 1
ATOM 2564 C C . ASP A 1 311 ? 14.206 14.005 -3.383 1.00 55.81 311 ASP A C 1
ATOM 2566 O O . ASP A 1 311 ? 14.239 13.916 -4.614 1.00 55.81 311 ASP A O 1
ATOM 2570 N N . GLU A 1 312 ? 15.321 14.242 -2.671 1.00 50.94 312 GLU A N 1
ATOM 2571 C CA . GLU A 1 312 ? 16.648 14.369 -3.294 1.00 50.94 312 GLU A CA 1
ATOM 2572 C C . GLU A 1 312 ? 17.116 13.047 -3.946 1.00 50.94 312 GLU A C 1
ATOM 2574 O O . GLU A 1 312 ? 17.011 11.971 -3.339 1.00 50.94 312 GLU A O 1
ATOM 2579 N N . PRO A 1 313 ? 17.617 13.093 -5.196 1.00 52.75 313 PRO A N 1
ATOM 2580 C CA . PRO A 1 313 ? 18.083 11.913 -5.907 1.00 52.75 313 PRO A CA 1
ATOM 2581 C C . PRO A 1 313 ? 19.397 11.407 -5.308 1.00 52.75 313 PRO A C 1
ATOM 2583 O O . PRO A 1 313 ? 20.424 12.072 -5.378 1.00 52.75 313 PRO A O 1
ATOM 2586 N N . PHE A 1 314 ? 19.373 10.190 -4.766 1.00 50.22 314 PHE A N 1
ATOM 2587 C CA . PHE A 1 314 ? 20.586 9.451 -4.433 1.00 50.22 314 PHE A CA 1
ATOM 2588 C C . PHE A 1 314 ? 20.832 8.364 -5.480 1.00 50.22 314 PHE A C 1
ATOM 2590 O O . PHE A 1 314 ? 19.941 7.567 -5.792 1.00 50.22 314 PHE A O 1
ATOM 2597 N N . GLU A 1 315 ? 22.051 8.324 -6.010 1.00 53.94 315 GLU A N 1
ATOM 2598 C CA . GLU A 1 315 ? 22.492 7.279 -6.922 1.00 53.94 315 GLU A CA 1
ATOM 2599 C C . GLU A 1 315 ? 23.271 6.213 -6.149 1.00 53.94 315 GLU A C 1
ATOM 2601 O O . GLU A 1 315 ? 24.345 6.466 -5.603 1.00 53.94 315 GLU A O 1
ATOM 2606 N N . VAL A 1 316 ? 22.713 5.001 -6.089 1.00 57.38 316 VAL A N 1
ATOM 2607 C CA . VAL A 1 316 ? 23.474 3.824 -5.665 1.00 57.38 316 VAL A CA 1
ATOM 2608 C C . VAL A 1 316 ? 24.345 3.425 -6.847 1.00 57.38 316 VAL A C 1
ATOM 2610 O O . VAL A 1 316 ? 23.883 2.762 -7.773 1.00 57.38 316 VAL A O 1
ATOM 2613 N N . ILE A 1 317 ? 25.601 3.857 -6.820 1.00 59.47 317 ILE A N 1
ATOM 2614 C CA . ILE A 1 317 ? 26.603 3.401 -7.776 1.00 59.47 317 ILE A CA 1
ATOM 2615 C C . ILE A 1 317 ? 27.005 1.994 -7.342 1.00 59.47 317 ILE A C 1
ATOM 2617 O O . ILE A 1 317 ? 27.671 1.808 -6.323 1.00 59.47 317 ILE A O 1
ATOM 2621 N N . PHE A 1 318 ? 26.567 0.990 -8.097 1.00 55.41 318 PHE A N 1
ATOM 2622 C CA . PHE A 1 318 ? 27.152 -0.338 -7.995 1.00 55.41 318 PHE A CA 1
ATOM 2623 C C . PHE A 1 318 ? 28.564 -0.208 -8.553 1.00 55.41 318 PHE A C 1
ATOM 2625 O O . PHE A 1 318 ? 28.732 -0.012 -9.756 1.00 55.41 318 PHE A O 1
ATOM 2632 N N . ALA A 1 319 ? 29.571 -0.234 -7.678 1.00 47.00 319 ALA A N 1
ATOM 2633 C CA . ALA A 1 319 ? 30.942 -0.357 -8.137 1.00 47.00 319 ALA A CA 1
ATOM 2634 C C . ALA A 1 319 ? 30.993 -1.594 -9.038 1.00 47.00 319 ALA A C 1
ATOM 2636 O O . ALA A 1 319 ? 30.591 -2.680 -8.615 1.00 47.00 319 ALA A O 1
ATOM 2637 N N . GLN A 1 320 ? 31.439 -1.414 -10.281 1.00 42.88 320 GLN A N 1
ATOM 2638 C CA . GLN A 1 320 ? 31.854 -2.512 -11.143 1.00 42.88 320 GLN A CA 1
ATOM 2639 C C . GLN A 1 320 ? 33.138 -3.113 -10.549 1.00 42.88 320 GLN A C 1
ATOM 2641 O O . GLN A 1 320 ? 34.201 -3.096 -11.160 1.00 42.88 320 GLN A O 1
ATOM 2646 N N . GLU A 1 321 ? 33.067 -3.649 -9.328 1.00 44.28 321 GLU A N 1
ATOM 2647 C CA . GLU A 1 321 ? 33.892 -4.806 -9.010 1.00 44.28 321 GLU A CA 1
ATOM 2648 C C . GLU A 1 321 ? 33.608 -5.818 -10.119 1.00 44.28 321 GLU A C 1
ATOM 2650 O O . GLU A 1 321 ? 32.473 -5.862 -10.593 1.00 44.28 321 GLU A O 1
ATOM 2655 N N . LYS A 1 322 ? 34.631 -6.529 -10.607 1.00 48.69 322 LYS A N 1
ATOM 2656 C CA . LYS A 1 322 ? 34.541 -7.497 -11.712 1.00 48.69 322 LYS A CA 1
ATOM 2657 C C . LYS A 1 322 ? 33.456 -8.538 -11.402 1.00 48.69 322 LYS A C 1
ATOM 2659 O O . LYS A 1 322 ? 33.742 -9.607 -10.878 1.00 48.69 322 LYS A O 1
ATOM 2664 N N . ASP A 1 323 ? 32.202 -8.176 -11.650 1.00 52.25 323 ASP A N 1
ATOM 2665 C CA . ASP A 1 323 ? 31.028 -8.928 -11.251 1.00 52.25 323 ASP A CA 1
ATOM 2666 C C . ASP A 1 323 ? 30.959 -10.044 -12.280 1.00 52.25 323 ASP A C 1
ATOM 2668 O O . ASP A 1 323 ? 30.639 -9.808 -13.449 1.00 52.25 323 ASP A O 1
ATOM 2672 N N . GLU A 1 324 ? 31.360 -11.249 -11.877 1.00 56.97 324 GLU A N 1
ATOM 2673 C CA . GLU A 1 324 ? 31.376 -12.424 -12.747 1.00 56.97 324 GLU A CA 1
ATOM 2674 C C . GLU A 1 324 ? 30.027 -12.616 -13.450 1.00 56.97 324 GLU A C 1
ATOM 2676 O O . GLU A 1 324 ? 29.990 -13.139 -14.557 1.00 56.97 324 GLU A O 1
ATOM 2681 N N . GLY A 1 325 ? 28.922 -12.154 -12.851 1.00 59.38 325 GLY A N 1
ATOM 2682 C CA . GLY A 1 325 ? 27.598 -12.148 -13.472 1.00 59.38 325 GLY A CA 1
ATOM 2683 C C . GLY A 1 325 ? 27.479 -11.211 -14.679 1.00 59.38 325 GLY A C 1
ATOM 2684 O O . GLY A 1 325 ? 26.854 -11.579 -15.672 1.00 59.38 325 GLY A O 1
ATOM 2685 N N . LEU A 1 326 ? 28.110 -10.029 -14.648 1.00 55.62 326 LEU A N 1
ATOM 2686 C CA . LEU A 1 326 ? 28.149 -9.112 -15.793 1.00 55.62 326 LEU A CA 1
ATOM 2687 C C . LEU A 1 326 ? 29.025 -9.683 -16.914 1.00 55.62 326 LEU A C 1
ATOM 2689 O O . LEU A 1 326 ? 28.647 -9.586 -18.081 1.00 55.62 326 LEU A O 1
ATOM 2693 N N . GLN A 1 327 ? 30.154 -10.309 -16.566 1.00 64.56 327 GLN A N 1
ATOM 2694 C CA . GLN A 1 327 ? 31.012 -10.968 -17.551 1.00 64.56 327 GLN A CA 1
ATOM 2695 C C . GLN A 1 327 ? 30.304 -12.183 -18.166 1.00 64.56 327 GLN A C 1
ATOM 2697 O O . GLN A 1 327 ? 30.163 -12.239 -19.379 1.00 64.56 327 GLN A O 1
ATOM 2702 N N . LYS A 1 328 ? 29.700 -13.060 -17.354 1.00 72.12 328 LYS A N 1
ATOM 2703 C CA . LYS A 1 328 ? 28.880 -14.190 -17.829 1.00 72.12 328 LYS A CA 1
ATOM 2704 C C . LYS A 1 328 ? 27.697 -13.742 -18.690 1.00 72.12 328 LYS A C 1
ATOM 2706 O O . LYS A 1 328 ? 27.346 -14.430 -19.643 1.00 72.12 328 LYS A O 1
ATOM 2711 N N . ALA A 1 329 ? 27.076 -12.599 -18.390 1.00 63.94 329 ALA A N 1
ATOM 2712 C CA . ALA A 1 329 ? 26.007 -12.042 -19.219 1.00 63.94 329 ALA A CA 1
ATOM 2713 C C . ALA A 1 329 ? 26.527 -11.543 -20.578 1.00 63.94 329 ALA A C 1
ATOM 2715 O O . ALA A 1 329 ? 25.884 -11.794 -21.599 1.00 63.94 329 ALA A O 1
ATOM 2716 N N . LYS A 1 330 ? 27.691 -10.880 -20.600 1.00 69.94 330 LYS A N 1
ATOM 2717 C CA . LYS A 1 330 ? 28.371 -10.479 -21.842 1.00 69.94 330 LYS A CA 1
ATOM 2718 C C . LYS A 1 330 ? 28.782 -11.702 -22.665 1.00 69.94 330 LYS A C 1
ATOM 2720 O O . LYS A 1 330 ? 28.447 -11.762 -23.845 1.00 69.94 330 LYS A O 1
ATOM 2725 N N . ASP A 1 331 ? 29.381 -12.703 -22.029 1.00 74.31 331 ASP A N 1
ATOM 2726 C CA . ASP A 1 331 ? 29.845 -13.934 -22.671 1.00 74.31 331 ASP A CA 1
ATOM 2727 C C . ASP A 1 331 ? 28.666 -14.751 -23.234 1.00 74.31 331 ASP A C 1
ATOM 2729 O O . ASP A 1 331 ? 28.695 -15.170 -24.390 1.00 74.31 331 ASP A O 1
ATOM 2733 N N . ASN A 1 332 ? 27.568 -14.906 -22.480 1.00 74.12 332 ASN A N 1
ATOM 2734 C CA . ASN A 1 332 ? 26.345 -15.562 -22.968 1.00 74.12 332 ASN A CA 1
ATOM 2735 C C . ASN A 1 332 ? 25.724 -14.825 -24.163 1.00 74.12 332 ASN A C 1
ATOM 2737 O O . ASN A 1 332 ? 25.156 -15.452 -25.062 1.00 74.12 332 ASN A O 1
ATOM 2741 N N . PHE A 1 333 ? 25.821 -13.495 -24.192 1.00 66.19 333 PHE A N 1
ATOM 2742 C CA . PHE A 1 333 ? 25.316 -12.700 -25.303 1.00 66.19 333 PHE A CA 1
ATOM 2743 C C . PHE A 1 333 ? 26.210 -12.809 -26.538 1.00 66.19 333 PHE A C 1
ATOM 2745 O O . PHE A 1 333 ? 25.695 -12.958 -27.645 1.00 66.19 333 PHE A O 1
ATOM 2752 N N . GLU A 1 334 ? 27.533 -12.798 -26.378 1.00 75.75 334 GLU A N 1
ATOM 2753 C CA . GLU A 1 334 ? 28.456 -13.088 -27.477 1.00 75.75 334 GLU A CA 1
ATOM 2754 C C . GLU A 1 334 ? 28.238 -14.499 -28.024 1.00 75.75 334 GLU A C 1
ATOM 2756 O O . GLU A 1 334 ? 28.167 -14.668 -29.242 1.00 75.75 334 GLU A O 1
ATOM 2761 N N . LEU A 1 335 ? 27.989 -15.483 -27.157 1.00 78.38 335 LEU A N 1
ATOM 2762 C CA . LEU A 1 335 ? 27.636 -16.844 -27.556 1.00 78.38 335 LEU A CA 1
ATOM 2763 C C . LEU A 1 335 ? 26.333 -16.880 -28.375 1.00 78.38 335 LEU A C 1
ATOM 2765 O O . LEU A 1 335 ? 26.277 -17.509 -29.430 1.00 78.38 335 LEU A O 1
ATOM 2769 N N . MET A 1 336 ? 25.289 -16.157 -27.951 1.00 68.31 336 MET A N 1
ATOM 2770 C CA . MET A 1 336 ? 24.034 -16.016 -28.709 1.00 68.31 336 MET A CA 1
ATOM 2771 C C . MET A 1 336 ? 24.222 -15.262 -30.035 1.00 68.31 336 MET A C 1
ATOM 2773 O O . MET A 1 336 ? 23.633 -15.628 -31.057 1.00 68.31 336 MET A O 1
ATOM 2777 N N . ARG A 1 337 ? 25.070 -14.229 -30.059 1.00 70.00 337 ARG A N 1
ATOM 2778 C CA . ARG A 1 337 ? 25.395 -13.442 -31.257 1.00 70.00 337 ARG A CA 1
ATOM 2779 C C . ARG A 1 337 ? 26.236 -14.253 -32.253 1.00 70.00 337 ARG A C 1
ATOM 2781 O O . ARG A 1 337 ? 26.090 -14.083 -33.460 1.00 70.00 337 ARG A O 1
ATOM 2788 N N . HIS A 1 338 ? 27.071 -15.171 -31.771 1.00 71.19 338 HIS A N 1
ATOM 2789 C CA . HIS A 1 338 ? 27.799 -16.131 -32.600 1.00 71.19 338 HIS A CA 1
ATOM 2790 C C . HIS A 1 338 ? 26.904 -17.280 -33.084 1.00 71.19 338 HIS A C 1
ATOM 2792 O O . HIS A 1 338 ? 26.982 -17.654 -34.253 1.00 71.19 338 HIS A O 1
ATOM 2798 N N . ASN A 1 339 ? 25.984 -17.773 -32.253 1.00 64.50 339 ASN A N 1
ATOM 2799 C CA . ASN A 1 339 ? 25.046 -18.830 -32.640 1.00 64.50 339 ASN A CA 1
ATOM 2800 C C . ASN A 1 339 ? 23.978 -18.356 -33.640 1.00 64.50 339 ASN A C 1
ATOM 2802 O O . ASN A 1 339 ? 23.562 -19.129 -34.500 1.00 64.50 339 ASN A O 1
ATOM 2806 N N . SER A 1 340 ? 23.602 -17.076 -33.619 1.00 54.84 340 SER A N 1
ATOM 2807 C CA . SER A 1 340 ? 22.698 -16.464 -34.610 1.00 54.84 340 SER A CA 1
ATOM 2808 C C . SER A 1 340 ? 23.354 -16.155 -35.966 1.00 54.84 340 SER A C 1
ATOM 2810 O O . SER A 1 340 ? 22.650 -15.828 -36.921 1.00 54.84 340 SER A O 1
ATOM 2812 N N . LYS A 1 341 ? 24.680 -16.330 -36.113 1.00 55.03 341 LYS A N 1
ATOM 2813 C CA . LYS A 1 341 ? 25.354 -16.315 -37.429 1.00 55.03 341 LYS A CA 1
ATOM 2814 C C . LYS A 1 341 ? 25.150 -17.610 -38.223 1.00 55.03 341 LYS A C 1
ATOM 2816 O O . LYS A 1 341 ? 25.450 -17.636 -39.418 1.00 55.03 341 LYS A O 1
ATOM 2821 N N . LYS A 1 342 ? 24.589 -18.669 -37.624 1.00 54.56 342 LYS A N 1
ATOM 2822 C CA . LYS A 1 342 ? 24.005 -19.770 -38.399 1.00 54.56 342 LYS A CA 1
ATOM 2823 C C . LYS A 1 342 ? 22.685 -19.269 -38.971 1.00 54.56 342 LYS A C 1
ATOM 2825 O O . LYS A 1 342 ? 21.687 -19.229 -38.262 1.00 54.56 342 LYS A O 1
ATOM 2830 N N . LYS A 1 343 ? 22.734 -18.829 -40.235 1.00 47.19 343 LYS A N 1
ATOM 2831 C CA . LYS A 1 343 ? 21.596 -18.349 -41.031 1.00 47.19 343 LYS A CA 1
ATOM 2832 C C . LYS A 1 343 ? 20.327 -19.141 -40.675 1.00 47.19 343 LYS A C 1
ATOM 2834 O O . LYS A 1 343 ? 20.237 -20.301 -41.081 1.00 47.19 343 LYS A O 1
ATOM 2839 N N . PRO A 1 344 ? 19.337 -18.563 -39.972 1.00 48.66 344 PRO A N 1
ATOM 2840 C CA . PRO A 1 344 ? 18.002 -19.123 -40.045 1.00 48.66 344 PRO A CA 1
ATOM 2841 C C . PRO A 1 344 ? 17.607 -19.079 -41.523 1.00 48.66 344 PRO A C 1
ATOM 2843 O O . PRO A 1 344 ? 17.774 -18.044 -42.176 1.00 48.66 344 PRO A O 1
ATOM 2846 N N . GLN A 1 345 ? 17.146 -20.204 -42.073 1.00 50.72 345 GLN A N 1
ATOM 2847 C CA . GLN A 1 345 ? 16.446 -20.223 -43.354 1.00 50.72 345 GLN A CA 1
ATOM 2848 C C . GLN A 1 345 ? 15.175 -19.385 -43.181 1.00 50.72 345 GLN A C 1
ATOM 2850 O O . GLN A 1 345 ? 14.110 -19.882 -42.830 1.00 50.72 345 GLN A O 1
ATOM 2855 N N . LEU A 1 346 ? 15.317 -18.070 -43.332 1.00 46.47 346 LEU A N 1
ATOM 2856 C CA . LEU A 1 346 ? 14.205 -17.148 -43.405 1.00 46.47 346 LEU A CA 1
ATOM 2857 C C . LEU A 1 346 ? 13.445 -17.489 -44.681 1.00 46.47 346 LEU A C 1
ATOM 2859 O O . LEU A 1 346 ? 14.007 -17.459 -45.777 1.00 46.47 346 LEU A O 1
ATOM 2863 N N . LEU A 1 347 ? 12.170 -17.828 -44.502 1.00 45.81 347 LEU A N 1
ATOM 2864 C CA . LEU A 1 347 ? 11.171 -17.882 -45.558 1.00 45.81 347 LEU A CA 1
ATOM 2865 C C . LEU A 1 347 ? 11.384 -16.700 -46.508 1.00 45.81 347 LEU A C 1
ATOM 2867 O O . LEU A 1 347 ? 11.438 -15.543 -46.087 1.00 45.81 347 LEU A O 1
ATOM 2871 N N . HIS A 1 348 ? 11.558 -17.037 -47.780 1.00 40.34 348 HIS A N 1
ATOM 2872 C CA . HIS A 1 348 ? 11.907 -16.148 -48.874 1.00 40.34 348 HIS A CA 1
ATOM 2873 C C . HIS A 1 348 ? 10.769 -15.152 -49.151 1.00 40.34 348 HIS A C 1
ATOM 2875 O O . HIS A 1 348 ? 9.999 -15.308 -50.093 1.00 40.34 348 HIS A O 1
ATOM 2881 N N . TYR A 1 349 ? 10.639 -14.116 -48.326 1.00 44.22 349 TYR A N 1
ATOM 2882 C CA . TYR A 1 349 ? 9.889 -12.926 -48.701 1.00 44.22 349 TYR A CA 1
ATOM 2883 C C . TYR A 1 349 ? 10.782 -12.089 -49.613 1.00 44.22 349 TYR A C 1
ATOM 2885 O O . TYR A 1 349 ? 11.855 -11.643 -49.205 1.00 44.22 349 TYR A O 1
ATOM 2893 N N . GLN A 1 350 ? 10.347 -11.883 -50.857 1.00 40.69 350 GLN A N 1
ATOM 2894 C CA . GLN A 1 350 ? 10.980 -10.943 -51.776 1.00 40.69 350 GLN A CA 1
ATOM 2895 C C . GLN A 1 350 ? 10.877 -9.531 -51.190 1.00 40.69 350 GLN A C 1
ATOM 2897 O O . GLN A 1 350 ? 9.886 -8.823 -51.367 1.00 40.69 350 GLN A O 1
ATOM 2902 N N . ILE A 1 351 ? 11.913 -9.124 -50.459 1.00 47.31 351 ILE A N 1
ATOM 2903 C CA . ILE A 1 351 ? 12.115 -7.740 -50.052 1.00 47.31 351 ILE A CA 1
ATOM 2904 C C . ILE A 1 351 ? 12.245 -6.943 -51.350 1.00 47.31 351 ILE A C 1
ATOM 2906 O O . ILE A 1 351 ? 13.215 -7.107 -52.095 1.00 47.31 351 ILE A O 1
ATOM 2910 N N . ARG A 1 352 ? 11.236 -6.114 -51.650 1.00 46.44 352 ARG A N 1
ATOM 2911 C CA . ARG A 1 352 ? 11.308 -5.137 -52.738 1.00 46.44 352 ARG A CA 1
ATOM 2912 C C . ARG A 1 352 ? 12.618 -4.371 -52.584 1.00 46.44 352 ARG A C 1
ATOM 2914 O O . ARG A 1 352 ? 12.883 -3.787 -51.533 1.00 46.44 352 ARG A O 1
ATOM 2921 N N . LYS A 1 353 ? 13.437 -4.426 -53.637 1.00 48.34 353 LYS A N 1
ATOM 2922 C CA . LYS A 1 353 ? 14.665 -3.643 -53.778 1.00 48.34 353 LYS A CA 1
ATOM 2923 C C . LYS A 1 353 ? 14.354 -2.188 -53.417 1.00 48.34 353 LYS A C 1
ATOM 2925 O O . LYS A 1 353 ? 13.268 -1.700 -53.720 1.00 48.34 353 LYS A O 1
ATOM 2930 N N . GLN A 1 354 ? 15.299 -1.576 -52.711 1.00 53.12 354 GLN A N 1
ATOM 2931 C CA . GLN A 1 354 ? 15.254 -0.233 -52.135 1.00 53.12 354 GLN A CA 1
ATOM 2932 C C . GLN A 1 354 ? 14.440 0.767 -52.975 1.00 53.12 354 GLN A C 1
ATOM 2934 O O . GLN A 1 354 ? 14.560 0.750 -54.202 1.00 53.12 354 GLN A O 1
ATOM 2939 N N . PRO A 1 355 ? 13.651 1.662 -52.348 1.00 48.88 355 PRO A N 1
ATOM 2940 C CA . PRO A 1 355 ? 13.001 2.730 -53.091 1.00 48.88 355 PRO A CA 1
ATOM 2941 C C . PRO A 1 355 ? 14.089 3.538 -53.803 1.00 48.88 355 PRO A C 1
ATOM 2943 O O . PRO A 1 355 ? 14.997 4.059 -53.152 1.00 48.88 355 PRO A O 1
ATOM 2946 N N . LEU A 1 356 ? 14.028 3.595 -55.138 1.00 51.88 356 LEU A N 1
ATOM 2947 C CA . LEU A 1 356 ? 14.879 4.488 -55.912 1.00 51.88 356 LEU A CA 1
ATOM 2948 C C . LEU A 1 356 ? 14.651 5.899 -55.377 1.00 51.88 356 LEU A C 1
ATOM 2950 O O . LEU A 1 356 ? 13.549 6.440 -55.457 1.00 51.88 356 LEU A O 1
ATOM 2954 N N . LEU A 1 357 ? 15.699 6.466 -54.788 1.00 51.44 357 LEU A N 1
ATOM 2955 C CA . LEU A 1 357 ? 15.698 7.835 -54.312 1.00 51.44 357 LEU A CA 1
ATOM 2956 C C . LEU A 1 357 ? 15.639 8.745 -55.545 1.00 51.44 357 LEU A C 1
ATOM 2958 O O . LEU A 1 357 ? 16.658 9.014 -56.183 1.00 51.44 357 LEU A O 1
ATOM 2962 N N . ASP A 1 358 ? 14.436 9.169 -55.919 1.00 58.38 358 ASP A N 1
ATOM 2963 C CA . ASP A 1 358 ? 14.234 10.064 -57.049 1.00 58.38 358 ASP A CA 1
ATOM 2964 C C . ASP A 1 358 ? 14.823 11.442 -56.708 1.00 58.38 358 ASP A C 1
ATOM 2966 O O . ASP A 1 358 ? 14.275 12.220 -55.920 1.00 58.38 358 ASP A O 1
ATOM 2970 N N . ARG A 1 359 ? 16.011 11.723 -57.260 1.00 61.19 359 ARG A N 1
ATOM 2971 C CA . ARG A 1 359 ? 16.790 12.946 -56.998 1.00 61.19 359 ARG A CA 1
ATOM 2972 C C . ARG A 1 359 ? 16.021 14.224 -57.346 1.00 61.19 359 ARG A C 1
ATOM 2974 O O . ARG A 1 359 ? 16.366 15.288 -56.831 1.00 61.19 359 ARG A O 1
ATOM 2981 N N . THR A 1 360 ? 14.996 14.135 -58.191 1.00 64.94 360 THR A N 1
ATOM 2982 C CA . THR A 1 360 ? 14.138 15.272 -58.545 1.00 64.94 360 THR A CA 1
ATOM 2983 C C . THR A 1 360 ? 13.256 15.704 -57.367 1.00 64.94 360 THR A C 1
ATOM 2985 O O . THR A 1 360 ? 13.173 16.899 -57.071 1.00 64.94 360 THR A O 1
ATOM 2988 N N . ASN A 1 361 ? 12.725 14.750 -56.598 1.00 65.94 361 ASN A N 1
ATOM 2989 C CA . ASN A 1 361 ? 11.890 15.023 -55.425 1.00 65.94 361 ASN A CA 1
ATOM 2990 C C . ASN A 1 361 ? 12.686 15.643 -54.269 1.00 65.94 361 ASN A C 1
ATOM 2992 O O . ASN A 1 361 ? 12.174 16.505 -53.559 1.00 65.94 361 ASN A O 1
ATOM 2996 N N . LEU A 1 362 ? 13.968 15.288 -54.122 1.00 70.50 362 LEU A N 1
ATOM 2997 C CA . LEU A 1 362 ? 14.832 15.872 -53.090 1.00 70.50 362 LEU A CA 1
ATOM 2998 C C . LEU A 1 362 ? 15.114 17.363 -53.347 1.00 70.50 362 LEU A C 1
ATOM 3000 O O . LEU A 1 362 ? 15.098 18.168 -52.416 1.00 70.50 362 LEU A O 1
ATOM 3004 N N . LYS A 1 363 ? 15.343 17.744 -54.612 1.00 74.94 363 LYS A N 1
ATOM 3005 C CA . LYS A 1 363 ? 15.544 19.152 -54.994 1.00 74.94 363 LYS A CA 1
ATOM 3006 C C . LYS A 1 363 ? 14.273 19.972 -54.790 1.00 74.94 363 LYS A C 1
ATOM 3008 O O . LYS A 1 363 ? 14.355 21.084 -54.277 1.00 74.94 363 LYS A O 1
ATOM 3013 N N . ARG A 1 364 ? 13.109 19.404 -55.118 1.00 73.19 364 ARG A N 1
ATOM 3014 C CA . ARG A 1 364 ? 11.811 20.048 -54.889 1.00 73.19 364 ARG A CA 1
ATOM 3015 C C . ARG A 1 364 ? 11.545 20.280 -53.398 1.00 73.19 364 ARG A C 1
ATOM 3017 O O . ARG A 1 364 ? 11.249 21.407 -53.020 1.00 73.19 364 ARG A O 1
ATOM 3024 N N . LEU A 1 365 ? 11.788 19.279 -52.549 1.00 71.88 365 LEU A N 1
ATOM 3025 C CA . LEU A 1 365 ? 11.678 19.398 -51.087 1.00 71.88 365 LEU A CA 1
ATOM 3026 C C . LEU A 1 365 ? 12.647 20.435 -50.496 1.00 71.88 365 LEU A C 1
ATOM 3028 O O . LEU A 1 365 ? 12.282 21.199 -49.603 1.00 71.88 365 LEU A O 1
ATOM 3032 N N . GLN A 1 366 ? 13.881 20.510 -51.004 1.00 75.25 366 GLN A N 1
A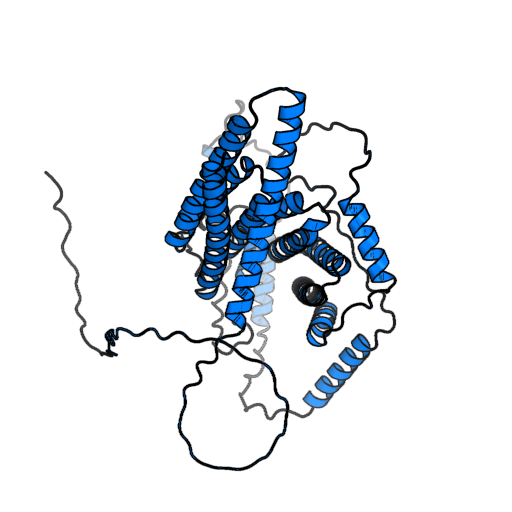TOM 3033 C CA . GLN A 1 366 ? 14.831 21.545 -50.582 1.00 75.25 366 GLN A CA 1
ATOM 3034 C C . GLN A 1 366 ? 14.405 22.950 -51.026 1.00 75.25 366 GLN A C 1
ATOM 3036 O O . GLN A 1 366 ? 14.642 23.914 -50.298 1.00 75.25 366 GLN A O 1
ATOM 3041 N N . GLN A 1 367 ? 13.774 23.087 -52.193 1.00 78.31 367 GLN A N 1
ATOM 3042 C CA . GLN A 1 367 ? 13.265 24.367 -52.683 1.00 78.31 367 GLN A CA 1
ATOM 3043 C C . GLN A 1 367 ? 12.020 24.814 -51.905 1.00 78.31 367 GLN A C 1
ATOM 3045 O O . GLN A 1 367 ? 11.939 25.970 -51.498 1.00 78.31 367 GLN A O 1
ATOM 3050 N N . GLU A 1 368 ? 11.105 23.892 -51.604 1.00 74.25 368 GLU A N 1
ATOM 3051 C CA . GLU A 1 368 ? 9.934 24.136 -50.753 1.00 74.25 368 GLU A CA 1
ATOM 3052 C C . GLU A 1 368 ? 10.355 24.532 -49.326 1.00 74.25 368 GLU A C 1
ATOM 3054 O O . GLU A 1 368 ? 9.818 25.489 -48.772 1.00 74.25 368 GLU A O 1
ATOM 3059 N N . SER A 1 369 ? 11.400 23.908 -48.768 1.00 70.81 369 SER A N 1
ATOM 3060 C CA . SER A 1 369 ? 11.985 24.309 -47.479 1.00 70.81 369 SER A CA 1
ATOM 3061 C C . SER A 1 369 ? 12.607 25.715 -47.507 1.00 70.81 369 SER A C 1
ATOM 3063 O O . SER A 1 369 ? 12.471 26.475 -46.545 1.00 70.81 369 SER A O 1
ATOM 3065 N N . LYS A 1 370 ? 13.270 26.101 -48.606 1.00 74.75 370 LYS A N 1
ATOM 3066 C CA . LYS A 1 370 ? 13.811 27.461 -48.774 1.00 74.75 370 LYS A CA 1
ATOM 3067 C C . LYS A 1 370 ? 12.697 28.505 -48.900 1.00 74.75 370 LYS A C 1
ATOM 3069 O O . LYS A 1 370 ? 12.800 29.557 -48.274 1.00 74.75 370 LYS A O 1
ATOM 3074 N N . ASN A 1 371 ? 11.623 28.185 -49.620 1.00 72.62 371 ASN A N 1
ATOM 3075 C CA . ASN A 1 371 ? 10.459 29.058 -49.793 1.00 72.62 371 ASN A CA 1
ATOM 3076 C C . ASN A 1 371 ? 9.616 29.180 -48.509 1.00 72.62 371 ASN A C 1
ATOM 3078 O O . ASN A 1 371 ? 9.074 30.241 -48.224 1.00 72.62 371 ASN A O 1
ATOM 3082 N N . ALA A 1 372 ? 9.538 28.130 -47.688 1.00 64.56 372 ALA A N 1
ATOM 3083 C CA . ALA A 1 372 ? 8.876 28.203 -46.383 1.00 64.56 372 ALA A CA 1
ATOM 3084 C C . ALA A 1 372 ? 9.635 29.120 -45.404 1.00 64.56 372 ALA A C 1
ATOM 3086 O O . ALA A 1 372 ? 9.032 29.817 -44.591 1.00 64.56 372 ALA A O 1
ATOM 3087 N N . ASN A 1 373 ? 10.966 29.169 -45.514 1.00 55.91 373 ASN A N 1
ATOM 3088 C CA . ASN A 1 373 ? 11.816 29.979 -44.641 1.00 55.91 373 ASN A CA 1
ATOM 3089 C C . ASN A 1 373 ? 11.989 31.438 -45.102 1.00 55.91 373 ASN A C 1
ATOM 3091 O O . ASN A 1 373 ? 12.426 32.268 -44.301 1.00 55.91 373 ASN A O 1
ATOM 3095 N N . SER A 1 374 ? 11.630 31.795 -46.343 1.00 59.34 374 SER A N 1
ATOM 3096 C CA . SER A 1 374 ? 11.691 33.190 -46.812 1.00 59.34 374 SER A CA 1
ATOM 3097 C C . SER A 1 374 ? 10.652 34.100 -46.146 1.00 59.34 374 SER A C 1
ATOM 3099 O O . SER A 1 374 ? 10.882 35.300 -46.057 1.00 59.34 374 SER A O 1
ATOM 3101 N N . PHE A 1 375 ? 9.567 33.545 -45.593 1.00 54.34 375 PHE A N 1
ATOM 3102 C CA . PHE A 1 375 ? 8.549 34.309 -44.853 1.00 54.34 375 PHE A CA 1
ATOM 3103 C C . PHE A 1 375 ? 8.923 34.599 -43.389 1.00 54.34 375 PHE A C 1
ATOM 3105 O O . PHE A 1 375 ? 8.293 35.436 -42.750 1.00 54.34 375 PHE A O 1
ATOM 3112 N N . ILE A 1 376 ? 9.964 33.952 -42.852 1.00 52.25 376 ILE A N 1
ATOM 3113 C CA . ILE A 1 376 ? 10.405 34.135 -41.455 1.00 52.25 376 ILE A CA 1
ATOM 3114 C C . ILE A 1 376 ? 11.398 35.308 -41.328 1.00 52.25 376 ILE A C 1
ATOM 3116 O O . ILE A 1 376 ? 11.629 35.824 -40.235 1.00 52.25 376 ILE A O 1
ATOM 3120 N N . ARG A 1 377 ? 11.956 35.798 -42.443 1.00 48.06 377 ARG A N 1
ATOM 3121 C CA . ARG A 1 377 ? 12.839 36.976 -42.469 1.00 48.06 377 ARG A CA 1
ATOM 3122 C C . ARG A 1 377 ? 12.081 38.237 -42.883 1.00 48.06 377 ARG A C 1
ATOM 3124 O O . ARG A 1 377 ? 12.410 38.857 -43.888 1.00 48.06 377 ARG A O 1
ATOM 3131 N N . ILE A 1 378 ? 11.090 38.638 -42.091 1.00 51.09 378 ILE A N 1
ATOM 3132 C CA . ILE A 1 378 ? 10.598 40.021 -42.137 1.00 51.09 378 ILE A CA 1
ATOM 3133 C C . ILE A 1 378 ? 11.621 40.876 -41.362 1.00 51.09 378 ILE A C 1
ATOM 3135 O O . ILE A 1 378 ? 11.943 40.530 -40.220 1.00 51.09 378 ILE A O 1
ATOM 3139 N N . PRO A 1 379 ? 12.194 41.943 -41.954 1.00 43.00 379 PRO A N 1
ATOM 3140 C CA . PRO A 1 379 ? 13.125 42.813 -41.251 1.00 43.00 379 PRO A CA 1
ATOM 3141 C C . PRO A 1 379 ? 12.444 43.402 -40.015 1.00 43.00 379 PRO A C 1
ATOM 3143 O O . PRO A 1 379 ? 11.324 43.898 -40.075 1.00 43.00 379 PRO A O 1
ATOM 3146 N N . ARG A 1 380 ? 13.140 43.341 -38.880 1.00 48.88 380 ARG A N 1
ATOM 3147 C CA . ARG A 1 380 ? 12.672 43.734 -37.544 1.00 48.88 380 ARG A CA 1
ATOM 3148 C C . ARG A 1 380 ? 12.625 45.260 -37.361 1.00 48.88 380 ARG A C 1
ATOM 3150 O O . ARG A 1 380 ? 13.069 45.777 -36.342 1.00 48.88 380 ARG A O 1
ATOM 3157 N N . ALA A 1 381 ? 12.124 45.980 -38.358 1.00 50.16 381 ALA A N 1
ATOM 3158 C CA . ALA A 1 381 ? 11.927 47.418 -38.325 1.00 50.16 381 ALA A CA 1
ATOM 3159 C C . ALA A 1 381 ? 10.468 47.697 -38.696 1.00 50.16 381 ALA A C 1
ATOM 3161 O O . ALA A 1 381 ? 10.046 47.360 -39.793 1.00 50.16 381 ALA A O 1
ATOM 3162 N N . GLN A 1 382 ? 9.739 48.333 -37.775 1.00 52.38 382 GLN A N 1
ATOM 3163 C CA . GLN A 1 382 ? 8.313 48.689 -37.840 1.00 52.38 382 GLN A CA 1
ATOM 3164 C C . GLN A 1 382 ? 7.339 47.564 -37.450 1.00 52.38 382 GLN A C 1
ATOM 3166 O O . GLN A 1 382 ? 6.827 46.855 -38.302 1.00 52.38 382 GLN A O 1
ATOM 3171 N N . GLN A 1 383 ? 7.047 47.443 -36.147 1.00 48.72 383 GLN A N 1
ATOM 3172 C CA . GLN A 1 383 ? 5.681 47.278 -35.606 1.00 48.72 383 GLN A CA 1
ATOM 3173 C C . GLN A 1 383 ? 5.729 47.059 -34.084 1.00 48.72 383 GLN A C 1
ATOM 3175 O O . GLN A 1 383 ? 5.568 45.959 -33.567 1.00 48.72 383 GLN A O 1
ATOM 3180 N N . THR A 1 384 ? 5.908 48.147 -33.341 1.00 46.75 384 THR A N 1
ATOM 3181 C CA . THR A 1 384 ? 5.356 48.280 -31.986 1.00 46.75 384 THR A CA 1
ATOM 3182 C C . THR A 1 384 ? 4.162 49.221 -32.081 1.00 46.75 384 THR A C 1
ATOM 3184 O O . THR A 1 384 ? 4.228 50.370 -31.658 1.00 46.75 384 THR A O 1
ATOM 3187 N N . GLN A 1 385 ? 3.078 48.769 -32.715 1.00 54.12 385 GLN A N 1
ATOM 3188 C CA . GLN A 1 385 ? 1.784 49.423 -32.543 1.00 54.12 385 GLN A CA 1
ATOM 3189 C C . GLN A 1 385 ? 1.059 48.697 -31.414 1.00 54.12 385 GLN A C 1
ATOM 3191 O O . GLN A 1 385 ? 0.703 47.528 -31.533 1.00 54.12 385 GLN A O 1
ATOM 3196 N N . SER A 1 386 ? 0.924 49.397 -30.291 1.00 55.78 386 SER A N 1
ATOM 3197 C CA . SER A 1 386 ? 0.216 48.948 -29.097 1.00 55.78 386 SER A CA 1
ATOM 3198 C C . SER A 1 386 ? -1.180 48.407 -29.445 1.00 55.78 386 SER A C 1
ATOM 3200 O O . SER A 1 386 ? -1.967 49.064 -30.133 1.00 55.78 386 SER A O 1
ATOM 3202 N N . LEU A 1 387 ? -1.486 47.204 -28.947 1.00 56.62 387 LEU A N 1
ATOM 3203 C CA . LEU A 1 387 ? -2.819 46.576 -28.990 1.00 56.62 387 LEU A CA 1
ATOM 3204 C C . LEU A 1 387 ? -3.810 47.207 -27.997 1.00 56.62 387 LEU A C 1
ATOM 3206 O O . LEU A 1 387 ? -4.983 46.832 -27.952 1.00 56.62 387 LEU A O 1
ATOM 3210 N N . LEU A 1 388 ? -3.338 48.163 -27.201 1.00 52.31 388 LEU A N 1
ATOM 3211 C CA . LEU A 1 388 ? -4.135 48.929 -26.263 1.00 52.31 388 LEU A CA 1
ATOM 3212 C C . LEU A 1 388 ? -4.397 50.305 -26.862 1.00 52.31 388 LEU A C 1
ATOM 3214 O O . LEU A 1 388 ? -3.478 50.965 -27.355 1.00 52.31 388 LEU A O 1
ATOM 3218 N N . THR A 1 389 ? -5.655 50.730 -26.804 1.00 60.41 389 THR A N 1
ATOM 3219 C CA . THR A 1 389 ? -6.001 52.140 -26.998 1.00 60.41 389 THR A CA 1
ATOM 3220 C C . THR A 1 389 ? -5.374 52.988 -25.887 1.00 60.41 389 THR A C 1
ATOM 3222 O O . THR A 1 389 ? -5.009 52.465 -24.834 1.00 60.41 389 THR A O 1
ATOM 3225 N N . GLU A 1 390 ? -5.279 54.305 -26.076 1.00 62.44 390 GLU A N 1
ATOM 3226 C CA . GLU A 1 390 ? -4.702 55.232 -25.081 1.00 62.44 390 GLU A CA 1
ATOM 3227 C C . GLU A 1 390 ? -5.401 55.189 -23.706 1.00 62.44 390 GLU A C 1
ATOM 3229 O O . GLU A 1 390 ? -4.864 55.684 -22.721 1.00 62.44 390 GLU A O 1
ATOM 3234 N N . ARG A 1 391 ? -6.576 54.551 -23.607 1.00 60.62 391 ARG A N 1
ATOM 3235 C CA . ARG A 1 391 ? -7.316 54.337 -22.352 1.00 60.62 391 ARG A CA 1
ATOM 3236 C C . ARG A 1 391 ? -7.125 52.948 -21.726 1.00 60.62 391 ARG A C 1
ATOM 3238 O O . ARG A 1 391 ? -7.819 52.618 -20.771 1.00 60.62 391 ARG A O 1
ATOM 3245 N N . GLY A 1 392 ? -6.216 52.123 -22.247 1.00 58.62 392 GLY A N 1
ATOM 3246 C CA . GLY A 1 392 ? -5.895 50.807 -21.681 1.00 58.62 392 GLY A CA 1
ATOM 3247 C C . GLY A 1 392 ? -6.929 49.711 -21.959 1.00 58.62 392 GLY A C 1
ATOM 3248 O O . GLY A 1 392 ? -6.821 48.620 -21.403 1.00 58.62 392 GLY A O 1
ATOM 3249 N N . THR A 1 393 ? -7.917 49.955 -22.824 1.00 59.97 393 THR A N 1
ATOM 3250 C CA . THR A 1 393 ? -8.872 48.930 -23.262 1.00 59.97 393 THR A CA 1
ATOM 3251 C C . THR A 1 393 ? -8.424 48.286 -24.576 1.00 59.97 393 THR A C 1
ATOM 3253 O O . THR A 1 393 ? -7.908 48.954 -25.481 1.00 59.97 393 THR A O 1
ATOM 3256 N N . LEU A 1 394 ? -8.587 46.961 -24.651 1.00 57.81 394 LEU A N 1
ATOM 3257 C CA . LEU A 1 394 ? -8.144 46.118 -25.763 1.00 57.81 394 LEU A CA 1
ATOM 3258 C C . LEU A 1 394 ? -9.004 46.378 -27.012 1.00 57.81 394 LEU A C 1
ATOM 3260 O O . LEU A 1 394 ? -10.222 46.194 -26.977 1.00 57.81 394 LEU A O 1
ATOM 3264 N N . ASP A 1 395 ? -8.382 46.783 -28.121 1.00 63.69 395 ASP A N 1
ATOM 3265 C CA . ASP A 1 395 ? -9.098 47.089 -29.365 1.00 63.69 395 ASP A CA 1
ATOM 3266 C C . ASP A 1 395 ? -9.382 45.815 -30.179 1.00 63.69 395 ASP A C 1
ATOM 3268 O O . ASP A 1 395 ? -8.571 45.350 -30.984 1.00 63.69 395 ASP A O 1
ATOM 3272 N N . LEU A 1 396 ? -10.567 45.240 -29.965 1.00 61.59 396 LEU A N 1
ATOM 3273 C CA . LEU A 1 396 ? -11.031 44.014 -30.625 1.00 61.59 396 LEU A CA 1
ATOM 3274 C C . LEU A 1 396 ? -11.225 44.169 -32.146 1.00 61.59 396 LEU A C 1
ATOM 3276 O O . LEU A 1 396 ? -11.335 43.162 -32.849 1.00 61.59 396 LEU A O 1
ATOM 3280 N N . SER A 1 397 ? -11.252 45.397 -32.680 1.00 61.16 397 SER A N 1
ATOM 3281 C CA . SER A 1 397 ? -11.373 45.628 -34.125 1.00 61.16 397 SER A CA 1
ATOM 3282 C C . SER A 1 397 ? -10.087 45.268 -34.882 1.00 61.16 397 SER A C 1
ATOM 3284 O O . SER A 1 397 ? -10.158 44.743 -35.993 1.00 61.16 397 SER A O 1
ATOM 3286 N N . LYS A 1 398 ? -8.918 45.406 -34.238 1.00 59.06 398 LYS A N 1
ATOM 3287 C CA . LYS A 1 398 ? -7.603 45.038 -34.799 1.00 59.06 398 LYS A CA 1
ATOM 3288 C C . LYS A 1 398 ? -7.357 43.526 -34.844 1.00 59.06 398 LYS A C 1
ATOM 3290 O O . LYS A 1 398 ? -6.480 43.067 -35.569 1.00 59.06 398 LYS A O 1
ATOM 3295 N N . ILE A 1 399 ? -8.147 42.740 -34.109 1.00 57.91 399 ILE A N 1
ATOM 3296 C CA . ILE A 1 399 ? -8.033 41.272 -34.049 1.00 57.91 399 ILE A CA 1
ATOM 3297 C C . ILE A 1 399 ? -8.843 40.595 -35.173 1.00 57.91 399 ILE A C 1
ATOM 3299 O O . ILE A 1 399 ? -8.538 39.471 -35.567 1.00 57.91 399 ILE A O 1
ATOM 3303 N N . LYS A 1 400 ? -9.821 41.288 -35.777 1.00 49.88 400 LYS A N 1
ATOM 3304 C CA . LYS A 1 400 ? -10.699 40.726 -36.825 1.00 49.88 400 LYS A CA 1
ATOM 3305 C C . LYS A 1 400 ? -10.022 40.474 -38.185 1.00 49.88 400 LYS A C 1
ATOM 3307 O O . LYS A 1 400 ? -10.663 39.922 -39.072 1.00 49.88 400 LYS A O 1
ATOM 3312 N N . GLY A 1 401 ? -8.745 40.832 -38.346 1.00 46.84 401 GLY A N 1
ATOM 3313 C CA . GLY A 1 401 ? -7.955 40.577 -39.560 1.00 46.84 401 GLY A CA 1
ATOM 3314 C C . GLY A 1 401 ? -7.096 39.305 -39.535 1.00 46.84 401 GLY A C 1
ATOM 3315 O O . GLY A 1 401 ? -6.484 38.972 -40.549 1.00 46.84 401 GLY A O 1
ATOM 3316 N N . LEU A 1 402 ? -7.026 38.578 -38.412 1.00 46.69 402 LEU A N 1
ATOM 3317 C CA . LEU A 1 402 ? -6.256 37.333 -38.331 1.00 46.69 402 LEU A CA 1
ATOM 3318 C C . LEU A 1 402 ? -7.069 36.179 -38.928 1.00 46.69 402 LEU A C 1
ATOM 3320 O O . LEU A 1 402 ? -7.817 35.484 -38.245 1.00 46.69 402 LEU A O 1
ATOM 3324 N N . SER A 1 403 ? -6.930 36.012 -40.242 1.00 39.31 403 SER A N 1
ATOM 3325 C CA . SER A 1 403 ? -7.419 34.857 -40.993 1.00 39.31 403 SER A CA 1
ATOM 3326 C C . SER A 1 403 ? -7.032 33.547 -40.295 1.00 39.31 403 SER A C 1
ATOM 3328 O O . SER A 1 403 ? -5.858 33.296 -40.026 1.00 39.31 403 SER A O 1
ATOM 3330 N N . TYR A 1 404 ? -8.021 32.681 -40.062 1.00 47.50 404 TYR A N 1
ATOM 3331 C CA . TYR A 1 404 ? -7.899 31.314 -39.529 1.00 47.50 404 TYR A CA 1
ATOM 3332 C C . TYR A 1 404 ? -7.059 30.356 -40.410 1.00 47.50 404 TYR A C 1
ATOM 3334 O O . TYR A 1 404 ? -7.100 29.141 -40.235 1.00 47.50 404 TYR A O 1
ATOM 3342 N N . ALA A 1 405 ? -6.282 30.866 -41.367 1.00 44.34 405 ALA A N 1
ATOM 3343 C CA . ALA A 1 405 ? -5.609 30.071 -42.384 1.00 44.34 405 ALA A CA 1
ATOM 3344 C C . ALA A 1 405 ? -4.251 29.471 -41.970 1.00 44.34 405 ALA A C 1
ATOM 3346 O O . ALA A 1 405 ? -3.648 28.782 -42.789 1.00 44.34 405 ALA A O 1
ATOM 3347 N N . HIS A 1 406 ? -3.708 29.724 -40.773 1.00 43.62 406 HIS A N 1
ATOM 3348 C CA . HIS A 1 406 ? -2.309 29.360 -40.454 1.00 43.62 406 HIS A CA 1
ATOM 3349 C C . HIS A 1 406 ? -2.133 28.445 -39.234 1.00 43.62 406 HIS A C 1
ATOM 3351 O O . HIS A 1 406 ? -1.164 28.552 -38.488 1.00 43.62 406 HIS A O 1
ATOM 3357 N N . ILE A 1 407 ? -3.019 27.460 -39.089 1.00 44.94 407 ILE A N 1
ATOM 3358 C CA . ILE A 1 407 ? -2.651 26.188 -38.452 1.00 44.94 407 ILE A CA 1
ATOM 3359 C C . ILE A 1 407 ? -2.828 25.096 -39.507 1.00 44.94 407 ILE A C 1
ATOM 3361 O O . ILE A 1 407 ? -3.767 24.306 -39.466 1.00 44.94 407 ILE A O 1
ATOM 3365 N N . GLN A 1 408 ? -1.935 25.064 -40.499 1.00 42.50 408 GLN A N 1
ATOM 3366 C CA . GLN A 1 408 ? -1.737 23.837 -41.265 1.00 42.50 408 GLN A CA 1
ATOM 3367 C C . GLN A 1 408 ? -1.070 22.838 -40.316 1.00 42.50 408 GLN A C 1
ATOM 3369 O O . GLN A 1 408 ? 0.151 22.823 -40.163 1.00 42.50 408 GLN A O 1
ATOM 3374 N N . LEU A 1 409 ? -1.881 22.024 -39.631 1.00 43.91 409 LEU A N 1
ATOM 3375 C CA . LEU A 1 409 ? -1.401 20.731 -39.163 1.00 43.91 409 LEU A CA 1
ATOM 3376 C C . LEU A 1 409 ? -0.840 20.032 -40.402 1.00 43.91 409 LEU A C 1
ATOM 3378 O O . LEU A 1 409 ? -1.585 19.774 -41.346 1.00 43.91 409 LEU A O 1
ATOM 3382 N N . GLY A 1 410 ? 0.475 19.803 -40.428 1.00 45.22 410 GLY A N 1
ATOM 3383 C CA . GLY A 1 410 ? 1.107 19.037 -41.498 1.00 45.22 410 GLY A CA 1
ATOM 3384 C C . GLY A 1 410 ? 0.370 17.714 -41.711 1.00 45.22 410 GLY A C 1
ATOM 3385 O O . GLY A 1 410 ? -0.249 17.197 -40.778 1.00 45.22 410 GLY A O 1
ATOM 3386 N N . GLU A 1 411 ? 0.413 17.198 -42.941 1.00 43.91 411 GLU A N 1
ATOM 3387 C CA . GLU A 1 411 ? -0.311 15.988 -43.337 1.00 43.91 411 GLU A CA 1
ATOM 3388 C C . GLU A 1 411 ? -0.191 14.893 -42.268 1.00 43.91 411 GLU A C 1
ATOM 3390 O O . GLU A 1 411 ? 0.911 14.491 -41.875 1.00 43.91 411 GLU A O 1
ATOM 3395 N N . LEU A 1 412 ? -1.344 14.429 -41.773 1.00 42.94 412 LEU A N 1
ATOM 3396 C CA . LEU A 1 412 ? -1.419 13.288 -40.871 1.00 42.94 412 LEU A CA 1
ATOM 3397 C C . LEU A 1 412 ? -0.698 12.118 -41.545 1.00 42.94 412 LEU A C 1
ATOM 3399 O O . LEU A 1 412 ? -1.159 11.600 -42.561 1.00 42.94 412 LEU A O 1
ATOM 3403 N N . LYS A 1 413 ? 0.447 11.704 -40.986 1.00 45.97 413 LYS A N 1
ATOM 3404 C CA . LYS A 1 413 ? 1.161 10.513 -41.458 1.00 45.97 413 LYS A CA 1
ATOM 3405 C C . LYS A 1 413 ? 0.176 9.347 -41.506 1.00 45.97 413 LYS A C 1
ATOM 3407 O O . LYS A 1 413 ? -0.527 9.102 -40.523 1.00 45.97 413 LYS A O 1
ATOM 3412 N N . ASN A 1 414 ? 0.160 8.635 -42.634 1.00 40.12 414 ASN A N 1
ATOM 3413 C CA . ASN A 1 414 ? -0.723 7.492 -42.848 1.00 40.12 414 ASN A CA 1
ATOM 3414 C C . ASN A 1 414 ? -0.690 6.537 -41.642 1.00 40.12 414 ASN A C 1
ATOM 3416 O O . ASN A 1 414 ? 0.400 6.234 -41.140 1.00 40.12 414 ASN A O 1
ATOM 3420 N N . PRO A 1 415 ? -1.855 6.049 -41.177 1.00 47.12 415 PRO A N 1
ATOM 3421 C CA . PRO A 1 415 ? -1.916 5.116 -40.064 1.00 47.12 415 PRO A CA 1
ATOM 3422 C C . PRO A 1 415 ? -1.099 3.870 -40.410 1.00 47.12 415 PRO A C 1
ATOM 3424 O O . PRO A 1 415 ? -1.393 3.149 -41.364 1.00 47.12 415 PRO A O 1
ATOM 3427 N N . VAL A 1 416 ? -0.039 3.623 -39.641 1.00 47.69 416 VAL A N 1
ATOM 3428 C CA . VAL A 1 416 ? 0.766 2.410 -39.784 1.00 47.69 416 VAL A CA 1
ATOM 3429 C C . VAL A 1 416 ? -0.069 1.250 -39.249 1.00 47.69 416 VAL A C 1
ATOM 3431 O O . VAL A 1 416 ? -0.251 1.112 -38.041 1.00 47.69 416 VAL A O 1
ATOM 3434 N N . LEU A 1 417 ? -0.597 0.419 -40.149 1.00 44.41 417 LEU A N 1
ATOM 3435 C CA . LEU A 1 417 ? -1.288 -0.816 -39.787 1.00 44.41 417 LEU A CA 1
ATOM 3436 C C . LEU A 1 417 ? -0.286 -1.784 -39.142 1.00 44.41 417 LEU A C 1
ATOM 3438 O O . LEU A 1 417 ? 0.522 -2.421 -39.817 1.00 44.41 417 LEU A O 1
ATOM 3442 N N . LEU A 1 418 ? -0.324 -1.885 -37.814 1.00 47.72 418 LEU A N 1
ATOM 3443 C CA . LEU A 1 418 ? 0.447 -2.876 -37.072 1.00 47.72 418 LEU A CA 1
ATOM 3444 C C . LEU A 1 418 ? -0.240 -4.242 -37.186 1.00 47.72 418 LEU A C 1
ATOM 3446 O O . LEU A 1 418 ? -1.353 -4.440 -36.704 1.00 47.72 418 LEU A O 1
ATOM 3450 N N . ASN A 1 419 ? 0.443 -5.197 -37.817 1.00 47.28 419 ASN A N 1
ATOM 3451 C CA . ASN A 1 419 ? 0.010 -6.590 -37.881 1.00 47.28 419 ASN A CA 1
ATOM 3452 C C . ASN A 1 419 ? -0.094 -7.194 -36.459 1.00 47.28 419 ASN A C 1
ATOM 3454 O O . ASN A 1 419 ? 0.734 -6.902 -35.595 1.00 47.28 419 ASN A O 1
ATOM 3458 N N . HIS A 1 420 ? -1.065 -8.081 -36.222 1.00 51.78 420 HIS A N 1
ATOM 3459 C CA . HIS A 1 420 ? -1.345 -8.739 -34.936 1.00 51.78 420 HIS A CA 1
ATOM 3460 C C . HIS A 1 420 ? -0.182 -9.592 -34.382 1.00 51.78 420 HIS A C 1
ATOM 3462 O O . HIS A 1 420 ? -0.205 -9.956 -33.205 1.00 51.78 420 HIS A O 1
ATOM 3468 N N . LEU A 1 421 ? 0.831 -9.868 -35.213 1.00 45.06 421 LEU A N 1
ATOM 3469 C CA . LEU A 1 421 ? 2.065 -10.602 -34.896 1.00 45.06 421 LEU A CA 1
ATOM 3470 C C . LEU A 1 421 ? 3.289 -9.695 -34.657 1.00 45.06 421 LEU A C 1
ATOM 3472 O O . LEU A 1 421 ? 4.396 -10.186 -34.456 1.00 45.06 421 LEU A O 1
ATOM 3476 N N . SER A 1 422 ? 3.119 -8.371 -34.696 1.00 51.56 422 SER A N 1
ATOM 3477 C CA . SER A 1 422 ? 4.196 -7.416 -34.425 1.00 51.56 422 SER A CA 1
ATOM 3478 C C . SER A 1 422 ? 4.652 -7.493 -32.954 1.00 51.56 422 SER A C 1
ATOM 3480 O O . SER A 1 422 ? 3.807 -7.360 -32.060 1.00 51.56 422 SER A O 1
ATOM 3482 N N . PRO A 1 423 ? 5.969 -7.605 -32.666 1.00 50.16 423 PRO A N 1
ATOM 3483 C CA . PRO A 1 423 ? 6.516 -7.568 -31.302 1.00 50.16 423 PRO A CA 1
ATOM 3484 C C . PRO A 1 423 ? 6.168 -6.280 -30.536 1.00 50.16 423 PRO A C 1
ATOM 3486 O O . PRO A 1 423 ? 6.235 -6.240 -29.311 1.00 50.16 423 PRO A O 1
ATOM 3489 N N . ASN A 1 424 ? 5.752 -5.234 -31.258 1.00 50.09 424 ASN A N 1
ATOM 3490 C CA . ASN A 1 424 ? 5.436 -3.915 -30.721 1.00 50.09 424 ASN A CA 1
ATOM 3491 C C . ASN A 1 424 ? 3.946 -3.723 -30.384 1.00 50.09 424 ASN A C 1
ATOM 3493 O O . ASN A 1 424 ? 3.525 -2.605 -30.105 1.00 50.09 424 ASN A O 1
ATOM 3497 N N . ARG A 1 425 ? 3.129 -4.787 -30.370 1.00 47.94 425 ARG A N 1
ATOM 3498 C CA . ARG A 1 425 ? 1.684 -4.709 -30.070 1.00 47.94 425 ARG A CA 1
ATOM 3499 C C . ARG A 1 425 ? 1.361 -4.137 -28.679 1.00 47.94 425 ARG A C 1
ATOM 3501 O O . ARG A 1 425 ? 0.287 -3.577 -28.491 1.00 47.94 425 ARG A O 1
ATOM 3508 N N . CYS A 1 426 ? 2.278 -4.254 -27.718 1.00 47.56 426 CYS A N 1
ATOM 3509 C CA . CYS A 1 426 ? 2.104 -3.723 -26.359 1.00 47.56 426 CYS A CA 1
ATOM 3510 C C . CYS A 1 426 ? 2.601 -2.276 -26.189 1.00 47.56 426 CYS A C 1
ATOM 3512 O O . CYS A 1 426 ? 2.436 -1.699 -25.114 1.00 47.56 426 CYS A O 1
ATOM 3514 N N . LEU A 1 427 ? 3.206 -1.678 -27.222 1.00 49.41 427 LEU A N 1
ATOM 3515 C CA . LEU A 1 427 ? 3.635 -0.281 -27.211 1.00 49.41 427 LEU A CA 1
ATOM 3516 C C . LEU A 1 427 ? 2.440 0.595 -27.586 1.00 49.41 427 LEU A C 1
ATOM 3518 O O . LEU A 1 427 ? 2.269 1.006 -28.732 1.00 49.41 427 LEU A O 1
ATOM 3522 N N . VAL A 1 428 ? 1.585 0.853 -26.598 1.00 45.22 428 VAL A N 1
ATOM 3523 C CA . VAL A 1 428 ? 0.519 1.848 -26.710 1.00 45.22 428 VAL A CA 1
ATOM 3524 C C . VAL A 1 428 ? 1.170 3.216 -26.965 1.00 45.22 428 VAL A C 1
ATOM 3526 O O . VAL A 1 428 ? 1.713 3.841 -26.060 1.00 45.22 428 VAL A O 1
ATOM 3529 N N . ASN A 1 429 ? 1.087 3.656 -28.221 1.00 47.19 429 ASN A N 1
ATOM 3530 C CA . ASN A 1 429 ? 1.176 5.037 -28.699 1.00 47.19 429 ASN A CA 1
ATOM 3531 C C . ASN A 1 429 ? 2.553 5.725 -28.690 1.00 47.19 429 ASN A C 1
ATOM 3533 O O . ASN A 1 429 ? 2.801 6.656 -27.926 1.00 47.19 429 ASN A O 1
ATOM 3537 N N . TYR A 1 430 ? 3.369 5.423 -29.706 1.00 44.00 430 TYR A N 1
ATOM 3538 C CA . TYR A 1 430 ? 4.426 6.346 -30.159 1.00 44.00 430 TYR A CA 1
ATOM 3539 C C . TYR A 1 430 ? 3.876 7.721 -30.585 1.00 44.00 430 TYR A C 1
ATOM 3541 O O . TYR A 1 430 ? 4.562 8.726 -30.430 1.00 44.00 430 TYR A O 1
ATOM 3549 N N . GLN A 1 431 ? 2.620 7.803 -31.039 1.00 45.88 431 GLN A N 1
ATOM 3550 C CA . GLN A 1 431 ? 1.988 9.075 -31.417 1.00 45.88 431 GLN A CA 1
ATOM 3551 C C . GLN A 1 431 ? 1.676 9.996 -30.220 1.00 45.88 431 GLN A C 1
ATOM 3553 O O . GLN A 1 431 ? 1.588 11.207 -30.395 1.00 45.88 431 GLN A O 1
ATOM 3558 N N . HIS A 1 432 ? 1.563 9.476 -28.989 1.00 46.59 432 HIS A N 1
ATOM 3559 C CA . HIS A 1 432 ? 1.325 10.329 -27.814 1.00 46.59 432 HIS A CA 1
ATOM 3560 C C . HIS A 1 432 ? 2.589 10.996 -27.270 1.00 46.59 432 HIS A C 1
ATOM 3562 O O . HIS A 1 432 ? 2.490 12.006 -26.576 1.00 46.59 432 HIS A O 1
ATOM 3568 N N . ILE A 1 433 ? 3.774 10.474 -27.595 1.00 46.47 433 ILE A N 1
ATOM 3569 C CA . ILE A 1 433 ? 5.037 11.070 -27.143 1.00 46.47 433 ILE A CA 1
ATOM 3570 C C . ILE A 1 433 ? 5.268 12.425 -27.832 1.00 46.47 433 ILE A C 1
ATOM 3572 O O . ILE A 1 433 ? 5.752 13.353 -27.188 1.00 46.47 433 ILE A O 1
ATOM 3576 N N . GLU A 1 434 ? 4.843 12.589 -29.091 1.00 43.12 434 GLU A N 1
ATOM 3577 C CA . GLU A 1 434 ? 4.912 13.884 -29.790 1.00 43.12 434 GLU A CA 1
ATOM 3578 C C . GLU A 1 434 ? 3.845 14.887 -29.306 1.00 43.12 434 GLU A C 1
ATOM 3580 O O . GLU A 1 434 ? 4.109 16.089 -29.276 1.00 43.12 434 GLU A O 1
ATOM 3585 N N . LEU A 1 435 ? 2.682 14.416 -28.833 1.00 41.66 435 LEU A N 1
ATOM 3586 C CA . LEU A 1 435 ? 1.594 15.268 -28.321 1.00 41.66 435 LEU A CA 1
ATOM 3587 C C . LEU A 1 435 ? 1.837 15.812 -26.899 1.00 41.66 435 LEU A C 1
ATOM 3589 O O . LEU A 1 435 ? 1.222 16.801 -26.504 1.00 41.66 435 LEU A O 1
ATOM 3593 N N . ASN A 1 436 ? 2.783 15.243 -26.146 1.00 41.44 436 ASN A N 1
ATOM 3594 C CA . ASN A 1 436 ? 3.142 15.700 -24.795 1.00 41.44 436 ASN A CA 1
ATOM 3595 C C . ASN A 1 436 ? 3.921 17.031 -24.750 1.00 41.44 436 ASN A C 1
ATOM 3597 O O . ASN A 1 436 ? 4.316 17.472 -23.670 1.00 41.44 436 ASN A O 1
ATOM 3601 N N . LYS A 1 437 ? 4.132 17.701 -25.891 1.00 43.75 437 LYS A N 1
ATOM 3602 C CA . LYS A 1 437 ? 4.669 19.073 -25.930 1.00 43.75 437 LYS A CA 1
ATOM 3603 C C . LYS A 1 437 ? 3.613 20.155 -25.689 1.00 43.75 437 LYS A C 1
ATOM 3605 O O . LYS A 1 437 ? 3.990 21.312 -25.532 1.00 43.75 437 LYS A O 1
ATOM 3610 N N . VAL A 1 438 ? 2.323 19.811 -25.635 1.00 38.50 438 VAL A N 1
ATOM 3611 C CA . VAL A 1 438 ? 1.256 20.782 -25.358 1.00 38.50 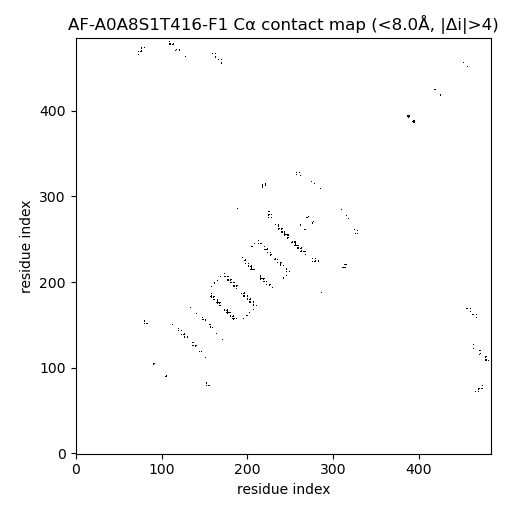438 VAL A CA 1
ATOM 3612 C C . VAL A 1 438 ? 0.822 20.670 -23.892 1.00 38.50 438 VAL A C 1
ATOM 3614 O O . VAL A 1 438 ? 0.144 19.706 -23.524 1.00 38.50 438 VAL A O 1
ATOM 3617 N N . PRO A 1 439 ? 1.172 21.633 -23.020 1.00 44.31 439 PRO A N 1
ATOM 3618 C CA . PRO A 1 439 ? 0.491 21.762 -21.743 1.00 44.31 439 PRO A CA 1
ATOM 3619 C C . PRO A 1 439 ? -0.953 22.216 -22.026 1.00 44.31 439 PRO A C 1
ATOM 3621 O O . PRO A 1 439 ? -1.141 23.137 -22.808 1.00 44.31 439 PRO A O 1
ATOM 3624 N N . GLN A 1 440 ? -1.949 21.595 -21.373 1.00 41.62 440 GLN A N 1
ATOM 3625 C CA . GLN A 1 440 ? -3.382 21.996 -21.295 1.00 41.62 440 GLN A CA 1
ATOM 3626 C C . GLN A 1 440 ? -4.464 21.195 -22.062 1.00 41.62 440 GLN A C 1
ATOM 3628 O O . GLN A 1 440 ? -5.593 21.665 -22.153 1.00 41.62 440 GLN A O 1
ATOM 3633 N N . SER A 1 441 ? -4.248 19.940 -22.476 1.00 36.66 441 SER A N 1
ATOM 3634 C CA . SER A 1 441 ? -5.343 19.106 -23.042 1.00 36.66 441 SER A CA 1
ATOM 3635 C C . SER A 1 441 ? -6.000 18.109 -22.058 1.00 36.66 441 SER A C 1
ATOM 3637 O O . SER A 1 441 ? -6.551 17.092 -22.476 1.00 36.66 441 SER A O 1
ATOM 3639 N N . TYR A 1 442 ? -5.978 18.352 -20.743 1.00 44.88 442 TYR A N 1
ATOM 3640 C CA . TYR A 1 442 ? -6.612 17.430 -19.776 1.00 44.88 442 TYR A CA 1
ATOM 3641 C C . TYR A 1 442 ? -8.133 17.606 -19.624 1.00 44.88 442 TYR A C 1
ATOM 3643 O O . TYR A 1 442 ? -8.763 16.754 -19.007 1.00 44.88 442 TYR A O 1
ATOM 3651 N N . LYS A 1 443 ? -8.737 18.662 -20.188 1.00 41.12 443 LYS A N 1
ATOM 3652 C CA . LYS A 1 443 ? -10.186 18.914 -20.057 1.00 41.12 443 LYS A CA 1
ATOM 3653 C C . LYS A 1 443 ? -11.067 18.111 -21.024 1.00 41.12 443 LYS A C 1
ATOM 3655 O O . LYS A 1 443 ? -12.232 17.920 -20.729 1.00 41.12 443 LYS A O 1
ATOM 3660 N N . ASN A 1 444 ? -10.514 17.578 -22.116 1.00 37.25 444 ASN A N 1
ATOM 3661 C CA . ASN A 1 444 ? -11.297 16.842 -23.124 1.00 37.25 444 ASN A CA 1
ATOM 3662 C C . ASN A 1 444 ? -11.101 15.314 -23.051 1.00 37.25 444 ASN A C 1
ATOM 3664 O O . ASN A 1 444 ? -11.512 14.589 -23.949 1.00 37.25 444 ASN A O 1
ATOM 3668 N N . ALA A 1 445 ? -10.451 14.808 -21.997 1.00 44.22 445 ALA A N 1
ATOM 3669 C CA . ALA A 1 445 ? -10.248 13.372 -21.777 1.00 44.22 445 ALA A CA 1
ATOM 3670 C C . ALA A 1 445 ? -11.389 12.715 -20.971 1.00 44.22 445 ALA A C 1
ATOM 3672 O O . ALA A 1 445 ? -11.220 11.595 -20.486 1.00 44.22 445 ALA A O 1
ATOM 3673 N N . GLU A 1 446 ? -12.517 13.407 -20.784 1.00 43.47 446 GLU A N 1
ATOM 3674 C CA . GLU A 1 446 ? -13.670 12.888 -20.035 1.00 43.47 446 GLU A CA 1
ATOM 3675 C C . GLU A 1 446 ? -14.430 11.788 -20.798 1.00 43.47 446 GLU A C 1
ATOM 3677 O O . GLU A 1 446 ? -14.963 10.887 -20.154 1.00 43.47 446 GLU A O 1
ATOM 3682 N N . ASP A 1 447 ? -14.362 11.762 -22.137 1.00 42.81 447 ASP A N 1
ATOM 3683 C CA . ASP A 1 447 ? -15.181 10.853 -22.963 1.00 42.81 447 ASP A CA 1
ATOM 3684 C C . ASP A 1 447 ? -14.456 9.616 -23.511 1.00 42.81 447 ASP A C 1
ATOM 3686 O O . ASP A 1 447 ? -15.086 8.694 -24.030 1.00 42.81 447 ASP A O 1
ATOM 3690 N N . LEU A 1 448 ? -13.130 9.538 -23.380 1.00 42.81 448 LEU A N 1
ATOM 3691 C CA . LEU A 1 448 ? -12.418 8.285 -23.623 1.00 42.81 448 LEU A CA 1
ATOM 3692 C C . LEU A 1 448 ? -12.401 7.509 -22.316 1.00 42.81 448 LEU A C 1
ATOM 3694 O O . LEU A 1 448 ? -11.445 7.603 -21.543 1.00 42.81 448 LEU A O 1
ATOM 3698 N N . GLU A 1 449 ? -13.474 6.751 -22.073 1.00 50.25 449 GLU A N 1
ATOM 3699 C CA . GLU A 1 449 ? -13.486 5.702 -21.057 1.00 50.25 449 GLU A CA 1
ATOM 3700 C C . GLU A 1 449 ? -12.234 4.847 -21.312 1.00 50.25 449 GLU A C 1
ATOM 3702 O O . GLU A 1 449 ? -12.142 4.195 -22.359 1.00 50.25 449 GLU A O 1
ATOM 3707 N N . PRO A 1 450 ? -11.196 4.911 -20.453 1.00 54.16 450 PRO A N 1
ATOM 3708 C CA . PRO A 1 450 ? -10.006 4.119 -20.690 1.00 54.16 450 PRO A CA 1
ATOM 3709 C C . PRO A 1 450 ? -10.478 2.672 -20.720 1.00 54.16 450 PRO A C 1
ATOM 3711 O O . PRO A 1 450 ? -11.111 2.239 -19.757 1.00 54.16 450 PRO A O 1
ATOM 3714 N N . LEU A 1 451 ? -10.222 1.956 -21.823 1.00 54.41 451 LEU A N 1
ATOM 3715 C CA . LEU A 1 451 ? -10.501 0.526 -21.918 1.00 54.41 451 LEU A CA 1
ATOM 3716 C C . LEU A 1 451 ? -9.846 -0.137 -20.708 1.00 54.41 451 LEU A C 1
ATOM 3718 O O . LEU A 1 451 ? -8.628 -0.324 -20.660 1.00 54.41 451 LEU A O 1
ATOM 3722 N N . PHE A 1 452 ? -10.653 -0.413 -19.688 1.00 63.72 452 PHE A N 1
ATOM 3723 C CA . PHE A 1 452 ? -10.170 -1.057 -18.492 1.00 63.72 452 PHE A CA 1
ATOM 3724 C C . PHE A 1 452 ? -9.771 -2.462 -18.889 1.00 63.72 452 PHE A C 1
ATOM 3726 O O . PHE A 1 452 ? -10.592 -3.230 -19.394 1.00 63.72 452 PHE A O 1
ATOM 3733 N N . ASP A 1 453 ? -8.522 -2.823 -18.614 1.00 73.31 453 ASP A N 1
ATOM 3734 C CA . ASP A 1 453 ? -8.173 -4.229 -18.621 1.00 73.31 453 ASP A CA 1
ATOM 3735 C C . ASP A 1 453 ? -9.051 -4.915 -17.562 1.00 73.31 453 ASP A C 1
ATOM 3737 O O . ASP A 1 453 ? -9.018 -4.579 -16.371 1.00 73.31 453 ASP A O 1
ATOM 3741 N N . ILE A 1 454 ? -9.871 -5.872 -18.001 1.00 78.12 454 ILE A N 1
ATOM 3742 C CA . ILE A 1 454 ? -10.720 -6.698 -17.136 1.00 78.12 454 ILE A CA 1
ATOM 3743 C C . ILE A 1 454 ? -9.876 -7.288 -15.993 1.00 78.12 454 ILE A C 1
ATOM 3745 O O . ILE A 1 454 ? -10.343 -7.383 -14.851 1.00 78.12 454 ILE A O 1
ATOM 3749 N N . GLY A 1 455 ? -8.608 -7.615 -16.266 1.00 83.62 455 GLY A N 1
ATOM 3750 C CA . GLY A 1 455 ? -7.653 -8.088 -15.270 1.00 83.62 455 GLY A CA 1
ATOM 3751 C C . GLY A 1 455 ? -7.374 -7.075 -14.155 1.00 83.62 455 GLY A C 1
ATOM 3752 O O . GLY A 1 455 ? -7.258 -7.459 -12.987 1.00 83.62 455 GLY A O 1
ATOM 3753 N N . ASP A 1 456 ? -7.319 -5.782 -14.463 1.00 83.62 456 ASP A N 1
ATOM 3754 C CA . ASP A 1 456 ? -7.083 -4.731 -13.473 1.00 83.62 456 ASP A CA 1
ATOM 3755 C C . ASP A 1 456 ? -8.313 -4.491 -12.591 1.00 83.62 456 ASP A C 1
ATOM 3757 O O . ASP A 1 456 ? -8.170 -4.392 -11.368 1.00 83.62 456 ASP A O 1
ATOM 3761 N N . ILE A 1 457 ? -9.527 -4.548 -13.152 1.00 85.25 457 ILE A N 1
ATOM 3762 C CA . ILE A 1 457 ? -10.777 -4.502 -12.369 1.00 85.25 457 ILE A CA 1
ATOM 3763 C C . ILE A 1 457 ? -10.858 -5.687 -11.397 1.00 85.25 457 ILE A C 1
ATOM 3765 O O . ILE A 1 457 ? -11.263 -5.529 -10.236 1.00 85.25 457 ILE A O 1
ATOM 3769 N N . GLN A 1 458 ? -10.462 -6.886 -11.831 1.00 89.75 458 GLN A N 1
ATOM 3770 C CA . GLN A 1 458 ? -10.443 -8.072 -10.972 1.00 89.75 458 GLN A CA 1
ATOM 3771 C C . GLN A 1 458 ? -9.416 -7.940 -9.839 1.00 89.75 458 GLN A C 1
ATOM 3773 O O . GLN A 1 458 ? -9.744 -8.197 -8.675 1.00 89.75 458 GLN A O 1
ATOM 3778 N N . LYS A 1 459 ? -8.190 -7.485 -10.139 1.00 89.94 459 LYS A N 1
ATOM 3779 C CA . LYS A 1 459 ? -7.153 -7.220 -9.123 1.00 89.94 459 LYS A CA 1
ATOM 3780 C C . LYS A 1 459 ? -7.600 -6.145 -8.135 1.00 89.94 459 LYS A C 1
ATOM 3782 O O . LYS A 1 459 ? -7.401 -6.301 -6.927 1.00 89.94 459 LYS A O 1
ATOM 3787 N N . MET A 1 460 ? -8.220 -5.076 -8.628 1.00 91.50 460 MET A N 1
ATOM 3788 C CA . MET A 1 460 ? -8.798 -4.009 -7.818 1.00 91.50 460 MET A CA 1
ATOM 3789 C C . MET A 1 460 ? -9.865 -4.559 -6.866 1.00 91.50 460 MET A C 1
ATOM 3791 O O . MET A 1 460 ? -9.755 -4.390 -5.651 1.00 91.50 460 MET A O 1
ATOM 3795 N N . SER A 1 461 ? -10.832 -5.308 -7.404 1.00 93.56 461 SER A N 1
ATOM 3796 C CA . SER A 1 461 ? -11.912 -5.940 -6.639 1.00 93.56 461 SER A CA 1
ATOM 3797 C C . SER A 1 461 ? -11.372 -6.881 -5.561 1.00 93.56 461 SER A C 1
ATOM 3799 O O . SER A 1 461 ? -11.853 -6.875 -4.430 1.00 93.56 461 SER A O 1
ATOM 3801 N N . LYS A 1 462 ? -10.339 -7.672 -5.878 1.00 94.00 462 LYS A N 1
ATOM 3802 C CA . LYS A 1 462 ? -9.680 -8.576 -4.924 1.00 94.00 462 LYS A CA 1
ATOM 3803 C C . LYS A 1 462 ? -9.032 -7.814 -3.765 1.00 94.00 462 LYS A C 1
ATOM 3805 O O . LYS A 1 462 ? -9.177 -8.223 -2.614 1.00 94.00 462 LYS A O 1
ATOM 3810 N N . ASN A 1 463 ? -8.337 -6.713 -4.053 1.00 92.06 463 ASN A N 1
ATOM 3811 C CA . ASN A 1 463 ? -7.703 -5.886 -3.024 1.00 92.06 463 ASN A CA 1
ATOM 3812 C C . ASN A 1 463 ? -8.742 -5.195 -2.126 1.00 92.06 463 ASN A C 1
ATOM 3814 O O . ASN A 1 463 ? -8.592 -5.230 -0.907 1.00 92.06 463 ASN A O 1
ATOM 3818 N N . LEU A 1 464 ? -9.811 -4.646 -2.715 1.00 95.50 464 LEU A N 1
ATOM 3819 C CA . LEU A 1 464 ? -10.931 -4.037 -1.986 1.00 95.50 464 LEU A CA 1
ATOM 3820 C C . LEU A 1 464 ? -11.622 -5.037 -1.063 1.00 95.50 464 LEU A C 1
ATOM 3822 O O . LEU A 1 464 ? -11.740 -4.782 0.130 1.00 95.50 464 LEU A O 1
ATOM 3826 N N . LYS A 1 465 ? -12.010 -6.206 -1.588 1.00 96.44 465 LYS A N 1
ATOM 3827 C CA . LYS A 1 465 ? -12.646 -7.267 -0.792 1.00 96.44 465 LYS A CA 1
ATOM 3828 C C . LYS A 1 465 ? -11.776 -7.681 0.390 1.00 96.44 465 LYS A C 1
ATOM 3830 O O . LYS A 1 465 ? -12.281 -7.825 1.496 1.00 96.44 465 LYS A O 1
ATOM 3835 N N . LYS A 1 466 ? -10.462 -7.823 0.181 1.00 96.00 466 LYS A N 1
ATOM 3836 C CA . LYS A 1 466 ? -9.529 -8.148 1.265 1.00 96.00 466 LYS A CA 1
ATOM 3837 C C . LYS A 1 466 ? -9.508 -7.072 2.355 1.00 96.00 466 LYS A C 1
ATOM 3839 O O . LYS A 1 466 ? -9.497 -7.425 3.529 1.00 96.00 466 LYS A O 1
ATOM 3844 N N . LEU A 1 467 ? -9.478 -5.790 1.983 1.00 97.12 467 LEU A N 1
ATOM 3845 C CA . LEU A 1 467 ? -9.510 -4.690 2.950 1.00 97.12 467 LEU A CA 1
ATOM 3846 C C . LEU A 1 467 ? -10.836 -4.664 3.719 1.00 97.12 467 LEU A C 1
ATOM 3848 O O . LEU A 1 467 ? -10.811 -4.554 4.938 1.00 97.12 467 LEU A O 1
ATOM 3852 N N . ILE A 1 468 ? -11.964 -4.836 3.025 1.00 98.00 468 ILE A N 1
ATOM 3853 C CA . ILE A 1 468 ? -13.295 -4.900 3.643 1.00 98.00 468 ILE A CA 1
ATOM 3854 C C . ILE A 1 468 ? -13.346 -6.022 4.686 1.00 98.00 468 ILE A C 1
ATOM 3856 O O . ILE A 1 468 ? -13.736 -5.761 5.814 1.00 98.00 468 ILE A O 1
ATOM 3860 N N . VAL A 1 469 ? -12.871 -7.231 4.361 1.00 97.81 469 VAL A N 1
ATOM 3861 C CA . VAL A 1 469 ? -12.826 -8.356 5.318 1.00 97.81 469 VAL A CA 1
ATOM 3862 C C . VAL A 1 469 ? -11.989 -8.024 6.557 1.00 97.81 469 VAL A C 1
ATOM 3864 O O . VAL A 1 469 ? -12.391 -8.350 7.670 1.00 97.81 469 VAL A O 1
ATOM 3867 N N . ILE A 1 470 ? -10.837 -7.363 6.384 1.00 97.69 470 ILE A N 1
ATOM 3868 C CA . ILE A 1 470 ? -9.999 -6.940 7.517 1.00 97.69 470 ILE A CA 1
ATOM 3869 C C . ILE A 1 470 ? -10.761 -5.953 8.405 1.00 97.69 470 ILE A C 1
ATOM 3871 O O . ILE A 1 470 ? -10.783 -6.131 9.618 1.00 97.69 470 ILE A O 1
ATOM 3875 N N . LEU A 1 471 ? -11.378 -4.929 7.813 1.00 98.00 471 LEU A N 1
ATOM 3876 C CA . LEU A 1 471 ? -12.084 -3.891 8.563 1.00 98.00 471 LEU A CA 1
ATOM 3877 C C . LEU A 1 471 ? -13.334 -4.434 9.258 1.00 98.00 471 LEU A C 1
ATOM 3879 O O . LEU A 1 471 ? -13.540 -4.114 10.421 1.00 98.00 471 LEU A O 1
ATOM 3883 N N . THR A 1 472 ? -14.104 -5.311 8.610 1.00 98.25 472 THR A N 1
ATOM 3884 C CA . THR A 1 472 ? -15.262 -5.972 9.231 1.00 98.25 472 THR A CA 1
ATOM 3885 C C . THR A 1 472 ? -14.838 -6.813 10.439 1.00 98.25 472 THR A C 1
ATOM 3887 O O . THR A 1 472 ? -15.433 -6.691 11.502 1.00 98.25 472 THR A O 1
ATOM 3890 N N . GLY A 1 473 ? -13.742 -7.577 10.347 1.00 97.75 473 GLY A N 1
ATOM 3891 C CA . GLY A 1 473 ? -13.237 -8.340 11.498 1.00 97.75 473 GLY A CA 1
ATOM 3892 C C . GLY A 1 473 ? -12.692 -7.477 12.650 1.00 97.75 473 GLY A C 1
ATOM 3893 O O . GLY A 1 473 ? -12.559 -7.961 13.779 1.00 97.75 473 GLY A O 1
ATOM 3894 N N . VAL A 1 474 ? -12.350 -6.211 12.386 1.00 98.00 474 VAL A N 1
ATOM 3895 C CA . VAL A 1 474 ? -12.004 -5.218 13.418 1.00 98.00 474 VAL A CA 1
ATOM 3896 C C . VAL A 1 474 ? -13.271 -4.595 14.007 1.00 98.00 474 VAL A C 1
ATOM 3898 O O . VAL A 1 474 ? -13.373 -4.512 15.225 1.00 98.00 474 VAL A O 1
ATOM 3901 N N . GLU A 1 475 ? -14.240 -4.217 13.172 1.00 98.06 475 GLU A N 1
ATOM 3902 C CA . GLU A 1 475 ? -15.546 -3.677 13.577 1.00 98.06 475 GLU A CA 1
ATOM 3903 C C . GLU A 1 475 ? -16.298 -4.641 14.508 1.00 98.06 475 GLU A C 1
ATOM 3905 O O . GLU A 1 475 ? -16.745 -4.239 15.579 1.00 98.06 475 GLU A O 1
ATOM 3910 N N . GLU A 1 476 ? -16.370 -5.927 14.148 1.00 98.00 476 GLU A N 1
ATOM 3911 C CA . GLU A 1 476 ? -16.988 -6.978 14.969 1.00 98.00 476 GLU A CA 1
ATOM 3912 C C . GLU A 1 476 ? -16.319 -7.103 16.341 1.00 98.00 476 GLU A C 1
ATOM 3914 O O . GLU A 1 476 ? -16.988 -7.274 17.360 1.00 98.00 476 GLU A O 1
ATOM 3919 N N . TRP A 1 477 ? -14.991 -6.985 16.386 1.00 97.88 477 TRP A N 1
ATOM 3920 C CA . TRP A 1 477 ? -14.257 -7.026 17.644 1.00 97.88 477 TRP A CA 1
ATOM 3921 C C . TRP A 1 477 ? -14.482 -5.773 18.485 1.00 97.88 477 TRP A C 1
ATOM 3923 O O . TRP A 1 477 ? -14.669 -5.903 19.689 1.00 97.88 477 TRP A O 1
ATOM 3933 N N . LEU A 1 478 ? -14.502 -4.585 17.874 1.00 97.19 478 LEU A N 1
ATOM 3934 C CA . LEU A 1 478 ? -14.809 -3.341 18.582 1.00 97.19 478 LEU A CA 1
ATOM 3935 C C . LEU A 1 478 ? -16.210 -3.382 19.186 1.00 97.19 478 LEU A C 1
ATOM 3937 O O . LEU A 1 478 ? -16.362 -3.003 20.340 1.00 97.19 478 LEU A O 1
ATOM 3941 N N . LYS A 1 479 ? -17.196 -3.913 18.451 1.00 97.25 479 LYS A N 1
ATOM 3942 C CA . LYS A 1 479 ? -18.548 -4.150 18.969 1.00 97.25 479 LYS A CA 1
ATOM 3943 C C . LYS A 1 479 ? -18.528 -5.087 20.182 1.00 97.25 479 LYS A C 1
ATOM 3945 O O . LYS A 1 479 ? -19.046 -4.746 21.233 1.00 97.25 479 LYS A O 1
ATOM 3950 N N . ALA A 1 480 ? -17.856 -6.232 20.070 1.00 97.50 480 ALA A N 1
ATOM 3951 C CA . ALA A 1 480 ? -17.753 -7.165 21.190 1.00 97.50 480 ALA A CA 1
ATOM 3952 C C . ALA A 1 480 ? -17.031 -6.564 22.411 1.00 97.50 480 ALA A C 1
ATOM 3954 O O . ALA A 1 480 ? -17.320 -6.951 23.535 1.00 97.50 480 ALA A O 1
ATOM 3955 N N . GLN A 1 481 ? -16.075 -5.648 22.216 1.00 96.75 481 GLN A N 1
ATOM 3956 C CA . GLN A 1 481 ? -15.436 -4.937 23.326 1.00 96.75 481 GLN A CA 1
ATOM 3957 C C . GLN A 1 481 ? -16.329 -3.839 23.907 1.00 96.75 481 GLN A C 1
ATOM 3959 O O . GLN A 1 481 ? -16.342 -3.691 25.121 1.00 96.75 481 GLN A O 1
ATOM 3964 N N . SER A 1 482 ? -17.075 -3.091 23.087 1.00 94.38 482 SER A N 1
ATOM 3965 C CA . SER A 1 482 ? -17.993 -2.057 23.586 1.00 94.38 482 SER A CA 1
ATOM 3966 C C . SER A 1 482 ? -19.135 -2.635 24.411 1.00 94.38 482 SER A C 1
ATOM 3968 O O . SER A 1 482 ? -19.623 -1.953 25.293 1.00 94.38 482 SER A O 1
ATOM 3970 N N . ASP A 1 483 ? -19.539 -3.877 24.139 1.00 94.38 483 ASP A N 1
ATOM 3971 C CA . ASP A 1 483 ? -20.595 -4.560 24.894 1.00 94.38 483 ASP A CA 1
ATOM 3972 C C . ASP A 1 483 ? -20.092 -5.098 26.256 1.00 94.38 483 ASP A C 1
ATOM 3974 O O . ASP A 1 483 ? -20.895 -5.455 27.114 1.00 94.38 483 ASP A O 1
ATOM 3978 N N . LEU A 1 484 ? -18.767 -5.182 26.460 1.00 94.31 484 LEU A N 1
ATOM 3979 C CA . LEU A 1 484 ? -18.141 -5.624 27.719 1.00 94.31 484 LEU A CA 1
ATOM 3980 C C . LEU A 1 484 ? -17.846 -4.475 28.697 1.00 94.31 484 LEU A C 1
ATOM 3982 O O . LEU A 1 484 ? -17.610 -4.744 29.877 1.00 94.31 484 LEU A O 1
ATOM 3986 N N . TYR A 1 485 ? -17.788 -3.238 28.201 1.00 91.06 485 TYR A N 1
ATOM 3987 C CA . TYR A 1 485 ? -17.529 -2.015 28.968 1.00 91.06 485 TYR A CA 1
ATOM 3988 C C . TYR A 1 485 ? -18.815 -1.219 29.126 1.00 91.06 485 TYR A C 1
ATOM 3990 O O . TYR A 1 485 ? -19.015 -0.704 30.247 1.00 91.06 485 TYR A O 1
#

Solvent-accessible surface area (backbone atoms only — not comparable to full-atom values): 30112 Å² total; per-residue (Å²): 143,91,88,85,84,88,87,82,90,85,84,82,90,83,90,86,82,84,91,84,86,81,79,89,80,80,88,81,88,83,82,87,83,90,81,88,86,81,90,85,82,90,83,90,83,79,90,79,90,80,90,83,82,94,71,87,74,82,73,78,72,74,61,69,67,61,60,55,53,50,51,57,45,51,53,52,34,49,53,52,50,50,55,51,50,55,52,50,52,50,49,44,54,54,23,63,76,68,73,49,72,46,47,63,58,52,29,53,53,34,49,55,53,31,51,57,49,50,55,51,45,51,52,56,50,51,38,64,75,38,67,84,43,63,70,64,36,51,55,50,50,52,55,47,59,62,52,46,70,72,54,82,58,56,67,57,44,30,55,50,26,50,48,51,17,52,46,29,45,72,73,66,36,42,72,60,16,41,53,30,17,52,51,19,29,64,66,19,67,50,78,94,32,41,82,51,24,38,55,20,26,53,54,38,17,62,41,22,59,78,74,39,58,73,59,11,51,28,28,37,46,51,26,32,32,43,19,59,68,66,71,34,63,75,53,34,36,51,30,28,43,52,49,11,52,49,27,45,78,73,65,42,56,69,58,14,50,53,27,39,48,32,33,75,74,63,65,68,81,58,88,83,36,72,66,52,51,53,40,33,53,51,50,47,49,71,71,61,69,79,78,79,78,80,89,76,86,76,91,72,96,64,95,62,82,78,76,52,87,89,67,67,76,62,82,85,77,76,73,82,59,89,47,64,66,61,51,51,50,51,50,54,48,52,51,51,60,57,58,61,67,58,72,72,87,68,79,86,69,83,73,76,75,74,82,79,79,60,68,67,58,55,54,51,52,52,48,52,53,53,61,64,52,60,74,75,68,65,75,96,70,91,83,89,73,73,68,47,46,101,82,73,49,73,53,67,75,76,58,75,74,70,71,89,77,81,75,76,72,68,81,79,73,76,84,77,83,77,58,98,83,44,92,61,76,81,61,84,52,77,73,52,64,71,58,68,76,56,88,82,71,76,82,76,56,79,78,61,72,72,85,69,54,66,67,54,56,51,53,44,48,52,54,51,53,54,51,45,54,38,50,50,62,43,37,56,48,34,50,59,50,39,76,74,80

pLDDT: mean 71.61, std 25.26, range [26.73, 98.25]

Radius of gyration: 32.84 Å; Cα contacts (8 Å, |Δi|>4): 293; chains: 1; bounding box: 84×108×98 Å

Nearest PDB structures (foldseek):
  3q15-assembly2_B-3  TM=6.940E-01  e=4.325E-02  Bacillus subtilis
  3q15-assembly1_A-2  TM=4.560E-01  e=2.476E-02  Bacillus subtilis
  4wnd-assembly1_A  TM=6.610E-01  e=2.028E-01  Homo sapiens
  5a7d-assembly2_E  TM=5.589E-01  e=1.783E-01  Drosophila melanogaster
  6xns-assembly1_B  TM=3.140E-01  e=1.178E+00  synthetic construct